Protein AF-0000000076126159 (afdb_homodimer)

Secondary structure (DSSP, 8-state):
--EEEEEEESHHHHHHHHHHHHTGGGTTGGGG--TTTEEEEEEE-TT-BSSSSTTBTTSHHHHHHHHHH--SEEEEE--GGG--STT--HHHHHHHHHHHHHHHHHHHT-SEEEEEPPPP---TTS-TTHHHHHHHHHHHHHHHHTT-TTEEEE--TTSSTTGGGGB-TTSSSB-HHHHHHHHHHHHHHHHHHHHTT--/--EEEEEEESHHHHHHHHHHHHTGGGTTGGGG--TTTEEEEEEE-TT-BSSSSTTBTTSHHHHHHHHHH--SEEEEE--GGG--STT--HHHHHHHHHHHHHHHHHHHT-SEEEEEPPPP---TTS-TTHHHHHHHHHHHHHHHHTT-TTEEEE--TTSSTT-GGGB-TTSSSB-HHHHHHHHHHHHHHHHHHHHTT--

pLDDT: mean 94.3, std 5.05, range [53.0, 98.75]

Sequence (398 aa):
MDKRAVVFGHSFIRRLNDFVLCNKHNGWSNLSLYERDILVNLFGFGGGTVRQGPKCMFQPCLLKVIADDKPDVVFLQVGGNDIKHDSVDPKLLARDITSFAEFIIDGYDVKHIIVGQLFHRFNANRPYNYNEIVNEVNTHVKLIIKNIDKLSFWHHRGMWSDSESLIANDGVHLNEKGTLKFANSIRSALGICMRRGLFMDKRAVVFGHSFIRRLNDFVLCNKHNGWSNLSLYERDILVNLFGFGGGTVRQGPKCMFQPCLLKVIADDKPDVVFLQVGGNDIKHDSVDPKLLARDITSFAEFIIDGYDVKHIIVGQLFHRFNANRPYNYNEIVNEVNTHVKLIIKNIDKLSFWHHRGMWSDSESLIANDGVHLNEKGTLKFANSIRSALGICMRRGLF

InterPro domains:
  IPR013830 SGNH hydrolase-type esterase domain [PF13472] (34-178)
  IPR036514 SGNH hydrolase superfamily [G3DSA:3.40.50.1110] (1-190)

Organism: Mytilus edulis (NCBI:txid6550)

Foldseek 3Di:
DFAEEEAEEAVQLVVLVVVLVVCVVVCCPQLNDDRSHYRYHTDYHYLEALDDDPRHCPDPVNLVVCQVRLHQEYEYEHQLSVQAEDPDDLLVSLVSQVVVVVCSCVVRVHLAYEYEQHAFFDAPNGYPCSVVSSVSNLVNNQVVCVPPLRYHYFYLPPCHPPVQVQADPNRHYGDPVVSVSVSVRVVVVVVVCSVVVSD/DFAEEEAEEAVQLVVLVVVLVVCVVVCCPQLNDDRSHYRYHTDYHYLEALDDDPRHCPDPVNLVVCQVRLHQEYEYEHQLSVQAEDPDDLLVSLVSQVVVVVCSCVPRVHLAYEYEQHAFFDAPNGYPCSVVSSVSNLVNNQVVCVPPLRYHYFYLPPCHPPVQVQADPNRHYGDPVVSVSVSVRVVVVVVVCSVVVSD

Solvent-accessible surface area (backbone atoms only — not comparable to full-atom values): 21034 Å² total; per-residue (Å²): 130,71,41,30,33,33,40,39,27,14,45,69,33,35,52,45,43,54,50,30,48,72,26,36,91,75,58,27,40,53,63,59,43,57,57,80,66,34,40,57,44,69,43,39,37,76,69,24,16,64,55,90,61,99,43,29,53,77,38,65,58,59,46,41,59,52,58,74,63,56,25,36,32,35,40,37,46,65,45,66,63,59,59,74,45,70,80,62,55,31,62,59,51,18,49,47,50,52,48,52,54,50,48,47,33,72,72,48,69,32,50,26,38,37,38,41,56,65,73,70,65,69,35,88,84,54,32,89,51,45,52,60,42,43,53,46,19,45,51,40,34,46,60,59,33,72,79,35,90,51,41,44,69,41,76,58,78,88,54,65,90,57,36,71,81,23,37,27,93,72,16,63,48,61,27,72,70,29,44,52,52,49,51,51,43,53,38,48,52,54,50,50,38,55,74,69,57,57,96,131,70,42,31,34,34,38,39,28,14,45,70,33,35,53,45,43,52,50,29,48,70,27,36,91,74,56,26,41,53,63,58,44,56,59,79,65,34,39,59,44,70,43,39,38,75,68,24,16,66,54,92,63,99,43,30,55,75,37,64,57,61,45,42,57,52,58,74,63,56,26,34,32,35,40,36,45,64,45,64,63,58,59,73,44,72,80,61,54,30,62,60,51,18,48,47,49,52,48,51,53,49,49,47,32,72,73,47,69,31,51,25,38,38,40,42,57,64,72,69,63,70,34,88,86,53,32,90,50,43,52,60,40,41,53,45,19,44,52,40,35,47,59,60,34,72,78,35,90,50,40,43,70,40,76,58,78,86,53,64,88,58,36,70,82,24,36,29,92,72,17,63,49,59,26,71,71,29,44,52,52,48,51,52,44,52,37,49,53,56,52,49,40,55,74,69,56,58,94

Nearest PDB structures (foldseek):
  4k7j-assembly1_A  TM=6.810E-01  e=1.007E-06  Neisseria meningitidis 4119
  7bxd-assembly1_A  TM=6.464E-01  e=1.298E-06  Collinsella aerofaciens ATCC 25986
  2wao-assembly1_A  TM=6.660E-01  e=2.112E-05  Acetivibrio thermocellus
  1zmb-assembly2_C  TM=6.510E-01  e=4.718E-04  Clostridium acetobutylicum ATCC 824
  8gld-assembly2_B  TM=6.460E-01  e=1.301E-03  Campylobacter jejuni subsp. jejuni 81-176

Structure (mmCIF, N/CA/C/O backbone):
data_AF-0000000076126159-model_v1
#
loop_
_entity.id
_entity.type
_entity.pdbx_description
1 polymer 'SGNH hydrolase-type esterase domain-containing protein'
#
loop_
_atom_site.group_PDB
_atom_site.id
_atom_site.type_symbol
_atom_site.label_atom_id
_atom_site.label_alt_id
_atom_site.label_comp_id
_atom_site.label_asym_id
_atom_site.label_entity_id
_atom_site.label_seq_id
_atom_site.pdbx_PDB_ins_code
_atom_site.Cartn_x
_atom_site.Cartn_y
_atom_site.Cartn_z
_atom_site.occupancy
_atom_site.B_iso_or_equiv
_atom_site.auth_seq_id
_atom_site.auth_comp_id
_atom_site.auth_asym_id
_atom_site.auth_atom_id
_atom_site.pdbx_PDB_model_num
ATOM 1 N N . MET A 1 1 ? 27.531 -15.164 -3.979 1 53 1 MET A N 1
ATOM 2 C CA . MET A 1 1 ? 26.75 -14.016 -4.441 1 53 1 MET A CA 1
ATOM 3 C C . MET A 1 1 ? 25.344 -14.047 -3.861 1 53 1 MET A C 1
ATOM 5 O O . MET A 1 1 ? 24.75 -15.117 -3.711 1 53 1 MET A O 1
ATOM 9 N N . ASP A 1 2 ? 24.844 -13 -3.096 1 78.38 2 ASP A N 1
ATOM 10 C CA . ASP A 1 2 ? 23.641 -13.148 -2.271 1 78.38 2 ASP A CA 1
ATOM 11 C C . ASP A 1 2 ? 22.375 -13.156 -3.129 1 78.38 2 ASP A C 1
ATOM 13 O O . ASP A 1 2 ? 22.219 -12.312 -4.012 1 78.38 2 ASP A O 1
ATOM 17 N N . LYS A 1 3 ? 21.672 -14.422 -3.291 1 93.69 3 LYS A N 1
ATOM 18 C CA . LYS A 1 3 ? 20.422 -14.617 -4.023 1 93.69 3 LYS A CA 1
ATOM 19 C C . LYS A 1 3 ? 19.375 -13.594 -3.605 1 93.69 3 LYS A C 1
ATOM 21 O O . LYS A 1 3 ? 19.375 -13.133 -2.461 1 93.69 3 LYS A O 1
ATOM 26 N N . ARG A 1 4 ? 18.609 -13.125 -4.629 1 96.88 4 ARG A N 1
ATOM 27 C CA . ARG A 1 4 ? 17.562 -12.133 -4.367 1 96.88 4 ARG A CA 1
ATOM 28 C C . ARG A 1 4 ? 16.219 -12.617 -4.879 1 96.88 4 ARG A C 1
ATOM 30 O O . ARG A 1 4 ? 16.125 -13.258 -5.93 1 96.88 4 ARG A O 1
ATOM 37 N N . ALA A 1 5 ? 15.242 -12.391 -4.125 1 97.88 5 ALA A N 1
ATOM 38 C CA . ALA A 1 5 ? 13.859 -12.688 -4.504 1 97.88 5 ALA A CA 1
ATOM 39 C C . ALA A 1 5 ? 12.984 -11.438 -4.406 1 97.88 5 ALA A C 1
ATOM 41 O O . ALA A 1 5 ? 13.156 -10.625 -3.494 1 97.88 5 ALA A O 1
ATOM 42 N N . VAL A 1 6 ? 12.078 -11.25 -5.34 1 98.19 6 VAL A N 1
ATOM 43 C CA . VAL A 1 6 ? 11.039 -10.234 -5.254 1 98.19 6 VAL A CA 1
ATOM 44 C C . VAL A 1 6 ? 9.664 -10.906 -5.191 1 98.19 6 VAL A C 1
ATOM 46 O O . VAL A 1 6 ? 9.352 -11.766 -6.016 1 98.19 6 VAL A O 1
ATOM 49 N N . VAL A 1 7 ? 8.953 -10.633 -4.141 1 98.69 7 VAL A N 1
ATOM 50 C CA . VAL A 1 7 ? 7.543 -11.008 -4.07 1 98.69 7 VAL A CA 1
ATOM 51 C C . VAL A 1 7 ? 6.68 -9.867 -4.617 1 98.69 7 VAL A C 1
ATOM 53 O O . VAL A 1 7 ? 6.562 -8.812 -3.994 1 98.69 7 VAL A O 1
ATOM 56 N N . PHE A 1 8 ? 6.129 -10.094 -5.805 1 98.38 8 PHE A N 1
ATOM 57 C CA . PHE A 1 8 ? 5.512 -9.062 -6.629 1 98.38 8 PHE A CA 1
ATOM 58 C C . PHE A 1 8 ? 4.031 -9.359 -6.84 1 98.38 8 PHE A C 1
ATOM 60 O O . PHE A 1 8 ? 3.66 -10.469 -7.223 1 98.38 8 PHE A O 1
ATOM 67 N N . GLY A 1 9 ? 3.225 -8.406 -6.562 1 98 9 GLY A N 1
ATOM 68 C CA . GLY A 1 9 ? 1.81 -8.656 -6.781 1 98 9 GLY A CA 1
ATOM 69 C C . GLY A 1 9 ? 0.927 -7.48 -6.414 1 98 9 GLY A C 1
ATOM 70 O O . GLY A 1 9 ? 1.364 -6.328 -6.477 1 98 9 GLY A O 1
ATOM 71 N N . HIS A 1 10 ? -0.345 -7.758 -6.25 1 96.56 10 HIS A N 1
ATOM 72 C CA . HIS A 1 10 ? -1.325 -6.703 -6.004 1 96.56 10 HIS A CA 1
ATOM 73 C C . HIS A 1 10 ? -1.498 -6.449 -4.512 1 96.56 10 HIS A C 1
ATOM 75 O O . HIS A 1 10 ? -0.514 -6.371 -3.771 1 96.56 10 HIS A O 1
ATOM 81 N N . SER A 1 11 ? -2.674 -6.254 -3.98 1 95.81 11 SER A N 1
ATOM 82 C CA . SER A 1 11 ? -2.939 -5.797 -2.621 1 95.81 11 SER A CA 1
ATOM 83 C C . SER A 1 11 ? -2.539 -6.848 -1.593 1 95.81 11 SER A C 1
ATOM 85 O O . SER A 1 11 ? -2.15 -6.516 -0.472 1 95.81 11 SER A O 1
ATOM 87 N N . PHE A 1 12 ? -2.607 -8.109 -1.947 1 97.19 12 PHE A N 1
ATOM 88 C CA . PHE A 1 12 ? -2.199 -9.156 -1.021 1 97.19 12 PHE A CA 1
ATOM 89 C C . PHE A 1 12 ? -0.741 -8.984 -0.612 1 97.19 12 PHE A C 1
ATOM 91 O O . PHE A 1 12 ? -0.403 -9.102 0.568 1 97.19 12 PHE A O 1
ATOM 98 N N . ILE A 1 13 ? 0.089 -8.633 -1.606 1 98 13 ILE A N 1
ATOM 99 C CA . ILE A 1 13 ? 1.512 -8.469 -1.33 1 98 13 ILE A CA 1
ATOM 100 C C . ILE A 1 13 ? 1.745 -7.16 -0.582 1 98 13 ILE A C 1
ATOM 102 O O . ILE A 1 13 ? 2.615 -7.082 0.289 1 98 13 ILE A O 1
ATOM 106 N N . ARG A 1 14 ? 0.917 -6.176 -0.974 1 94.56 14 ARG A N 1
ATOM 107 C CA . ARG A 1 14 ? 1 -4.902 -0.265 1 94.56 14 ARG A CA 1
ATOM 108 C C . ARG A 1 14 ? 0.736 -5.086 1.226 1 94.56 14 ARG A C 1
ATOM 110 O O . ARG A 1 14 ? 1.478 -4.566 2.061 1 94.56 14 ARG A O 1
ATOM 117 N N . ARG A 1 15 ? -0.274 -5.836 1.579 1 94.69 15 ARG A N 1
ATOM 118 C CA . ARG A 1 15 ? -0.623 -6.082 2.975 1 94.69 15 ARG A CA 1
ATOM 119 C C . ARG A 1 15 ? 0.39 -7.008 3.637 1 94.69 15 ARG A C 1
ATOM 121 O O . ARG A 1 15 ? 0.672 -6.879 4.832 1 94.69 15 ARG A O 1
ATOM 128 N N . LEU A 1 16 ? 0.925 -7.906 2.879 1 97.12 16 LEU A N 1
ATOM 129 C CA . LEU A 1 16 ? 1.994 -8.75 3.402 1 97.12 16 LEU A CA 1
ATOM 130 C C . LEU A 1 16 ? 3.209 -7.91 3.785 1 97.12 16 LEU A C 1
ATOM 132 O O . LEU A 1 16 ? 3.852 -8.172 4.805 1 97.12 16 LEU A O 1
ATOM 136 N N . ASN A 1 17 ? 3.527 -6.957 2.934 1 94.56 17 ASN A N 1
ATOM 137 C CA . ASN A 1 17 ? 4.637 -6.062 3.242 1 94.56 17 ASN A CA 1
ATOM 138 C C . ASN A 1 17 ? 4.41 -5.32 4.555 1 94.56 17 ASN A C 1
ATOM 140 O O . ASN A 1 17 ? 5.328 -5.191 5.367 1 94.56 17 ASN A O 1
ATOM 144 N N . ASP A 1 18 ? 3.166 -4.855 4.766 1 92.69 18 ASP A N 1
ATOM 145 C CA . ASP A 1 18 ? 2.824 -4.215 6.031 1 92.69 18 ASP A CA 1
ATOM 146 C C . ASP A 1 18 ? 3.021 -5.176 7.203 1 92.69 18 ASP A C 1
ATOM 148 O O . ASP A 1 18 ? 3.555 -4.789 8.25 1 92.69 18 ASP A O 1
ATOM 152 N N . PHE A 1 19 ? 2.6 -6.406 7.02 1 94 19 PHE A N 1
ATOM 153 C CA . PHE A 1 19 ? 2.732 -7.434 8.047 1 94 19 PHE A CA 1
ATOM 154 C C . PHE A 1 19 ? 4.199 -7.664 8.391 1 94 19 PHE A C 1
ATOM 156 O O . PHE A 1 19 ? 4.566 -7.688 9.57 1 94 19 PHE A O 1
ATOM 163 N N . VAL A 1 20 ? 5.039 -7.785 7.395 1 94.25 20 VAL A N 1
ATOM 164 C CA . VAL A 1 20 ? 6.457 -8.062 7.598 1 94.25 20 VAL A CA 1
ATOM 165 C C . VAL A 1 20 ? 7.117 -6.883 8.305 1 94.25 20 VAL A C 1
ATOM 167 O O . VAL A 1 20 ? 7.883 -7.07 9.25 1 94.25 20 VAL A O 1
ATOM 170 N N . LEU A 1 21 ? 6.762 -5.695 7.863 1 89.44 21 LEU A N 1
ATOM 171 C CA . LEU A 1 21 ? 7.328 -4.496 8.469 1 89.44 21 LEU A CA 1
ATOM 172 C C . LEU A 1 21 ? 6.961 -4.406 9.945 1 89.44 21 LEU A C 1
ATOM 174 O O . LEU A 1 21 ? 7.809 -4.094 10.781 1 89.44 21 LEU A O 1
ATOM 178 N N . CYS A 1 22 ? 5.734 -4.734 10.273 1 89.38 22 CYS A N 1
ATOM 179 C CA . CYS A 1 22 ? 5.238 -4.57 11.633 1 89.38 22 CYS A CA 1
ATOM 180 C C . CYS A 1 22 ? 5.699 -5.719 12.523 1 89.38 22 CYS A C 1
ATOM 182 O O . CYS A 1 22 ? 5.641 -5.621 13.75 1 89.38 22 CYS A O 1
ATOM 184 N N . ASN A 1 23 ? 6.199 -6.828 11.906 1 90.75 23 ASN A N 1
ATOM 185 C CA . ASN A 1 23 ? 6.602 -7.996 12.68 1 90.75 23 ASN A CA 1
ATOM 186 C C . ASN A 1 23 ? 8.078 -8.312 12.492 1 90.75 23 ASN A C 1
ATOM 188 O O . ASN A 1 23 ? 8.508 -9.453 12.68 1 90.75 23 ASN A O 1
ATOM 192 N N . LYS A 1 24 ? 8.852 -7.32 12.031 1 86.94 24 LYS A N 1
ATOM 193 C CA . LYS A 1 24 ? 10.281 -7.504 11.82 1 86.94 24 LYS A CA 1
ATOM 194 C C . LYS A 1 24 ? 10.961 -8.016 13.086 1 86.94 24 LYS A C 1
ATOM 196 O O . LYS A 1 24 ? 11.828 -8.891 13.023 1 86.94 24 LYS A O 1
ATOM 201 N N . HIS A 1 25 ? 10.555 -7.52 14.242 1 84.75 25 HIS A N 1
ATOM 202 C CA . HIS A 1 25 ? 11.172 -7.879 15.516 1 84.75 25 HIS A CA 1
ATOM 203 C C . HIS A 1 25 ? 10.625 -9.203 16.047 1 84.75 25 HIS A C 1
ATOM 205 O O . HIS A 1 25 ? 11.164 -9.766 17 1 84.75 25 HIS A O 1
ATOM 211 N N . ASN A 1 26 ? 9.531 -9.609 15.438 1 88.81 26 ASN A N 1
ATOM 212 C CA . ASN A 1 26 ? 8.945 -10.898 15.805 1 88.81 26 ASN A CA 1
ATOM 213 C C . ASN A 1 26 ? 9.367 -12 14.844 1 88.81 26 ASN A C 1
ATOM 215 O O . ASN A 1 26 ? 8.586 -12.914 14.562 1 88.81 26 ASN A O 1
ATOM 219 N N . GLY A 1 27 ? 10.523 -11.859 14.102 1 91.31 27 GLY A N 1
ATOM 220 C CA . GLY A 1 27 ? 11.109 -12.922 13.305 1 91.31 27 GLY A CA 1
ATOM 221 C C . GLY A 1 27 ? 10.664 -12.898 11.852 1 91.31 27 GLY A C 1
ATOM 222 O O . GLY A 1 27 ? 10.961 -13.82 11.094 1 91.31 27 GLY A O 1
ATOM 223 N N . TRP A 1 28 ? 9.953 -11.82 11.477 1 94.44 28 TRP A N 1
ATOM 224 C CA . TRP A 1 28 ? 9.398 -11.867 10.125 1 94.44 28 TRP A CA 1
ATOM 225 C C . TRP A 1 28 ? 10.203 -10.984 9.18 1 94.44 28 TRP A C 1
ATOM 227 O O . TRP A 1 28 ? 9.812 -10.781 8.023 1 94.44 28 TRP A O 1
ATOM 237 N N . SER A 1 29 ? 11.344 -10.484 9.734 1 92.25 29 SER A N 1
ATOM 238 C CA . SER A 1 29 ? 12.25 -9.812 8.812 1 92.25 29 SER A CA 1
ATOM 239 C C . SER A 1 29 ? 12.672 -10.734 7.672 1 92.25 29 SER A C 1
ATOM 241 O O . SER A 1 29 ? 12.945 -11.914 7.895 1 92.25 29 SER A O 1
ATOM 243 N N . ASN A 1 30 ? 12.695 -10.18 6.418 1 95.94 30 ASN A N 1
ATOM 244 C CA . ASN A 1 30 ? 13.125 -10.953 5.262 1 95.94 30 ASN A CA 1
ATOM 245 C C . ASN A 1 30 ? 12.344 -12.258 5.145 1 95.94 30 ASN A C 1
ATOM 247 O O . ASN A 1 30 ? 12.906 -13.289 4.77 1 95.94 30 ASN A O 1
ATOM 251 N N . LEU A 1 31 ? 11.055 -12.32 5.59 1 97.19 31 LEU A N 1
ATOM 252 C CA . LEU A 1 31 ? 10.156 -13.461 5.609 1 97.19 31 LEU A CA 1
ATOM 253 C C . LEU A 1 31 ? 10.758 -14.617 6.402 1 97.19 31 LEU A C 1
ATOM 255 O O . LEU A 1 31 ? 10.57 -15.781 6.047 1 97.19 31 LEU A O 1
ATOM 259 N N . SER A 1 32 ? 11.523 -14.336 7.363 1 96.38 32 SER A N 1
ATOM 260 C CA . SER A 1 32 ? 12.148 -15.281 8.281 1 96.38 32 SER A CA 1
ATOM 261 C C . SER A 1 32 ? 13.156 -16.172 7.562 1 96.38 32 SER A C 1
ATOM 263 O O . SER A 1 32 ? 13.43 -17.281 8 1 96.38 32 SER A O 1
ATOM 265 N N . LEU A 1 33 ? 13.641 -15.727 6.383 1 95.81 33 LEU A N 1
ATOM 266 C CA . LEU A 1 33 ? 14.727 -16.406 5.676 1 95.81 33 LEU A CA 1
ATOM 267 C C . LEU A 1 33 ? 16.062 -15.742 5.977 1 95.81 33 LEU A C 1
ATOM 269 O O . LEU A 1 33 ? 16.125 -14.547 6.27 1 95.81 33 LEU A O 1
ATOM 273 N N . TYR A 1 34 ? 17.125 -16.469 5.934 1 92.5 34 TYR A N 1
ATOM 274 C CA . TYR A 1 34 ? 18.453 -15.922 6.203 1 92.5 34 TYR A CA 1
ATOM 275 C C . TYR A 1 34 ? 18.922 -15.055 5.043 1 92.5 34 TYR A C 1
ATOM 277 O O . TYR A 1 34 ? 19 -15.516 3.9 1 92.5 34 TYR A O 1
ATOM 285 N N . GLU A 1 35 ? 19.234 -13.789 5.406 1 91.88 35 GLU A N 1
ATOM 286 C CA . GLU A 1 35 ? 19.641 -12.82 4.387 1 91.88 35 GLU A CA 1
ATOM 287 C C . GLU A 1 35 ? 20.891 -13.289 3.643 1 91.88 35 GLU A C 1
ATOM 289 O O . GLU A 1 35 ? 21.078 -12.961 2.471 1 91.88 35 GLU A O 1
ATOM 294 N N . ARG A 1 36 ? 21.766 -14.109 4.305 1 92.56 36 ARG A N 1
ATOM 295 C CA . ARG A 1 36 ? 22.969 -14.641 3.662 1 92.56 36 ARG A CA 1
ATOM 296 C C . ARG A 1 36 ? 22.609 -15.617 2.547 1 92.56 36 ARG A C 1
ATOM 298 O O . ARG A 1 36 ? 23.359 -15.766 1.578 1 92.56 36 ARG A O 1
ATOM 305 N N . ASP A 1 37 ? 21.422 -16.266 2.736 1 93.31 37 ASP A N 1
ATOM 306 C CA . ASP A 1 37 ? 20.984 -17.234 1.738 1 93.31 37 ASP A CA 1
ATOM 307 C C . ASP A 1 37 ? 20.203 -16.547 0.617 1 93.31 37 ASP A C 1
ATOM 309 O O . ASP A 1 37 ? 20.391 -16.875 -0.56 1 93.31 37 ASP A O 1
ATOM 313 N N . ILE A 1 38 ? 19.312 -15.625 0.977 1 96.12 38 ILE A N 1
ATOM 314 C CA . ILE A 1 38 ? 18.469 -14.961 0 1 96.12 38 ILE A CA 1
ATOM 315 C C . ILE A 1 38 ? 17.922 -13.656 0.591 1 96.12 38 ILE A C 1
ATOM 317 O O . ILE A 1 38 ? 17.453 -13.633 1.732 1 96.12 38 ILE A O 1
ATOM 321 N N . LEU A 1 39 ? 18.016 -12.547 -0.1 1 96.62 39 LEU A N 1
ATOM 322 C CA . LEU A 1 39 ? 17.391 -11.281 0.26 1 96.62 39 LEU A CA 1
ATOM 323 C C . LEU A 1 39 ? 16.031 -11.133 -0.417 1 96.62 39 LEU A C 1
ATOM 325 O O . LEU A 1 39 ? 15.922 -11.242 -1.642 1 96.62 39 LEU A O 1
ATOM 329 N N . VAL A 1 40 ? 14.984 -10.914 0.375 1 97.5 40 VAL A N 1
ATOM 330 C CA . VAL A 1 40 ? 13.625 -10.898 -0.147 1 97.5 40 VAL A CA 1
ATOM 331 C C . VAL A 1 40 ? 13.07 -9.477 -0.089 1 97.5 40 VAL A C 1
ATOM 333 O O . VAL A 1 40 ? 13.086 -8.836 0.967 1 97.5 40 VAL A O 1
ATOM 336 N N . ASN A 1 41 ? 12.602 -8.93 -1.196 1 96.94 41 ASN A N 1
ATOM 337 C CA . ASN A 1 41 ? 11.898 -7.656 -1.278 1 96.94 41 ASN A CA 1
ATOM 338 C C . ASN A 1 41 ? 10.445 -7.848 -1.714 1 96.94 41 ASN A C 1
ATOM 340 O O . ASN A 1 41 ? 10.164 -8.641 -2.609 1 96.94 41 ASN A O 1
ATOM 344 N N . LEU A 1 42 ? 9.586 -7.199 -0.974 1 97.5 42 LEU A N 1
ATOM 345 C CA . LEU A 1 42 ? 8.164 -7.281 -1.289 1 97.5 42 LEU A CA 1
ATOM 346 C C . LEU A 1 42 ? 7.691 -6.008 -1.981 1 97.5 42 LEU A C 1
ATOM 348 O O . LEU A 1 42 ? 8.07 -4.902 -1.591 1 97.5 42 LEU A O 1
ATOM 352 N N . PHE A 1 43 ? 6.875 -6.172 -3.029 1 96.12 43 PHE A N 1
ATOM 353 C CA . PHE A 1 43 ? 6.258 -5.039 -3.707 1 96.12 43 PHE A CA 1
ATOM 354 C C . PHE A 1 43 ? 4.82 -5.359 -4.094 1 96.12 43 PHE A C 1
ATOM 356 O O . PHE A 1 43 ? 4.566 -6.301 -4.844 1 96.12 43 PHE A O 1
ATOM 363 N N . GLY A 1 44 ? 3.932 -4.609 -3.543 1 96.38 44 GLY A N 1
ATOM 364 C CA . GLY A 1 44 ? 2.516 -4.746 -3.844 1 96.38 44 GLY A CA 1
ATOM 365 C C . GLY A 1 44 ? 1.905 -3.482 -4.418 1 96.38 44 GLY A C 1
ATOM 366 O O . GLY A 1 44 ? 2.16 -2.383 -3.924 1 96.38 44 GLY A O 1
ATOM 367 N N . PHE A 1 45 ? 1.137 -3.678 -5.461 1 94.44 45 PHE A N 1
ATOM 368 C CA . PHE A 1 45 ? 0.433 -2.58 -6.109 1 94.44 45 PHE A CA 1
ATOM 369 C C . PHE A 1 45 ? -1.071 -2.701 -5.902 1 94.44 45 PHE A C 1
ATOM 371 O O . PHE A 1 45 ? -1.696 -3.646 -6.387 1 94.44 45 PHE A O 1
ATOM 378 N N . GLY A 1 46 ? -1.642 -1.783 -5.176 1 91.81 46 GLY A N 1
ATOM 379 C CA . GLY A 1 46 ? -3.053 -1.853 -4.828 1 91.81 46 GLY A CA 1
ATOM 380 C C . GLY A 1 46 ? -3.963 -1.907 -6.039 1 91.81 46 GLY A C 1
ATOM 381 O O . GLY A 1 46 ? -3.936 -1.01 -6.883 1 91.81 46 GLY A O 1
ATOM 382 N N . GLY A 1 47 ? -4.766 -2.941 -6.148 1 92.81 47 GLY A N 1
ATOM 383 C CA . GLY A 1 47 ? -5.727 -3.08 -7.227 1 92.81 47 GLY A CA 1
ATOM 384 C C . GLY A 1 47 ? -5.098 -3.525 -8.531 1 92.81 47 GLY A C 1
ATOM 385 O O . GLY A 1 47 ? -5.754 -3.516 -9.578 1 92.81 47 GLY A O 1
ATOM 386 N N . GLY A 1 48 ? -3.863 -3.928 -8.492 1 95.25 48 GLY A N 1
ATOM 387 C CA . GLY A 1 48 ? -3.119 -4.281 -9.688 1 95.25 48 GLY A CA 1
ATOM 388 C C . GLY A 1 48 ? -3.783 -5.379 -10.5 1 95.25 48 GLY A C 1
ATOM 389 O O . GLY A 1 48 ? -4.336 -6.328 -9.938 1 95.25 48 GLY A O 1
ATOM 390 N N . THR A 1 49 ? -3.783 -5.234 -11.883 1 96.75 49 THR A N 1
ATOM 391 C CA . THR A 1 49 ? -4.309 -6.207 -12.828 1 96.75 49 THR A CA 1
ATOM 392 C C . THR A 1 49 ? -3.236 -6.613 -13.836 1 96.75 49 THR A C 1
ATOM 394 O O . THR A 1 49 ? -2.244 -5.902 -14.016 1 96.75 49 THR A O 1
ATOM 397 N N . VAL A 1 50 ? -3.342 -7.801 -14.383 1 97.12 50 VAL A N 1
ATOM 398 C CA . VAL A 1 50 ? -2.434 -8.195 -15.453 1 97.12 50 VAL A CA 1
ATOM 399 C C . VAL A 1 50 ? -2.971 -7.711 -16.797 1 97.12 50 VAL A C 1
ATOM 401 O O . VAL A 1 50 ? -2.201 -7.461 -17.734 1 97.12 50 VAL A O 1
ATOM 404 N N . ARG A 1 51 ? -4.309 -7.613 -16.922 1 94 51 ARG A N 1
ATOM 405 C CA . ARG A 1 51 ? -4.91 -7.129 -18.156 1 94 51 ARG A CA 1
ATOM 406 C C . ARG A 1 51 ? -4.859 -5.605 -18.219 1 94 51 ARG A C 1
ATOM 408 O O . ARG A 1 51 ? -4.707 -4.938 -17.203 1 94 51 ARG A O 1
ATOM 415 N N . GLN A 1 52 ? -5.016 -5.125 -19.438 1 89.31 52 GLN A N 1
ATOM 416 C CA . GLN A 1 52 ? -4.883 -3.695 -19.703 1 89.31 52 GLN A CA 1
ATOM 417 C C . GLN A 1 52 ? -5.941 -2.898 -18.938 1 89.31 52 GLN A C 1
ATOM 419 O O . GLN A 1 52 ? -7.086 -3.336 -18.812 1 89.31 52 GLN A O 1
ATOM 424 N N . GLY A 1 53 ? -5.512 -1.704 -18.406 1 86.69 53 GLY A N 1
ATOM 425 C CA . GLY A 1 53 ? -6.344 -0.797 -17.625 1 86.69 53 GLY A CA 1
ATOM 426 C C . GLY A 1 53 ? -5.543 0.165 -16.766 1 86.69 53 GLY A C 1
ATOM 427 O O . GLY A 1 53 ? -4.312 0.211 -16.859 1 86.69 53 GLY A O 1
ATOM 428 N N . PRO A 1 54 ? -6.199 0.966 -15.961 1 79.69 54 PRO A N 1
ATOM 429 C CA . PRO A 1 54 ? -5.531 2.006 -15.172 1 79.69 54 PRO A CA 1
ATOM 430 C C . PRO A 1 54 ? -4.57 1.437 -14.133 1 79.69 54 PRO A C 1
ATOM 432 O O . PRO A 1 54 ? -3.609 2.105 -13.742 1 79.69 54 PRO A O 1
ATOM 435 N N . LYS A 1 55 ? -4.773 0.151 -13.734 1 89.88 55 LYS A N 1
ATOM 436 C CA . LYS A 1 55 ? -3.947 -0.451 -12.695 1 89.88 55 LYS A CA 1
ATOM 437 C C . LYS A 1 55 ? -3.18 -1.657 -13.227 1 89.88 55 LYS A C 1
ATOM 439 O O . LYS A 1 55 ? -2.895 -2.598 -12.484 1 89.88 55 LYS A O 1
ATOM 444 N N . CYS A 1 56 ? -2.906 -1.607 -14.578 1 93.81 56 CYS A N 1
ATOM 445 C CA . CYS A 1 56 ? -2.191 -2.703 -15.219 1 93.81 56 CYS A CA 1
ATOM 446 C C . CYS A 1 56 ? -0.761 -2.799 -14.703 1 93.81 56 CYS A C 1
ATOM 448 O O . CYS A 1 56 ? -0.041 -1.8 -14.664 1 93.81 56 CYS A O 1
ATOM 450 N N . MET A 1 57 ? -0.303 -4.02 -14.398 1 94.25 57 MET A N 1
ATOM 451 C CA . MET A 1 57 ? 0.998 -4.219 -13.766 1 94.25 57 MET A CA 1
ATOM 452 C C . MET A 1 57 ? 2.088 -4.414 -14.812 1 94.25 57 MET A C 1
ATOM 454 O O . MET A 1 57 ? 3.273 -4.48 -14.477 1 94.25 57 MET A O 1
ATOM 458 N N . PHE A 1 58 ? 1.719 -4.418 -16.094 1 90.56 58 PHE A N 1
ATOM 459 C CA . PHE A 1 58 ? 2.666 -4.434 -17.203 1 90.56 58 PHE A CA 1
ATOM 460 C C . PHE A 1 58 ? 3.34 -3.076 -17.359 1 90.56 58 PHE A C 1
ATOM 462 O O . PHE A 1 58 ? 4.352 -2.957 -18.047 1 90.56 58 PHE A O 1
ATOM 469 N N . GLN A 1 59 ? 2.982 -2.23 -16.672 1 88.62 59 GLN A N 1
ATOM 470 C CA . GLN A 1 59 ? 3.506 -0.881 -16.859 1 88.62 59 GLN A CA 1
ATOM 471 C C . GLN A 1 59 ? 4.969 -0.794 -16.438 1 88.62 59 GLN A C 1
ATOM 473 O O . GLN A 1 59 ? 5.363 -1.36 -15.414 1 88.62 59 GLN A O 1
ATOM 478 N N . PRO A 1 60 ? 5.801 -0.076 -17.219 1 86.38 60 PRO A N 1
ATOM 479 C CA . PRO A 1 60 ? 7.246 -0.014 -17 1 86.38 60 PRO A CA 1
ATOM 480 C C . PRO A 1 60 ? 7.605 0.494 -15.602 1 86.38 60 PRO A C 1
ATOM 482 O O . PRO A 1 60 ? 8.594 0.042 -15.016 1 86.38 60 PRO A O 1
ATOM 485 N N . CYS A 1 61 ? 6.805 1.378 -15.094 1 85.44 61 CYS A N 1
ATOM 486 C CA . CYS A 1 61 ? 7.109 1.963 -13.797 1 85.44 61 CYS A CA 1
ATOM 487 C C . CYS A 1 61 ? 7.059 0.908 -12.695 1 85.44 61 CYS A C 1
ATOM 489 O O . CYS A 1 61 ? 7.84 0.958 -11.742 1 85.44 61 CYS A O 1
ATOM 491 N N . LEU A 1 62 ? 6.168 -0.018 -12.82 1 89.69 62 LEU A N 1
ATOM 492 C CA . LEU A 1 62 ? 6.062 -1.085 -11.828 1 89.69 62 LEU A CA 1
ATOM 493 C C . LEU A 1 62 ? 7.121 -2.156 -12.07 1 89.69 62 LEU A C 1
ATOM 495 O O . LEU A 1 62 ? 7.734 -2.65 -11.125 1 89.69 62 LEU A O 1
ATOM 499 N N . LEU A 1 63 ? 7.402 -2.406 -13.328 1 92.81 63 LEU A N 1
ATOM 500 C CA . LEU A 1 63 ? 8.375 -3.436 -13.68 1 92.81 63 LEU A CA 1
ATOM 501 C C . LEU A 1 63 ? 9.797 -2.961 -13.383 1 92.81 63 LEU A C 1
ATOM 503 O O . LEU A 1 63 ? 10.719 -3.773 -13.289 1 92.81 63 LEU A O 1
ATOM 507 N N . LYS A 1 64 ? 10 -1.7 -13.234 1 91.19 64 LYS A N 1
ATOM 508 C CA . LYS A 1 64 ? 11.297 -1.149 -12.859 1 91.19 64 LYS A CA 1
ATOM 509 C C . LYS A 1 64 ? 11.742 -1.672 -11.492 1 91.19 64 LYS A C 1
ATOM 511 O O . LYS A 1 64 ? 12.938 -1.832 -11.242 1 91.19 64 LYS A O 1
ATOM 516 N N . VAL A 1 65 ? 10.688 -1.961 -10.617 1 90.31 65 VAL A N 1
ATOM 517 C CA . VAL A 1 65 ? 10.992 -2.541 -9.32 1 90.31 65 VAL A CA 1
ATOM 518 C C . VAL A 1 65 ? 11.789 -3.832 -9.5 1 90.31 65 VAL A C 1
ATOM 520 O O . VAL A 1 65 ? 12.758 -4.078 -8.781 1 90.31 65 VAL A O 1
ATOM 523 N N . ILE A 1 66 ? 11.391 -4.621 -10.469 1 95 66 ILE A N 1
ATOM 524 C CA . ILE A 1 66 ? 12.07 -5.883 -10.766 1 95 66 ILE A CA 1
ATOM 525 C C . ILE A 1 66 ? 13.414 -5.605 -11.43 1 95 66 ILE A C 1
ATOM 527 O O . ILE A 1 66 ? 14.43 -6.199 -11.062 1 95 66 ILE A O 1
ATOM 531 N N . ALA A 1 67 ? 13.453 -4.676 -12.336 1 94.31 67 ALA A N 1
ATOM 532 C CA . ALA A 1 67 ? 14.672 -4.328 -13.062 1 94.31 67 ALA A CA 1
ATOM 533 C C . ALA A 1 67 ? 15.766 -3.844 -12.109 1 94.31 67 ALA A C 1
ATOM 535 O O . ALA A 1 67 ? 16.938 -4.195 -12.266 1 94.31 67 ALA A O 1
ATOM 536 N N . ASP A 1 68 ? 15.375 -3.051 -11.125 1 92.75 68 ASP A N 1
ATOM 537 C CA . ASP A 1 68 ? 16.328 -2.465 -10.188 1 92.75 68 ASP A CA 1
ATOM 538 C C . ASP A 1 68 ? 16.844 -3.508 -9.195 1 92.75 68 ASP A C 1
ATOM 540 O O . ASP A 1 68 ? 18 -3.461 -8.781 1 92.75 68 ASP A O 1
ATOM 544 N N . ASP A 1 69 ? 16 -4.422 -8.828 1 94.88 69 ASP A N 1
ATOM 545 C CA . ASP A 1 69 ? 16.359 -5.41 -7.816 1 94.88 69 ASP A CA 1
ATOM 546 C C . ASP A 1 69 ? 17.188 -6.543 -8.414 1 94.88 69 ASP A C 1
ATOM 548 O O . ASP A 1 69 ? 18 -7.16 -7.723 1 94.88 69 ASP A O 1
ATOM 552 N N . LYS A 1 70 ? 17.016 -6.812 -9.695 1 95.12 70 LYS A N 1
ATOM 553 C CA . LYS A 1 70 ? 17.688 -7.883 -10.422 1 95.12 70 LYS A CA 1
ATOM 554 C C . LYS A 1 70 ? 17.578 -9.211 -9.68 1 95.12 70 LYS A C 1
ATOM 556 O O . LYS A 1 70 ? 18.578 -9.875 -9.414 1 95.12 70 LYS A O 1
ATOM 561 N N . PRO A 1 71 ? 16.312 -9.641 -9.398 1 97.25 71 PRO A N 1
ATOM 562 C CA . PRO A 1 71 ? 16.125 -10.859 -8.609 1 97.25 71 PRO A CA 1
ATOM 563 C C . PRO A 1 71 ? 16.438 -12.125 -9.398 1 97.25 71 PRO A C 1
ATOM 565 O O . PRO A 1 71 ? 16.281 -12.156 -10.617 1 97.25 71 PRO A O 1
ATOM 568 N N . ASP A 1 72 ? 16.891 -13.141 -8.641 1 96.75 72 ASP A N 1
ATOM 569 C CA . ASP A 1 72 ? 17.016 -14.477 -9.211 1 96.75 72 ASP A CA 1
ATOM 570 C C . ASP A 1 72 ? 15.656 -15.148 -9.367 1 96.75 72 ASP A C 1
ATOM 572 O O . ASP A 1 72 ? 15.422 -15.867 -10.336 1 96.75 72 ASP A O 1
ATOM 576 N N . VAL A 1 73 ? 14.789 -14.938 -8.398 1 97.56 73 VAL A N 1
ATOM 577 C CA . VAL A 1 73 ? 13.469 -15.562 -8.391 1 97.56 73 VAL A CA 1
ATOM 578 C C . VAL A 1 73 ? 12.406 -14.516 -8.07 1 97.56 73 VAL A C 1
ATOM 580 O O . VAL A 1 73 ? 12.664 -13.562 -7.324 1 97.56 73 VAL A O 1
ATOM 583 N N . VAL A 1 74 ? 11.227 -14.617 -8.695 1 9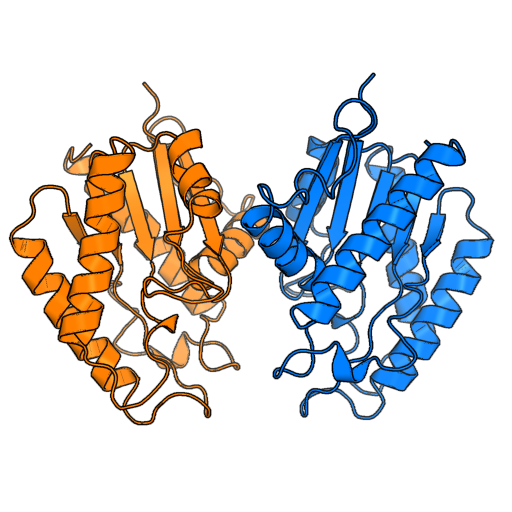8.38 74 VAL A N 1
ATOM 584 C CA . VAL A 1 74 ? 10.078 -13.758 -8.43 1 98.38 74 VAL A CA 1
ATOM 585 C C . VAL A 1 74 ? 8.875 -14.617 -8.039 1 98.38 74 VAL A C 1
ATOM 587 O O . VAL A 1 74 ? 8.586 -15.625 -8.695 1 98.38 74 VAL A O 1
ATOM 590 N N . PHE A 1 75 ? 8.32 -14.383 -6.918 1 98.69 75 PHE A N 1
ATOM 591 C CA . PHE A 1 75 ? 7.004 -14.906 -6.586 1 98.69 75 PHE A CA 1
ATOM 592 C C . PHE A 1 75 ? 5.91 -13.945 -7.031 1 98.69 75 PHE A C 1
ATOM 594 O O . PHE A 1 75 ? 5.902 -12.781 -6.629 1 98.69 75 PHE A O 1
ATOM 601 N N . LEU A 1 76 ? 4.961 -14.414 -7.867 1 98.62 76 LEU A N 1
ATOM 602 C CA . LEU A 1 76 ? 3.93 -13.578 -8.461 1 98.62 76 LEU A CA 1
ATOM 603 C C . LEU A 1 76 ? 2.562 -13.891 -7.859 1 98.62 76 LEU A C 1
A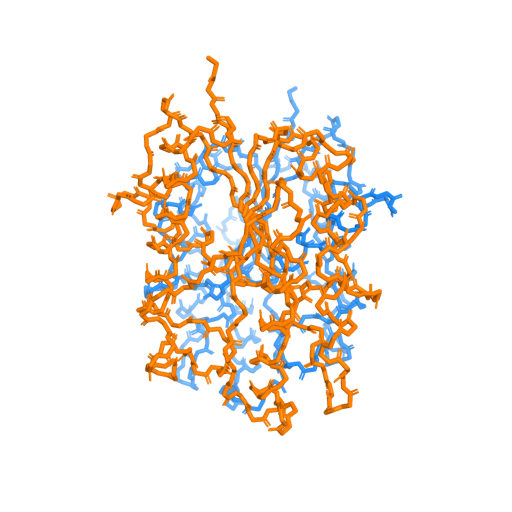TOM 605 O O . LEU A 1 76 ? 2.107 -15.031 -7.906 1 98.62 76 LEU A O 1
ATOM 609 N N . GLN A 1 77 ? 1.996 -12.961 -7.215 1 98.56 77 GLN A N 1
ATOM 610 C CA . GLN A 1 77 ? 0.604 -13.023 -6.785 1 98.56 77 GLN A CA 1
ATOM 611 C C . GLN A 1 77 ? -0.252 -12.008 -7.531 1 98.56 77 GLN A C 1
ATOM 613 O O . GLN A 1 77 ? -0.403 -10.867 -7.078 1 98.56 77 GLN A O 1
ATOM 618 N N . VAL A 1 78 ? -0.876 -12.398 -8.703 1 98.38 78 VAL A N 1
ATOM 619 C CA . VAL A 1 78 ? -1.572 -11.484 -9.602 1 98.38 78 VAL A CA 1
ATOM 620 C C . VAL A 1 78 ? -2.795 -12.18 -10.195 1 98.38 78 VAL A C 1
ATOM 622 O O . VAL A 1 78 ? -2.91 -13.406 -10.141 1 98.38 78 VAL A O 1
ATOM 625 N N . GLY A 1 79 ? -3.727 -11.406 -10.703 1 98.25 79 GLY A N 1
ATOM 626 C CA . GLY A 1 79 ? -4.809 -11.961 -11.508 1 98.25 79 GLY A CA 1
ATOM 627 C C . GLY A 1 79 ? -6.164 -11.852 -10.828 1 98.25 79 GLY A C 1
ATOM 628 O O . GLY A 1 79 ? -7.191 -11.773 -11.508 1 98.25 79 GLY A O 1
ATOM 629 N N . GLY A 1 80 ? -6.188 -11.906 -9.492 1 97.38 80 GLY A N 1
ATOM 630 C CA . GLY A 1 80 ? -7.465 -11.875 -8.797 1 97.38 80 GLY A CA 1
ATOM 631 C C . GLY A 1 80 ? -8.297 -10.648 -9.125 1 97.38 80 GLY A C 1
ATOM 632 O O . GLY A 1 80 ? -9.523 -10.734 -9.227 1 97.38 80 GLY A O 1
ATOM 633 N N . ASN A 1 81 ? -7.707 -9.492 -9.305 1 96.31 81 ASN A N 1
ATOM 634 C CA . ASN A 1 81 ? -8.398 -8.227 -9.547 1 96.31 81 ASN A CA 1
ATOM 635 C C . ASN A 1 81 ? -8.883 -8.117 -10.992 1 96.31 81 ASN A C 1
ATOM 637 O O . ASN A 1 81 ? -9.594 -7.176 -11.344 1 96.31 81 ASN A O 1
ATOM 641 N N . ASP A 1 82 ? -8.562 -9.078 -11.852 1 98 82 ASP A N 1
ATOM 642 C CA . ASP A 1 82 ? -8.969 -9.07 -13.25 1 98 82 ASP A CA 1
ATOM 643 C C . ASP A 1 82 ? -10.367 -9.664 -13.414 1 98 82 ASP A C 1
ATOM 645 O O . ASP A 1 82 ? -10.984 -9.531 -14.477 1 98 82 ASP A O 1
ATOM 649 N N . ILE A 1 83 ? -10.828 -10.336 -12.352 1 97.75 83 ILE A N 1
ATOM 650 C CA . ILE A 1 83 ? -12.156 -10.938 -12.391 1 97.75 83 ILE A CA 1
ATOM 651 C C . ILE A 1 83 ? -13.195 -9.914 -11.938 1 97.75 83 ILE A C 1
ATOM 653 O O . ILE A 1 83 ? -13.617 -9.93 -10.773 1 97.75 83 ILE A O 1
ATOM 657 N N . LYS A 1 84 ? -13.68 -9.078 -12.867 1 93.81 84 LYS A N 1
ATOM 658 C CA . LYS A 1 84 ? -14.5 -7.922 -12.523 1 93.81 84 LYS A CA 1
ATOM 659 C C . LYS A 1 84 ? -15.969 -8.172 -12.867 1 93.81 84 LYS A C 1
ATOM 661 O O . LYS A 1 84 ? -16.844 -7.418 -12.445 1 93.81 84 LYS A O 1
ATOM 666 N N . HIS A 1 85 ? -16.188 -9.156 -13.656 1 94.38 85 HIS A N 1
ATOM 667 C CA . HIS A 1 85 ? -17.562 -9.5 -14.039 1 94.38 85 HIS A CA 1
ATOM 668 C C . HIS A 1 85 ? -17.703 -11 -14.297 1 94.38 85 HIS A C 1
ATOM 670 O O . HIS A 1 85 ? -16.703 -11.711 -14.406 1 94.38 85 HIS A O 1
ATOM 676 N N . ASP A 1 86 ? -18.875 -11.461 -14.469 1 93.75 86 ASP A N 1
ATOM 677 C CA . ASP A 1 86 ? -19.188 -12.883 -14.516 1 93.75 86 ASP A CA 1
ATOM 678 C C . ASP A 1 86 ? -18.75 -13.5 -15.836 1 93.75 86 ASP A C 1
ATOM 680 O O . ASP A 1 86 ? -18.609 -14.719 -15.945 1 93.75 86 ASP A O 1
ATOM 684 N N . SER A 1 87 ? -18.5 -12.688 -16.797 1 94.62 87 SER A N 1
ATOM 685 C CA . SER A 1 87 ? -18.25 -13.234 -18.125 1 94.62 87 SER A CA 1
ATOM 686 C C . SER A 1 87 ? -16.75 -13.32 -18.406 1 94.62 87 SER A C 1
ATOM 688 O O . SER A 1 87 ? -16.328 -13.57 -19.531 1 94.62 87 SER A O 1
ATOM 690 N N . VAL A 1 88 ? -15.961 -13.109 -17.406 1 96.31 88 VAL A N 1
ATOM 691 C CA . VAL A 1 88 ? -14.523 -13.25 -17.578 1 96.31 88 VAL A CA 1
ATOM 692 C C . VAL A 1 88 ? -14.195 -14.672 -18.016 1 96.31 88 VAL A C 1
ATOM 694 O O . VAL A 1 88 ? -14.703 -15.641 -17.453 1 96.31 88 VAL A O 1
ATOM 697 N N . ASP A 1 89 ? -13.422 -14.82 -19.047 1 98.25 89 ASP A N 1
ATOM 698 C CA . ASP A 1 89 ? -12.953 -16.125 -19.516 1 98.25 89 ASP A CA 1
ATOM 699 C C . ASP A 1 89 ? -11.75 -16.594 -18.703 1 98.25 89 ASP A C 1
ATOM 701 O O . ASP A 1 89 ? -10.656 -16.047 -18.844 1 98.25 89 ASP A O 1
ATOM 705 N N . PRO A 1 90 ? -11.938 -17.625 -17.906 1 98.5 90 PRO A N 1
ATOM 706 C CA . PRO A 1 90 ? -10.852 -18.062 -17.031 1 98.5 90 PRO A CA 1
ATOM 707 C C . PRO A 1 90 ? -9.625 -18.531 -17.797 1 98.5 90 PRO A C 1
ATOM 709 O O . PRO A 1 90 ? -8.492 -18.359 -17.328 1 98.5 90 PRO A O 1
ATOM 712 N N . LYS A 1 91 ? -9.773 -19.172 -18.953 1 98.44 91 LYS A N 1
ATOM 713 C CA . LYS A 1 91 ? -8.641 -19.625 -19.766 1 98.44 91 LYS A CA 1
ATOM 714 C C . LYS A 1 91 ? -7.816 -18.453 -20.281 1 98.44 91 LYS A C 1
ATOM 716 O O . LYS A 1 91 ? -6.582 -18.5 -20.266 1 98.44 91 LYS A O 1
ATOM 721 N N . LEU A 1 92 ? -8.523 -17.438 -20.734 1 98.25 92 LEU A N 1
ATOM 722 C CA . LEU A 1 92 ? -7.832 -16.25 -21.219 1 98.25 92 LEU A CA 1
ATOM 723 C C . LEU A 1 92 ? -7.062 -15.57 -20.094 1 98.25 92 LEU A C 1
ATOM 725 O O . LEU A 1 92 ? -5.926 -15.133 -20.297 1 98.25 92 LEU A O 1
ATOM 729 N N . LEU A 1 93 ? -7.707 -15.445 -18.953 1 98.56 93 LEU A N 1
ATOM 730 C CA . LEU A 1 93 ? -7.027 -14.82 -17.828 1 98.56 93 LEU A CA 1
ATOM 731 C C . LEU A 1 93 ? -5.809 -15.641 -17.406 1 98.56 93 LEU A C 1
ATOM 733 O O . LEU A 1 93 ? -4.758 -15.078 -17.078 1 98.56 93 LEU A O 1
ATOM 737 N N . ALA A 1 94 ? -5.934 -16.969 -17.406 1 98.69 94 ALA A N 1
ATOM 738 C CA . ALA A 1 94 ? -4.797 -17.828 -17.109 1 98.69 94 ALA A CA 1
ATOM 739 C C . ALA A 1 94 ? -3.645 -17.578 -18.078 1 98.69 94 ALA A C 1
ATOM 741 O O . ALA A 1 94 ? -2.484 -17.5 -17.656 1 98.69 94 ALA A O 1
ATOM 742 N N . ARG A 1 95 ? -3.951 -17.438 -19.328 1 98.19 95 ARG A N 1
ATOM 743 C CA . ARG A 1 95 ? -2.936 -17.141 -20.328 1 98.19 95 ARG A CA 1
ATOM 744 C C . ARG A 1 95 ? -2.301 -15.773 -20.094 1 98.19 95 ARG A C 1
ATOM 746 O O . ARG A 1 95 ? -1.091 -15.609 -20.25 1 98.19 95 ARG A O 1
ATOM 753 N N . ASP A 1 96 ? -3.146 -14.797 -19.703 1 98.19 96 ASP A N 1
ATOM 754 C CA . ASP A 1 96 ? -2.623 -13.461 -19.406 1 98.19 96 ASP A CA 1
ATOM 755 C C . ASP A 1 96 ? -1.64 -13.508 -18.234 1 98.19 96 ASP A C 1
ATOM 757 O O . ASP A 1 96 ? -0.585 -12.867 -18.281 1 98.19 96 ASP A O 1
ATOM 761 N N . ILE A 1 97 ? -1.983 -14.25 -17.219 1 98.5 97 ILE A N 1
ATOM 762 C CA . ILE A 1 97 ? -1.129 -14.375 -16.047 1 98.5 97 ILE A CA 1
ATOM 763 C C . ILE A 1 97 ? 0.194 -15.031 -16.438 1 98.5 97 ILE A C 1
ATOM 765 O O . ILE A 1 97 ? 1.267 -14.547 -16.078 1 98.5 97 ILE A O 1
ATOM 769 N N . THR A 1 98 ? 0.12 -16.125 -17.203 1 98.06 98 THR A N 1
ATOM 770 C CA . THR A 1 98 ? 1.322 -16.844 -17.609 1 98.06 98 THR A CA 1
ATOM 771 C C . THR A 1 98 ? 2.168 -16.016 -18.562 1 98.06 98 THR A C 1
ATOM 773 O O . THR A 1 98 ? 3.398 -16.031 -18.484 1 98.06 98 THR A O 1
ATOM 776 N N . SER A 1 99 ? 1.532 -15.242 -19.406 1 96.94 99 SER A N 1
ATOM 777 C CA . SER A 1 99 ? 2.248 -14.344 -20.312 1 96.94 99 SER A CA 1
ATOM 778 C C . SER A 1 99 ? 2.984 -13.258 -19.547 1 96.94 99 SER A C 1
ATOM 780 O O . SER A 1 99 ? 4.082 -12.852 -19.938 1 96.94 99 SER A O 1
ATOM 782 N N . PHE A 1 100 ? 2.309 -12.766 -18.531 1 97.5 100 PHE A N 1
ATOM 783 C CA . PHE A 1 100 ? 2.951 -11.773 -17.688 1 97.5 100 PHE A CA 1
ATOM 784 C C . PHE A 1 100 ? 4.211 -12.344 -17.047 1 97.5 100 PHE A C 1
ATOM 786 O O . PHE A 1 100 ? 5.262 -11.695 -17.047 1 97.5 100 PHE A O 1
ATOM 793 N N . ALA A 1 101 ? 4.133 -13.57 -16.516 1 97.75 101 ALA A N 1
ATOM 794 C CA . ALA A 1 101 ? 5.281 -14.242 -15.914 1 97.75 101 ALA A CA 1
ATOM 795 C C . ALA A 1 101 ? 6.402 -14.422 -16.938 1 97.75 101 ALA A C 1
ATOM 797 O O . ALA A 1 101 ? 7.566 -14.125 -16.656 1 97.75 101 ALA A O 1
ATOM 798 N N . GLU A 1 102 ? 6.051 -14.844 -18.125 1 96.56 102 GLU A N 1
ATOM 799 C CA . GLU A 1 102 ? 7.035 -15.062 -19.172 1 96.56 102 GLU A CA 1
ATOM 800 C C . GLU A 1 102 ? 7.695 -13.75 -19.594 1 96.56 102 GLU A C 1
ATOM 802 O O . GLU A 1 102 ? 8.898 -13.703 -19.844 1 96.56 102 GLU A O 1
ATOM 807 N N . PHE A 1 103 ? 6.875 -12.742 -19.656 1 95.88 103 PHE A N 1
ATOM 808 C CA . PHE A 1 103 ? 7.398 -11.422 -20 1 95.88 103 PHE A CA 1
ATOM 809 C C . PHE A 1 103 ? 8.477 -11 -19 1 95.88 103 PHE A C 1
ATOM 811 O O . PHE A 1 103 ? 9.516 -10.461 -19.391 1 95.88 103 PHE A O 1
ATOM 818 N N . ILE A 1 104 ? 8.227 -11.219 -17.75 1 96.31 104 ILE A N 1
ATOM 819 C CA . ILE A 1 104 ? 9.172 -10.852 -16.703 1 96.31 104 ILE A CA 1
ATOM 820 C C . ILE A 1 104 ? 10.445 -11.68 -16.828 1 96.31 104 ILE A C 1
ATOM 822 O O . ILE A 1 104 ? 11.555 -11.148 -16.719 1 96.31 104 ILE A O 1
ATOM 826 N N . ILE A 1 105 ? 10.336 -12.977 -17.078 1 95.38 105 ILE A N 1
ATOM 827 C CA . ILE A 1 105 ? 11.492 -13.852 -17.234 1 95.38 105 ILE A CA 1
ATOM 828 C C . ILE A 1 105 ? 12.367 -13.352 -18.391 1 95.38 105 ILE A C 1
ATOM 830 O O . ILE A 1 105 ? 13.578 -13.18 -18.219 1 95.38 105 ILE A O 1
ATOM 834 N N . ASP A 1 106 ? 11.773 -13.039 -19.453 1 92.62 106 ASP A N 1
ATOM 835 C CA . ASP A 1 106 ? 12.5 -12.688 -20.672 1 92.62 106 ASP A CA 1
ATOM 836 C C . ASP A 1 106 ? 13.055 -11.266 -20.578 1 92.62 106 ASP A C 1
ATOM 838 O O . ASP A 1 106 ? 14.156 -11 -21.062 1 92.62 106 ASP A O 1
ATOM 842 N N . GLY A 1 107 ? 12.344 -10.43 -19.969 1 93.5 107 GLY A N 1
ATOM 843 C CA . GLY A 1 107 ? 12.688 -9.016 -20 1 93.5 107 GLY A CA 1
ATOM 844 C C . GLY A 1 107 ? 13.688 -8.625 -18.922 1 93.5 107 GLY A C 1
ATOM 845 O O . GLY A 1 107 ? 14.391 -7.625 -19.062 1 93.5 107 GLY A O 1
ATOM 846 N N . TYR A 1 108 ? 13.734 -9.398 -17.828 1 94.25 108 TYR A N 1
ATOM 847 C CA . TYR A 1 108 ? 14.523 -8.93 -16.688 1 94.25 108 TYR A CA 1
ATOM 848 C C . TYR A 1 108 ? 15.484 -10.008 -16.203 1 94.25 108 TYR A C 1
ATOM 850 O O . TYR A 1 108 ? 15.984 -9.953 -15.086 1 94.25 108 TYR A O 1
ATOM 858 N N . ASP A 1 109 ? 15.766 -11.031 -16.953 1 91.44 109 ASP A N 1
ATOM 859 C CA . ASP A 1 109 ? 16.734 -12.094 -16.703 1 91.44 109 ASP A CA 1
ATOM 860 C C . ASP A 1 109 ? 16.453 -12.789 -15.367 1 91.44 109 ASP A C 1
ATOM 862 O O . ASP A 1 109 ? 17.359 -13.039 -14.586 1 91.44 109 ASP A O 1
ATOM 866 N N . VAL A 1 110 ? 15.18 -12.93 -15.008 1 96.38 110 VAL A N 1
ATOM 867 C CA . VAL A 1 110 ? 14.758 -13.711 -13.852 1 96.38 110 VAL A CA 1
ATOM 868 C C . VAL A 1 110 ? 14.906 -15.203 -14.156 1 96.38 110 VAL A C 1
ATOM 870 O O . VAL A 1 110 ? 14.531 -15.664 -15.242 1 96.38 110 VAL A O 1
ATOM 873 N N . LYS A 1 111 ? 15.5 -15.938 -13.211 1 96.12 111 LYS A N 1
ATOM 874 C CA . LYS A 1 111 ? 15.812 -17.344 -13.453 1 96.12 111 LYS A CA 1
ATOM 875 C C . LYS A 1 111 ? 14.57 -18.219 -13.273 1 96.12 111 LYS A C 1
ATOM 877 O O . LYS A 1 111 ? 14.445 -19.266 -13.93 1 96.12 111 LYS A O 1
ATOM 882 N N . HIS A 1 112 ? 13.758 -17.828 -12.336 1 97.38 112 HIS A N 1
ATOM 883 C CA . HIS A 1 112 ? 12.57 -18.641 -12.062 1 97.38 112 HIS A CA 1
ATOM 884 C C . HIS A 1 112 ? 11.445 -17.766 -11.5 1 97.38 112 HIS A C 1
ATOM 886 O O . HIS A 1 112 ? 11.688 -16.859 -10.711 1 97.38 112 HIS A O 1
ATOM 892 N N . ILE A 1 113 ? 10.195 -18.031 -11.914 1 98.25 113 ILE A N 1
ATOM 893 C CA . ILE A 1 113 ? 9.031 -17.344 -11.359 1 98.25 113 ILE A CA 1
ATOM 894 C C . ILE A 1 113 ? 8.055 -18.359 -10.773 1 98.25 113 ILE A C 1
ATOM 896 O O . ILE A 1 113 ? 7.77 -19.391 -11.391 1 98.25 113 ILE A O 1
ATOM 900 N N . ILE A 1 114 ? 7.688 -18.156 -9.562 1 98.5 114 ILE A N 1
ATOM 901 C CA . ILE A 1 114 ? 6.645 -18.922 -8.891 1 98.5 114 ILE A CA 1
ATOM 902 C C . ILE A 1 114 ? 5.32 -18.172 -8.977 1 98.5 114 ILE A C 1
ATOM 904 O O . ILE A 1 114 ? 5.219 -17.031 -8.5 1 98.5 114 ILE A O 1
ATOM 908 N N . VAL A 1 115 ? 4.312 -18.766 -9.617 1 98.69 115 VAL A N 1
ATOM 909 C CA . VAL A 1 115 ? 2.994 -18.156 -9.703 1 98.69 115 VAL A CA 1
ATOM 910 C C . VAL A 1 115 ? 2.102 -18.672 -8.586 1 98.69 115 VAL A C 1
ATOM 912 O O . VAL A 1 115 ? 1.839 -19.875 -8.508 1 98.69 115 VAL A O 1
ATOM 915 N N . GLY A 1 116 ? 1.657 -17.781 -7.762 1 98.44 116 GLY A N 1
ATOM 916 C CA . GLY A 1 116 ? 0.829 -18.172 -6.629 1 98.44 116 GLY A CA 1
ATOM 917 C C . GLY A 1 116 ? -0.627 -18.375 -7 1 98.44 116 GLY A C 1
ATOM 918 O O . GLY A 1 116 ? -1.175 -17.656 -7.828 1 98.44 116 GLY A O 1
ATOM 919 N N . GLN A 1 117 ? -1.198 -19.281 -6.336 1 97.94 117 GLN A N 1
ATOM 920 C CA . GLN A 1 117 ? -2.617 -19.594 -6.465 1 97.94 117 GLN A CA 1
ATOM 921 C C . GLN A 1 117 ? -3.482 -18.406 -6.066 1 97.94 117 GLN A C 1
ATOM 923 O O . GLN A 1 117 ? -3.205 -17.734 -5.07 1 97.94 117 GLN A O 1
ATOM 928 N N . LEU A 1 118 ? -4.57 -18.125 -6.887 1 97.69 118 LEU A N 1
ATOM 929 C CA . LEU A 1 118 ? -5.516 -17.062 -6.559 1 97.69 118 LEU A CA 1
ATOM 930 C C . LEU A 1 118 ? -6.402 -17.469 -5.383 1 97.69 118 LEU A C 1
ATOM 932 O O . LEU A 1 118 ? -6.664 -18.656 -5.176 1 97.69 118 LEU A O 1
ATOM 936 N N . PHE A 1 119 ? -6.832 -16.438 -4.66 1 96.94 119 PHE A N 1
ATOM 937 C CA . PHE A 1 119 ? -7.664 -16.656 -3.486 1 96.94 119 PHE A CA 1
ATOM 938 C C . PHE A 1 119 ? -9.133 -16.391 -3.803 1 96.94 119 PHE A C 1
ATOM 940 O O . PHE A 1 119 ? -9.445 -15.57 -4.668 1 96.94 119 PHE A O 1
ATOM 947 N N . HIS A 1 120 ? -9.992 -17.094 -3.043 1 96.44 120 HIS A N 1
ATOM 948 C CA . HIS A 1 120 ? -11.422 -16.812 -3.086 1 96.44 120 HIS A CA 1
ATOM 949 C C . HIS A 1 120 ? -11.742 -15.469 -2.428 1 96.44 120 HIS A C 1
ATOM 951 O O . HIS A 1 120 ? -10.953 -14.969 -1.619 1 96.44 120 HIS A O 1
ATOM 957 N N . ARG A 1 121 ? -12.789 -14.859 -2.844 1 96.12 121 ARG A N 1
ATOM 958 C CA . ARG A 1 121 ? -13.352 -13.664 -2.219 1 96.12 121 ARG A CA 1
ATOM 959 C C . ARG A 1 121 ? -14.766 -13.93 -1.707 1 96.12 121 ARG A C 1
ATOM 961 O O . ARG A 1 121 ? -15.422 -14.875 -2.145 1 96.12 121 ARG A O 1
ATOM 968 N N . PHE A 1 122 ? -15.234 -13.078 -0.739 1 94.75 122 PHE A N 1
ATOM 969 C CA . PHE A 1 122 ? -16.531 -13.281 -0.123 1 94.75 122 PHE A CA 1
ATOM 970 C C . PHE A 1 122 ? -17.266 -11.961 0.053 1 94.75 122 PHE A C 1
ATOM 972 O O . PHE A 1 122 ? -18.203 -11.859 0.849 1 94.75 122 PHE A O 1
ATOM 979 N N . ASN A 1 123 ? -16.75 -10.898 -0.614 1 91.31 123 ASN A N 1
ATOM 980 C CA . ASN A 1 123 ? -17.406 -9.594 -0.548 1 91.31 123 ASN A CA 1
ATOM 981 C C . ASN A 1 123 ? -18.703 -9.57 -1.353 1 91.31 123 ASN A C 1
ATOM 983 O O . ASN A 1 123 ? -18.828 -10.305 -2.336 1 91.31 123 ASN A O 1
ATOM 987 N N . ALA A 1 124 ? -19.625 -8.727 -0.981 1 86.88 124 ALA A N 1
ATOM 988 C CA . ALA A 1 124 ? -20.969 -8.68 -1.563 1 86.88 124 ALA A CA 1
ATOM 989 C C . ALA A 1 124 ? -20.922 -8.18 -3.004 1 86.88 124 ALA A C 1
ATOM 991 O O . ALA A 1 124 ? -21.766 -8.547 -3.822 1 86.88 124 ALA A O 1
ATOM 992 N N . ASN A 1 125 ? -19.938 -7.418 -3.354 1 87.31 125 ASN A N 1
ATOM 993 C CA . ASN A 1 125 ? -19.938 -6.754 -4.652 1 87.31 125 ASN A CA 1
ATOM 994 C C . ASN A 1 125 ? -19.172 -7.578 -5.695 1 87.31 125 ASN A C 1
ATOM 996 O O . ASN A 1 125 ? -19.078 -7.176 -6.859 1 87.31 125 ASN A O 1
ATOM 1000 N N . ARG A 1 126 ? -18.688 -8.766 -5.316 1 89.88 126 ARG A N 1
ATOM 1001 C CA . ARG A 1 126 ? -17.953 -9.578 -6.289 1 89.88 126 ARG A CA 1
ATOM 1002 C C . ARG A 1 126 ? -18.906 -10.195 -7.309 1 89.88 126 ARG A C 1
ATOM 1004 O O . ARG A 1 126 ? -20.094 -10.375 -7.027 1 89.88 126 ARG A O 1
ATOM 1011 N N . PRO A 1 127 ? -18.391 -10.547 -8.562 1 94.5 127 PRO A N 1
ATOM 1012 C CA . PRO A 1 127 ? -19.234 -11.336 -9.477 1 94.5 127 PRO A CA 1
ATOM 1013 C C . PRO A 1 127 ? -19.766 -12.609 -8.828 1 94.5 127 PRO A C 1
ATOM 1015 O O . PRO A 1 127 ? -19.078 -13.219 -8 1 94.5 127 PRO A O 1
ATOM 1018 N N . TYR A 1 128 ? -20.953 -12.992 -9.18 1 95 128 TYR A N 1
ATOM 1019 C CA . TYR A 1 128 ? -21.609 -14.148 -8.594 1 95 128 TYR A CA 1
ATOM 1020 C C . TYR A 1 128 ? -20.766 -15.406 -8.758 1 95 128 TYR A C 1
ATOM 1022 O O . TYR A 1 128 ? -20.688 -16.234 -7.848 1 95 128 TYR A O 1
ATOM 1030 N N . ASN A 1 129 ? -20.125 -15.57 -9.875 1 96.81 129 ASN A N 1
ATOM 1031 C CA . ASN A 1 129 ? -19.344 -16.766 -10.156 1 96.81 129 ASN A CA 1
ATOM 1032 C C . ASN A 1 129 ? -17.844 -16.516 -9.914 1 96.81 129 ASN A C 1
ATOM 1034 O O . ASN A 1 129 ? -17 -17.219 -10.484 1 96.81 129 ASN A O 1
ATOM 1038 N N . TYR A 1 130 ? -17.484 -15.516 -9.125 1 97.5 130 TYR A N 1
ATOM 1039 C CA . TYR A 1 130 ? -16.094 -15.133 -8.906 1 97.5 130 TYR A CA 1
ATOM 1040 C C . TYR A 1 130 ? -15.25 -16.328 -8.508 1 97.5 130 TYR A C 1
ATOM 1042 O O . TYR A 1 130 ? -14.211 -16.609 -9.125 1 97.5 130 TYR A O 1
ATOM 1050 N N . ASN A 1 131 ? -15.68 -17.078 -7.461 1 96.69 131 ASN A N 1
ATOM 1051 C CA . ASN A 1 131 ? -14.867 -18.156 -6.906 1 96.69 131 ASN A CA 1
ATOM 1052 C C . ASN A 1 131 ? -14.789 -19.344 -7.855 1 96.69 131 ASN A C 1
ATOM 1054 O O . ASN A 1 131 ? -13.781 -20.047 -7.895 1 96.69 131 ASN A O 1
ATOM 1058 N N . GLU A 1 132 ? -15.805 -19.547 -8.641 1 97.5 132 GLU A N 1
ATOM 1059 C CA . GLU A 1 132 ? -15.734 -20.562 -9.688 1 97.5 132 GLU A CA 1
ATOM 1060 C C . GLU A 1 132 ? -14.703 -20.188 -10.75 1 97.5 132 GLU A C 1
ATOM 1062 O O . GLU A 1 132 ? -13.938 -21.031 -11.203 1 97.5 132 GLU A O 1
ATOM 1067 N N . ILE A 1 133 ? -14.719 -18.906 -11.141 1 98.44 133 ILE A N 1
ATOM 1068 C CA . ILE A 1 133 ? -13.75 -18.406 -12.109 1 98.44 133 ILE A CA 1
ATOM 1069 C C . ILE A 1 133 ? -12.336 -18.547 -11.539 1 98.44 133 ILE A C 1
ATOM 1071 O O . ILE A 1 133 ? -11.422 -18.984 -12.234 1 98.44 133 ILE A O 1
ATOM 1075 N N . VAL A 1 134 ? -12.172 -18.234 -10.25 1 97.94 134 VAL A N 1
ATOM 1076 C CA . VAL A 1 134 ? -10.883 -18.359 -9.57 1 97.94 134 VAL A CA 1
ATOM 1077 C C . VAL A 1 134 ? -10.391 -19.797 -9.688 1 97.94 134 VAL A C 1
ATOM 1079 O O . VAL A 1 134 ? -9.234 -20.047 -10.039 1 97.94 134 VAL A O 1
ATOM 1082 N N . ASN A 1 135 ? -11.273 -20.766 -9.367 1 97.5 135 ASN A N 1
ATOM 1083 C CA . ASN A 1 135 ? -10.906 -22.172 -9.453 1 97.5 135 ASN A CA 1
ATOM 1084 C C . ASN A 1 135 ? -10.453 -22.562 -10.859 1 97.5 135 ASN A C 1
ATOM 1086 O O . ASN A 1 135 ? -9.453 -23.25 -11.023 1 97.5 135 ASN A O 1
ATOM 1090 N N . GLU A 1 136 ? -11.188 -22.094 -11.789 1 98.69 136 GLU A N 1
ATOM 1091 C CA . GLU A 1 136 ? -10.867 -22.406 -13.18 1 98.69 136 GLU A CA 1
ATOM 1092 C C . GLU A 1 136 ? -9.555 -21.766 -13.609 1 98.69 136 GLU A C 1
ATOM 1094 O O . GLU A 1 136 ? -8.734 -22.391 -14.281 1 98.69 136 GLU A O 1
ATOM 1099 N N . VAL A 1 137 ? -9.344 -20.484 -13.281 1 98.75 137 VAL A N 1
ATOM 1100 C CA . VAL A 1 137 ? -8.102 -19.797 -13.602 1 98.75 137 VAL A CA 1
ATOM 1101 C C . VAL A 1 137 ? -6.918 -20.562 -13.008 1 98.75 137 VAL A C 1
ATOM 1103 O O . VAL A 1 137 ? -5.934 -20.828 -13.703 1 98.75 137 VAL A O 1
ATOM 1106 N N . ASN A 1 138 ? -7.051 -20.953 -11.711 1 98.31 138 ASN A N 1
ATOM 1107 C CA . ASN A 1 138 ? -5.984 -21.703 -11.055 1 98.31 138 ASN A CA 1
ATOM 1108 C C . ASN A 1 138 ? -5.684 -23 -11.789 1 98.31 138 ASN A C 1
ATOM 1110 O O . ASN A 1 138 ? -4.52 -23.359 -11.984 1 98.31 138 ASN A O 1
ATOM 1114 N N . THR A 1 139 ? -6.719 -23.688 -12.188 1 98.44 139 THR A N 1
ATOM 1115 C CA . THR A 1 139 ? -6.559 -24.938 -12.906 1 98.44 139 THR A CA 1
ATOM 1116 C C . THR A 1 139 ? -5.828 -24.719 -14.227 1 98.44 139 THR A C 1
ATOM 1118 O O . THR A 1 139 ? -4.883 -25.438 -14.547 1 98.44 139 THR A O 1
ATOM 1121 N N . HIS A 1 140 ? -6.25 -23.719 -14.969 1 98.69 140 HIS A N 1
ATOM 1122 C CA . HIS A 1 140 ? -5.668 -23.453 -16.281 1 98.69 140 HIS A CA 1
ATOM 1123 C C . HIS A 1 140 ? -4.234 -22.953 -16.156 1 98.69 140 HIS A C 1
ATOM 1125 O O . HIS A 1 140 ? -3.375 -23.312 -16.969 1 98.69 140 HIS A O 1
ATOM 1131 N N . VAL A 1 141 ? -3.934 -22.062 -15.164 1 98.62 141 VAL A N 1
ATOM 1132 C CA . VAL A 1 141 ? -2.564 -21.609 -14.953 1 98.62 141 VAL A CA 1
ATOM 1133 C C . VAL A 1 141 ? -1.65 -22.797 -14.695 1 98.62 141 VAL A C 1
ATOM 1135 O O . VAL A 1 141 ? -0.575 -22.906 -15.297 1 98.62 141 VAL A O 1
ATOM 1138 N N . LYS A 1 142 ? -2.098 -23.734 -13.789 1 97.69 142 LYS A N 1
ATOM 1139 C CA . LYS A 1 142 ? -1.324 -24.922 -13.469 1 97.69 142 LYS A CA 1
ATOM 1140 C C . LYS A 1 142 ? -1.033 -25.75 -14.719 1 97.69 142 LYS A C 1
ATOM 1142 O O . LYS A 1 142 ? 0.084 -26.234 -14.906 1 97.69 142 LYS A O 1
ATOM 1147 N N . LEU A 1 143 ? -1.988 -25.875 -15.555 1 97.69 143 LEU A N 1
ATOM 1148 C CA . LEU A 1 143 ? -1.849 -26.672 -16.766 1 97.69 143 LEU A CA 1
ATOM 1149 C C . LEU A 1 143 ? -0.861 -26.016 -17.734 1 97.69 143 LEU A C 1
ATOM 1151 O O . LEU A 1 143 ? -0.019 -26.703 -18.328 1 97.69 143 LEU A O 1
ATOM 1155 N N . ILE A 1 144 ? -0.978 -24.734 -17.906 1 97.69 144 ILE A N 1
ATOM 1156 C CA . ILE A 1 144 ? -0.136 -24.016 -18.859 1 97.69 144 ILE A CA 1
ATOM 1157 C C . ILE A 1 144 ? 1.315 -24.047 -18.375 1 97.69 144 ILE A C 1
ATOM 1159 O O . ILE A 1 144 ? 2.23 -24.266 -19.172 1 97.69 144 ILE A O 1
ATOM 1163 N N . ILE A 1 145 ? 1.498 -23.844 -17.094 1 96.31 145 ILE A N 1
ATOM 1164 C CA . ILE A 1 145 ? 2.828 -23.656 -16.516 1 96.31 145 ILE A CA 1
ATOM 1165 C C . ILE A 1 145 ? 3.588 -24.969 -16.531 1 96.31 145 ILE A C 1
ATOM 1167 O O . ILE A 1 145 ? 4.82 -24.984 -16.547 1 96.31 145 ILE A O 1
ATOM 1171 N N . LYS A 1 146 ? 2.855 -26.094 -16.547 1 93.19 146 LYS A N 1
ATOM 1172 C CA . LYS A 1 146 ? 3.469 -27.422 -16.516 1 93.19 146 LYS A CA 1
ATOM 1173 C C . LYS A 1 146 ? 4.449 -27.594 -17.672 1 93.19 146 LYS A C 1
ATOM 1175 O O . LYS A 1 146 ? 5.426 -28.328 -17.562 1 93.19 146 LYS A O 1
ATOM 1180 N N . ASN A 1 147 ? 4.332 -26.844 -18.703 1 89.88 147 ASN A N 1
ATOM 1181 C CA . ASN A 1 147 ? 5.133 -27.031 -19.906 1 89.88 147 ASN A CA 1
ATOM 1182 C C . ASN A 1 147 ? 6.191 -25.938 -20.047 1 89.88 147 ASN A C 1
ATOM 1184 O O . ASN A 1 147 ? 6.797 -25.781 -21.109 1 89.88 147 ASN A O 1
ATOM 1188 N N . ILE A 1 148 ? 6.355 -25.172 -18.984 1 93.31 148 ILE A N 1
ATOM 1189 C CA . ILE A 1 148 ? 7.324 -24.078 -19.031 1 93.31 148 ILE A CA 1
ATOM 1190 C C . ILE A 1 148 ? 8.352 -24.25 -17.906 1 93.31 148 ILE A C 1
ATOM 1192 O O . ILE A 1 148 ? 8.023 -24.109 -16.734 1 93.31 148 ILE A O 1
ATOM 1196 N N . ASP A 1 149 ? 9.594 -24.531 -18.203 1 91.56 149 ASP A N 1
ATOM 1197 C CA . ASP A 1 149 ? 10.633 -24.922 -17.25 1 91.56 149 ASP A CA 1
ATOM 1198 C C . ASP A 1 149 ? 10.891 -23.828 -16.234 1 91.56 149 ASP A C 1
ATOM 1200 O O . ASP A 1 149 ? 11.141 -24.109 -15.055 1 91.56 149 ASP A O 1
ATOM 1204 N N . LYS A 1 150 ? 10.82 -22.562 -16.531 1 95.44 150 LYS A N 1
ATOM 1205 C CA . LYS A 1 150 ? 11.211 -21.469 -15.648 1 95.44 150 LYS A CA 1
ATOM 1206 C C . LYS A 1 150 ? 10.031 -20.984 -14.812 1 95.44 150 LYS A C 1
ATOM 1208 O O . LYS A 1 150 ? 10.141 -20 -14.078 1 95.44 150 LYS A O 1
ATOM 1213 N N . LEU A 1 151 ? 8.883 -21.688 -14.93 1 97.25 151 LEU A N 1
ATOM 1214 C CA . LEU A 1 151 ? 7.699 -21.312 -14.172 1 97.25 151 LEU A CA 1
ATOM 1215 C C . LEU A 1 151 ? 7.234 -22.469 -13.289 1 97.25 151 LEU A C 1
ATOM 1217 O O . LEU A 1 151 ? 7.332 -23.641 -13.672 1 97.25 151 LEU A O 1
ATOM 1221 N N . SER A 1 152 ? 6.812 -22.188 -12.094 1 97.12 152 SER A N 1
ATOM 1222 C CA . SER A 1 152 ? 6.121 -23.141 -11.234 1 97.12 152 SER A CA 1
ATOM 1223 C C . SER A 1 152 ? 4.855 -22.531 -10.641 1 97.12 152 SER A C 1
ATOM 1225 O O . SER A 1 152 ? 4.75 -21.312 -10.508 1 97.12 152 SER A O 1
ATOM 1227 N N . PHE A 1 153 ? 3.91 -23.391 -10.398 1 97.88 153 PHE A N 1
ATOM 1228 C CA . PHE A 1 153 ? 2.678 -23 -9.719 1 97.88 153 PHE A CA 1
ATOM 1229 C C . PHE A 1 153 ? 2.746 -23.359 -8.242 1 97.88 153 PHE A C 1
ATOM 1231 O O . PHE A 1 153 ? 3.189 -24.438 -7.875 1 97.88 153 PHE A O 1
ATOM 1238 N N . TRP A 1 154 ? 2.357 -22.438 -7.383 1 97.75 154 TRP A N 1
ATOM 1239 C CA . TRP A 1 154 ? 2.408 -22.688 -5.945 1 97.75 154 TRP A CA 1
ATOM 1240 C C . TRP A 1 154 ? 1.004 -22.75 -5.352 1 97.75 154 TRP A C 1
ATOM 1242 O O . TRP A 1 154 ? 0.256 -21.766 -5.41 1 97.75 154 TRP A O 1
ATOM 1252 N N . HIS A 1 155 ? 0.725 -23.859 -4.781 1 96 155 HIS A N 1
ATOM 1253 C CA . HIS A 1 155 ? -0.52 -24.047 -4.043 1 96 155 HIS A CA 1
ATOM 1254 C C . HIS A 1 155 ? -0.369 -23.594 -2.594 1 96 155 HIS A C 1
ATOM 1256 O O . HIS A 1 155 ? 0.485 -24.094 -1.864 1 96 155 HIS A O 1
ATOM 1262 N N . HIS A 1 156 ? -1.196 -22.578 -2.266 1 96.94 156 HIS A N 1
ATOM 1263 C CA . HIS A 1 156 ? -1.207 -22.188 -0.861 1 96.94 156 HIS A CA 1
ATOM 1264 C C . HIS A 1 156 ? -1.935 -23.219 -0.003 1 96.94 156 HIS A C 1
ATOM 1266 O O . HIS A 1 156 ? -3.053 -22.969 0.453 1 96.94 156 HIS A O 1
ATOM 1272 N N . ARG A 1 157 ? -1.161 -24.188 0.295 1 91.06 157 ARG A N 1
ATOM 1273 C CA . ARG A 1 157 ? -1.761 -25.312 1.016 1 91.06 157 ARG A CA 1
ATOM 1274 C C . ARG A 1 157 ? -2.305 -24.859 2.369 1 91.06 157 ARG A C 1
ATOM 1276 O O . ARG A 1 157 ? -1.673 -24.062 3.062 1 91.06 157 ARG A O 1
ATOM 1283 N N . GLY A 1 158 ? -3.479 -25.281 2.811 1 86.69 158 GLY A N 1
ATOM 1284 C CA . GLY A 1 158 ? -4.078 -24.953 4.098 1 86.69 158 GLY A CA 1
ATOM 1285 C C . GLY A 1 158 ? -4.941 -23.719 4.062 1 86.69 158 GLY A C 1
ATOM 1286 O O . GLY A 1 158 ? -5.555 -23.344 5.066 1 86.69 158 GLY A O 1
ATOM 1287 N N . MET A 1 159 ? -4.918 -23.016 2.904 1 90.31 159 MET A N 1
ATOM 1288 C CA . MET A 1 159 ? -5.688 -21.781 2.848 1 90.31 159 MET A CA 1
ATOM 1289 C C . MET A 1 159 ? -6.957 -21.969 2.025 1 90.31 159 MET A C 1
ATOM 1291 O O . MET A 1 159 ? -7.684 -21 1.77 1 90.31 159 MET A O 1
ATOM 1295 N N . TRP A 1 160 ? -7.34 -23.188 1.67 1 86.12 160 TRP A N 1
ATOM 1296 C CA . TRP A 1 160 ? -8.453 -23.406 0.751 1 86.12 160 TRP A CA 1
ATOM 1297 C C . TRP A 1 160 ? -9.641 -24.031 1.476 1 86.12 160 TRP A C 1
ATOM 1299 O O . TRP A 1 160 ? -10.797 -23.703 1.188 1 86.12 160 TRP A O 1
ATOM 1309 N N . SER A 1 161 ? -9.391 -25 2.357 1 79.44 161 SER A N 1
ATOM 1310 C CA . SER A 1 161 ? -10.484 -25.703 3.021 1 79.44 161 SER A CA 1
ATOM 1311 C C . SER A 1 161 ? -11.312 -24.75 3.881 1 79.44 161 SER A C 1
ATOM 1313 O O . SER A 1 161 ? -12.539 -24.828 3.904 1 79.44 161 SER A O 1
ATOM 1315 N N . ASP A 1 162 ? -10.797 -23.812 4.586 1 83.88 162 ASP A N 1
ATOM 1316 C CA . ASP A 1 162 ? -11.484 -22.828 5.414 1 83.88 162 ASP A CA 1
ATOM 1317 C C . ASP A 1 162 ? -11.109 -21.406 5.004 1 83.88 162 ASP A C 1
ATOM 1319 O O . ASP A 1 162 ? -10.727 -20.594 5.848 1 83.88 162 ASP A O 1
ATOM 1323 N N . SER A 1 163 ? -11.359 -21.203 3.68 1 86.75 163 SER A N 1
ATOM 1324 C CA . SER A 1 163 ? -10.828 -19.969 3.121 1 86.75 163 SER A CA 1
ATOM 1325 C C . SER A 1 163 ? -11.562 -18.75 3.678 1 86.75 163 SER A C 1
ATOM 1327 O O . SER A 1 163 ? -10.945 -17.719 3.939 1 86.75 163 SER A O 1
ATOM 1329 N N . GLU A 1 164 ? -12.852 -18.922 3.957 1 90.5 164 GLU A N 1
ATOM 1330 C CA . GLU A 1 164 ? -13.633 -17.766 4.406 1 90.5 164 GLU A CA 1
ATOM 1331 C C . GLU A 1 164 ? -13.148 -17.266 5.766 1 90.5 164 GLU A C 1
ATOM 1333 O O . GLU A 1 164 ? -13.148 -16.062 6.023 1 90.5 164 GLU A O 1
ATOM 1338 N N . SER A 1 165 ? -12.695 -18.203 6.625 1 94.12 165 SER A N 1
ATOM 1339 C CA . SER A 1 165 ? -12.242 -17.844 7.965 1 94.12 165 SER A CA 1
ATOM 1340 C C . SER A 1 165 ? -10.938 -17.047 7.918 1 94.12 165 SER A C 1
ATOM 1342 O O . SER A 1 165 ? -10.539 -16.438 8.906 1 94.12 165 SER A O 1
ATOM 1344 N N . LEU A 1 166 ? -10.266 -17.047 6.758 1 96.44 166 LEU A N 1
ATOM 1345 C CA . LEU A 1 166 ? -8.977 -16.375 6.602 1 96.44 166 LEU A CA 1
ATOM 1346 C C . LEU A 1 166 ? -9.141 -15.008 5.969 1 96.44 166 LEU A C 1
ATOM 1348 O O . LEU A 1 166 ? -8.164 -14.273 5.805 1 96.44 166 LEU A O 1
ATOM 1352 N N . ILE A 1 167 ? -10.383 -14.648 5.621 1 95.62 167 ILE A N 1
ATOM 1353 C CA . ILE A 1 167 ? -10.656 -13.422 4.883 1 95.62 167 ILE A CA 1
ATOM 1354 C C . ILE A 1 167 ? -11.148 -12.336 5.848 1 95.62 167 ILE A C 1
ATOM 1356 O O . ILE A 1 167 ? -11.93 -12.617 6.758 1 95.62 167 ILE A O 1
ATOM 1360 N N . ALA A 1 168 ? -10.695 -11.133 5.68 1 93.31 168 ALA A N 1
ATOM 1361 C CA . ALA A 1 168 ? -11.07 -9.984 6.504 1 93.31 168 ALA A CA 1
ATOM 1362 C C . ALA A 1 168 ? -12.523 -9.578 6.238 1 93.31 168 ALA A C 1
ATOM 1364 O O . ALA A 1 168 ? -13.195 -10.164 5.387 1 93.31 168 ALA A O 1
ATOM 1365 N N . ASN A 1 169 ? -13 -8.602 6.953 1 87.75 169 ASN A N 1
ATOM 1366 C CA . ASN A 1 169 ? -14.398 -8.18 6.914 1 87.75 169 ASN A CA 1
ATOM 1367 C C . ASN A 1 169 ? -14.773 -7.625 5.547 1 87.75 169 ASN A C 1
ATOM 1369 O O . ASN A 1 169 ? -15.945 -7.656 5.16 1 87.75 169 ASN A O 1
ATOM 1373 N N . ASP A 1 170 ? -13.789 -7.164 4.836 1 86.62 170 ASP A N 1
ATOM 1374 C CA . ASP A 1 170 ? -14.109 -6.582 3.535 1 86.62 170 ASP A CA 1
ATOM 1375 C C . ASP A 1 170 ? -14.422 -7.664 2.51 1 86.62 170 ASP A C 1
ATOM 1377 O O . ASP A 1 170 ? -14.867 -7.367 1.398 1 86.62 170 ASP A O 1
ATOM 1381 N N . GLY A 1 171 ? -14.141 -8.977 2.828 1 93.88 171 GLY A N 1
ATOM 1382 C CA . GLY A 1 171 ? -14.461 -10.102 1.97 1 93.88 171 GLY A CA 1
ATOM 1383 C C . GLY A 1 171 ? -13.461 -10.305 0.847 1 93.88 171 GLY A C 1
ATOM 1384 O O . GLY A 1 171 ? -13.664 -11.148 -0.028 1 93.88 171 GLY A O 1
ATOM 1385 N N . VAL A 1 172 ? -12.406 -9.516 0.775 1 94.19 172 VAL A N 1
ATOM 1386 C CA . VAL A 1 172 ? -11.445 -9.555 -0.323 1 94.19 172 VAL A CA 1
ATOM 1387 C C . VAL A 1 172 ? -10.062 -9.93 0.211 1 94.19 172 VAL A C 1
ATOM 1389 O O . VAL A 1 172 ? -9.469 -10.922 -0.22 1 94.19 172 VAL A O 1
ATOM 1392 N N . HIS A 1 173 ? -9.648 -9.234 1.255 1 94.56 173 HIS A N 1
ATOM 1393 C CA . HIS A 1 173 ? -8.281 -9.391 1.737 1 94.56 173 HIS A CA 1
ATOM 1394 C C . HIS A 1 173 ? -8.203 -10.406 2.873 1 94.56 173 HIS A C 1
ATOM 1396 O O . HIS A 1 173 ? -9.227 -10.766 3.459 1 94.56 173 HIS A O 1
ATOM 1402 N N . LEU A 1 174 ? -7.023 -10.828 3.18 1 96 174 LEU A N 1
ATOM 1403 C CA . LEU A 1 174 ? -6.789 -11.75 4.281 1 96 174 LEU A CA 1
ATOM 1404 C C . LEU A 1 174 ? -6.84 -11.031 5.621 1 96 174 LEU A C 1
ATOM 1406 O O . LEU A 1 174 ? -6.43 -9.867 5.723 1 96 174 LEU A O 1
ATOM 1410 N N . ASN A 1 175 ? -7.387 -11.695 6.617 1 94 175 ASN A N 1
ATOM 1411 C CA . ASN A 1 175 ? -7.238 -11.195 7.98 1 94 175 ASN A CA 1
ATOM 1412 C C . ASN A 1 175 ? -5.867 -11.539 8.555 1 94 175 ASN A C 1
ATOM 1414 O O . ASN A 1 175 ? -4.984 -12.008 7.836 1 94 175 ASN A O 1
ATOM 1418 N N . GLU A 1 176 ? -5.656 -11.289 9.828 1 92.75 176 GLU A N 1
ATOM 1419 C CA . GLU A 1 176 ? -4.348 -11.5 10.453 1 92.75 176 GLU A CA 1
ATOM 1420 C C . GLU A 1 176 ? -3.916 -12.961 10.344 1 92.75 176 GLU A C 1
ATOM 1422 O O . GLU A 1 176 ? -2.773 -13.25 9.977 1 92.75 176 GLU A O 1
ATOM 1427 N N . LYS A 1 177 ? -4.859 -13.859 10.688 1 94.94 177 LYS A N 1
ATOM 1428 C CA . LYS A 1 177 ? -4.574 -15.289 10.586 1 94.94 177 LYS A CA 1
ATOM 1429 C C . LYS A 1 177 ? -4.227 -15.688 9.156 1 94.94 177 LYS A C 1
ATOM 1431 O O . LYS A 1 177 ? -3.271 -16.422 8.922 1 94.94 177 LYS A O 1
ATOM 1436 N N . GLY A 1 178 ? -5.027 -15.195 8.227 1 96.88 178 GLY A N 1
ATOM 1437 C CA . GLY A 1 178 ? -4.773 -15.477 6.824 1 96.88 178 GLY A CA 1
ATOM 1438 C C . GLY A 1 178 ? -3.449 -14.914 6.336 1 96.88 178 GLY A C 1
ATOM 1439 O O . GLY A 1 178 ? -2.73 -15.57 5.578 1 96.88 178 GLY A O 1
ATOM 1440 N N . THR A 1 179 ? -3.098 -13.711 6.766 1 96.44 179 THR A N 1
ATOM 1441 C CA . THR A 1 179 ? -1.848 -13.078 6.363 1 96.44 179 THR A CA 1
ATOM 1442 C C . THR A 1 179 ? -0.65 -13.859 6.887 1 96.44 179 THR A C 1
ATOM 1444 O O . THR A 1 179 ? 0.346 -14.031 6.18 1 96.44 179 THR A O 1
ATOM 1447 N N . LEU A 1 180 ? -0.779 -14.336 8.102 1 95.88 180 LEU A N 1
ATOM 1448 C CA . LEU A 1 180 ? 0.286 -15.148 8.68 1 95.88 180 LEU A CA 1
ATOM 1449 C C . LEU A 1 180 ? 0.479 -16.438 7.871 1 95.88 180 LEU A C 1
ATOM 1451 O O . LEU A 1 180 ? 1.61 -16.812 7.562 1 95.88 180 LEU A O 1
ATOM 1455 N N . LYS A 1 181 ? -0.585 -17.094 7.555 1 96.81 181 LYS A N 1
ATOM 1456 C CA . LYS A 1 181 ? -0.511 -18.297 6.746 1 96.81 181 LYS A CA 1
ATOM 1457 C C . LYS A 1 181 ? 0.073 -18.016 5.367 1 96.81 181 LYS A C 1
ATOM 1459 O O . LYS A 1 181 ? 0.863 -18.797 4.84 1 96.81 181 LYS A O 1
ATOM 1464 N N . PHE A 1 182 ? -0.346 -16.922 4.797 1 97.81 182 PHE A N 1
ATOM 1465 C CA . PHE A 1 182 ? 0.141 -16.5 3.49 1 97.81 182 PHE A CA 1
ATOM 1466 C C . PHE A 1 182 ? 1.644 -16.25 3.529 1 97.81 182 PHE A C 1
ATOM 1468 O O . PHE A 1 182 ? 2.377 -16.688 2.645 1 97.81 182 PHE A O 1
ATOM 1475 N N . ALA A 1 183 ? 2.092 -15.539 4.586 1 97.88 183 ALA A N 1
ATOM 1476 C CA . ALA A 1 183 ? 3.52 -15.297 4.781 1 97.88 183 ALA A CA 1
ATOM 1477 C C . ALA A 1 183 ? 4.293 -16.609 4.855 1 97.88 183 ALA A C 1
ATOM 1479 O O . ALA A 1 183 ? 5.316 -16.766 4.191 1 97.88 183 ALA A O 1
ATOM 1480 N N . ASN A 1 184 ? 3.783 -17.547 5.625 1 97.62 184 ASN A N 1
ATOM 1481 C CA . ASN A 1 184 ? 4.406 -18.859 5.742 1 97.62 184 ASN A CA 1
ATOM 1482 C C . ASN A 1 184 ? 4.438 -19.594 4.402 1 97.62 184 ASN A C 1
ATOM 1484 O O . ASN A 1 184 ? 5.422 -20.266 4.082 1 97.62 184 ASN A O 1
ATOM 1488 N N . SER A 1 185 ? 3.391 -19.484 3.74 1 97.69 185 SER A N 1
ATOM 1489 C CA . SER A 1 185 ? 3.293 -20.156 2.447 1 97.69 185 SER A CA 1
ATOM 1490 C C . SER A 1 185 ? 4.344 -19.641 1.474 1 97.69 185 SER A C 1
ATOM 1492 O O . SER A 1 185 ? 5.035 -20.422 0.819 1 97.69 185 SER A O 1
ATOM 1494 N N . ILE A 1 186 ? 4.461 -18.312 1.349 1 98.38 186 ILE A N 1
ATOM 1495 C CA . ILE A 1 186 ? 5.422 -17.719 0.426 1 98.38 186 ILE A CA 1
ATOM 1496 C C . ILE A 1 186 ? 6.844 -18.047 0.878 1 98.38 186 ILE A C 1
ATOM 1498 O O . ILE A 1 186 ? 7.707 -18.359 0.053 1 98.38 186 ILE A O 1
ATOM 1502 N N . ARG A 1 187 ? 7.043 -18 2.199 1 97.88 187 ARG A N 1
ATOM 1503 C CA . ARG A 1 187 ? 8.328 -18.422 2.736 1 97.88 187 ARG A CA 1
ATOM 1504 C C . ARG A 1 187 ? 8.68 -19.828 2.273 1 97.88 187 ARG A C 1
ATOM 1506 O O . ARG A 1 187 ? 9.805 -20.094 1.832 1 97.88 187 ARG A O 1
ATOM 1513 N N . SER A 1 188 ? 7.742 -20.734 2.396 1 97.69 188 SER A N 1
ATOM 1514 C CA . SER A 1 188 ? 7.945 -22.125 1.993 1 97.69 188 SER A CA 1
ATOM 1515 C C . SER A 1 188 ? 8.219 -22.234 0.497 1 97.69 188 SER A C 1
ATOM 1517 O O . SER A 1 188 ? 9.078 -23.016 0.071 1 97.69 188 SER A O 1
ATOM 1519 N N . ALA A 1 189 ? 7.508 -21.484 -0.289 1 97.94 189 ALA A N 1
ATOM 1520 C CA . ALA A 1 189 ? 7.707 -21.5 -1.735 1 97.94 189 ALA A CA 1
ATOM 1521 C C . ALA A 1 189 ? 9.133 -21.109 -2.096 1 97.94 189 ALA A C 1
ATOM 1523 O O . ALA A 1 189 ? 9.797 -21.812 -2.877 1 97.94 189 ALA A O 1
ATOM 1524 N N . LEU A 1 190 ? 9.625 -20.031 -1.521 1 97.75 190 LEU A N 1
ATOM 1525 C CA . LEU A 1 190 ? 10.977 -19.547 -1.792 1 97.75 190 LEU A CA 1
ATOM 1526 C C . LEU A 1 190 ? 12.016 -20.531 -1.259 1 97.75 190 LEU A C 1
ATOM 1528 O O . LEU A 1 190 ? 13.016 -20.797 -1.921 1 97.75 190 LEU A O 1
ATOM 1532 N N . GLY A 1 191 ? 11.711 -21.078 -0.055 1 95.25 191 GLY A N 1
ATOM 1533 C CA . GLY A 1 191 ? 12.602 -22.062 0.529 1 95.25 191 GLY A CA 1
ATOM 1534 C C . GLY A 1 191 ? 12.773 -23.297 -0.33 1 95.25 191 GLY A C 1
ATOM 1535 O O . GLY A 1 191 ? 13.891 -23.781 -0.524 1 95.25 191 GLY A O 1
ATOM 1536 N N . ILE A 1 192 ? 11.695 -23.781 -0.836 1 93.19 192 ILE A N 1
ATOM 1537 C CA . ILE A 1 192 ? 11.711 -25 -1.656 1 93.19 192 ILE A CA 1
ATOM 1538 C C . ILE A 1 192 ? 12.469 -24.719 -2.957 1 93.19 192 ILE A C 1
ATOM 1540 O O . ILE A 1 192 ? 13.258 -25.562 -3.406 1 93.19 192 ILE A O 1
ATOM 1544 N N . CYS A 1 193 ? 12.234 -23.547 -3.535 1 91.06 193 CYS A N 1
ATOM 1545 C CA . CYS A 1 193 ? 12.93 -23.188 -4.77 1 91.06 193 CYS A CA 1
ATOM 1546 C C . CYS A 1 193 ? 14.438 -23.141 -4.555 1 91.06 193 CYS A C 1
ATOM 1548 O O . CYS A 1 193 ? 15.211 -23.578 -5.41 1 91.06 193 CYS A O 1
ATOM 1550 N N . MET A 1 194 ? 14.812 -22.641 -3.477 1 90.94 194 MET A N 1
ATOM 1551 C CA . MET A 1 194 ? 16.234 -22.562 -3.143 1 90.94 194 MET A CA 1
ATOM 1552 C C . MET A 1 194 ? 16.828 -23.969 -2.979 1 90.94 194 MET A C 1
ATOM 1554 O O . MET A 1 194 ? 17.891 -24.266 -3.512 1 90.94 194 MET A O 1
ATOM 1558 N N . ARG A 1 195 ? 16.125 -24.828 -2.303 1 90.31 195 ARG A N 1
ATOM 1559 C CA . ARG A 1 195 ? 16.594 -26.172 -2.029 1 90.31 195 ARG A CA 1
ATOM 1560 C C . ARG A 1 195 ? 16.688 -27 -3.312 1 90.31 195 ARG A C 1
ATOM 1562 O O . ARG A 1 195 ? 17.578 -27.844 -3.445 1 90.31 195 ARG A O 1
ATOM 1569 N N . ARG A 1 196 ? 15.836 -26.719 -4.227 1 91.19 196 ARG A N 1
ATOM 1570 C CA . ARG A 1 196 ? 15.805 -27.453 -5.48 1 91.19 196 ARG A CA 1
ATOM 1571 C C . ARG A 1 196 ? 16.812 -26.891 -6.48 1 91.19 196 ARG A C 1
ATOM 1573 O O . ARG A 1 196 ? 17 -27.453 -7.559 1 91.19 196 ARG A O 1
ATOM 1580 N N . GLY A 1 197 ? 17.422 -25.75 -6.137 1 88.81 197 GLY A N 1
ATOM 1581 C CA . GLY A 1 197 ? 18.438 -25.156 -7 1 88.81 197 GLY A CA 1
ATOM 1582 C C . GLY A 1 197 ? 17.859 -24.578 -8.273 1 88.81 197 GLY A C 1
ATOM 1583 O O . GLY A 1 197 ? 18.469 -24.672 -9.344 1 88.81 197 GLY A O 1
ATOM 1584 N N . LEU A 1 198 ? 16.688 -24.062 -8.148 1 85.88 198 LEU A N 1
ATOM 1585 C CA . LEU A 1 198 ? 16.016 -23.547 -9.328 1 85.88 198 LEU A CA 1
ATOM 1586 C C . LEU A 1 198 ? 16.594 -22.188 -9.734 1 85.88 198 LEU A C 1
ATOM 1588 O O . LEU A 1 198 ? 16.25 -21.656 -10.797 1 85.88 198 LEU A O 1
ATOM 1592 N N . PHE A 1 199 ? 17.391 -21.656 -8.945 1 80.12 199 PHE A N 1
ATOM 1593 C CA . PHE A 1 199 ? 18.094 -20.406 -9.234 1 80.12 199 PHE A CA 1
ATOM 1594 C C . PHE A 1 199 ? 19.375 -20.312 -8.406 1 80.12 199 PHE A C 1
ATOM 1596 O O . PHE A 1 199 ? 19.547 -21.047 -7.43 1 80.12 199 PHE A O 1
ATOM 1603 N N . MET B 1 1 ? 24.125 20.312 0.934 1 53.28 1 MET B N 1
ATOM 1604 C CA . MET B 1 1 ? 23.672 19.031 1.46 1 53.28 1 MET B CA 1
ATOM 1605 C C . MET B 1 1 ? 22.219 18.75 1.055 1 53.28 1 MET B C 1
ATOM 1607 O O . MET B 1 1 ? 21.406 19.672 0.981 1 53.28 1 MET B O 1
ATOM 1611 N N . ASP B 1 2 ? 21.859 17.625 0.34 1 78.38 2 ASP B N 1
ATOM 1612 C CA . ASP B 1 2 ? 20.562 17.5 -0.32 1 78.38 2 ASP B CA 1
ATOM 1613 C C . ASP B 1 2 ? 19.438 17.25 0.695 1 78.38 2 ASP B C 1
ATOM 1615 O O . ASP B 1 2 ? 19.578 16.391 1.571 1 78.38 2 ASP B O 1
ATOM 1619 N N . LYS B 1 3 ? 18.516 18.344 0.961 1 93.81 3 LYS B N 1
ATOM 1620 C CA . LYS B 1 3 ? 17.359 18.266 1.851 1 93.81 3 LYS B CA 1
ATOM 1621 C C . LYS B 1 3 ? 16.5 17.047 1.55 1 93.81 3 LYS B C 1
ATOM 1623 O O . LYS B 1 3 ? 16.469 16.562 0.411 1 93.81 3 LYS B O 1
ATOM 1628 N N . ARG B 1 4 ? 15.977 16.453 2.646 1 96.88 4 ARG B N 1
ATOM 1629 C CA . ARG B 1 4 ? 15.141 15.266 2.496 1 96.88 4 ARG B CA 1
ATOM 1630 C C . ARG B 1 4 ? 13.781 15.469 3.168 1 96.88 4 ARG B C 1
ATOM 1632 O O . ARG B 1 4 ? 13.703 16.078 4.234 1 96.88 4 ARG B O 1
ATOM 1639 N N . ALA B 1 5 ? 12.805 15.031 2.535 1 97.94 5 ALA B N 1
ATOM 1640 C CA . ALA B 1 5 ? 11.445 15.039 3.078 1 97.94 5 ALA B CA 1
ATOM 1641 C C . ALA B 1 5 ? 10.836 13.641 3.064 1 97.94 5 ALA B C 1
ATOM 1643 O O . ALA B 1 5 ? 11.062 12.867 2.131 1 97.94 5 ALA B O 1
ATOM 1644 N N . VAL B 1 6 ? 10.102 13.281 4.094 1 98.19 6 VAL B N 1
ATOM 1645 C CA . VAL B 1 6 ? 9.281 12.078 4.117 1 98.19 6 VAL B CA 1
ATOM 1646 C C . VAL B 1 6 ? 7.809 12.453 4.223 1 98.19 6 VAL B C 1
ATOM 1648 O O . VAL B 1 6 ? 7.426 13.242 5.09 1 98.19 6 VAL B O 1
ATOM 1651 N N . VAL B 1 7 ? 7.047 12.031 3.258 1 98.69 7 VAL B N 1
ATOM 1652 C CA . VAL B 1 7 ? 5.594 12.109 3.354 1 98.69 7 VAL B CA 1
ATOM 1653 C C . VAL B 1 7 ? 5.047 10.828 3.984 1 98.69 7 VAL B C 1
ATOM 1655 O O . VAL B 1 7 ? 5.07 9.766 3.363 1 98.69 7 VAL B O 1
ATOM 1658 N N . PHE B 1 8 ? 4.605 10.953 5.23 1 98.38 8 PHE B N 1
ATOM 1659 C CA . PHE B 1 8 ? 4.305 9.828 6.109 1 98.38 8 PHE B CA 1
ATOM 1660 C C . PHE B 1 8 ? 2.83 9.82 6.492 1 98.38 8 PHE B C 1
ATOM 1662 O O . PHE B 1 8 ? 2.293 10.844 6.934 1 98.38 8 PHE B O 1
ATOM 1669 N N . GLY B 1 9 ? 2.209 8.719 6.297 1 98.06 9 GLY B N 1
ATOM 1670 C CA . GLY B 1 9 ? 0.806 8.695 6.68 1 98.06 9 GLY B CA 1
ATOM 1671 C C . GLY B 1 9 ? 0.136 7.363 6.398 1 98.06 9 GLY B C 1
ATOM 1672 O O . GLY B 1 9 ? 0.798 6.324 6.379 1 98.06 9 GLY B O 1
ATOM 1673 N N . HIS B 1 10 ? -1.176 7.391 6.391 1 96.62 10 HIS B N 1
ATOM 1674 C CA . HIS B 1 10 ? -1.948 6.16 6.25 1 96.62 10 HIS B CA 1
ATOM 1675 C C . HIS B 1 10 ? -2.234 5.855 4.781 1 96.62 10 HIS B C 1
ATOM 1677 O O . HIS B 1 10 ? -1.345 5.969 3.936 1 96.62 10 HIS B O 1
ATOM 1683 N N . SER B 1 11 ? -3.396 5.418 4.387 1 95.81 11 SER B N 1
ATOM 1684 C CA . SER B 1 11 ? -3.715 4.895 3.062 1 95.81 11 SER B CA 1
ATOM 1685 C C . SER B 1 11 ? -3.656 5.992 2.006 1 95.81 11 SER B C 1
ATOM 1687 O O . SER B 1 11 ? -3.344 5.727 0.843 1 95.81 11 SER B O 1
ATOM 1689 N N . PHE B 1 12 ? -3.934 7.215 2.377 1 97.19 12 PHE B N 1
ATOM 1690 C CA . PHE B 1 12 ? -3.857 8.312 1.42 1 97.19 12 PHE B CA 1
ATOM 1691 C C . PHE B 1 12 ? -2.449 8.43 0.846 1 97.19 12 PHE B C 1
ATOM 1693 O O . PHE B 1 12 ? -2.279 8.602 -0.363 1 97.19 12 PHE B O 1
ATOM 1700 N N . ILE B 1 13 ? -1.462 8.266 1.735 1 98 13 ILE B N 1
ATOM 1701 C CA . ILE B 1 13 ? -0.077 8.391 1.297 1 98 13 ILE B CA 1
ATOM 1702 C C . ILE B 1 13 ? 0.331 7.145 0.513 1 98 13 ILE B C 1
ATOM 1704 O O . ILE B 1 13 ? 1.094 7.234 -0.452 1 98 13 ILE B O 1
ATOM 1708 N N . ARG B 1 14 ? -0.229 6.016 0.982 1 94.62 14 ARG B N 1
ATOM 1709 C CA . ARG B 1 14 ? 0.029 4.777 0.254 1 94.62 14 ARG B CA 1
ATOM 1710 C C . ARG B 1 14 ? -0.435 4.887 -1.194 1 94.62 14 ARG B C 1
ATOM 1712 O O . ARG B 1 14 ? 0.295 4.516 -2.115 1 94.62 14 ARG B O 1
ATOM 1719 N N . ARG B 1 15 ? -1.618 5.41 -1.417 1 94.56 15 ARG B N 1
ATOM 1720 C CA . ARG B 1 15 ? -2.166 5.562 -2.762 1 94.56 15 ARG B CA 1
ATOM 1721 C C . ARG B 1 15 ? -1.442 6.668 -3.523 1 94.56 15 ARG B C 1
ATOM 1723 O O . ARG B 1 15 ? -1.277 6.586 -4.742 1 94.56 15 ARG B O 1
ATOM 1730 N N . LEU B 1 16 ? -1.017 7.664 -2.828 1 97.12 16 LEU B N 1
ATOM 1731 C CA . LEU B 1 16 ? -0.208 8.695 -3.461 1 97.12 16 LEU B CA 1
ATOM 1732 C C . LEU B 1 16 ? 1.1 8.117 -3.99 1 97.12 16 LEU B C 1
ATOM 1734 O O . LEU B 1 16 ? 1.556 8.492 -5.074 1 97.12 16 LEU B O 1
ATOM 1738 N N . ASN B 1 17 ? 1.71 7.258 -3.191 1 94.62 17 ASN B N 1
ATOM 1739 C CA . ASN B 1 17 ? 2.934 6.602 -3.639 1 94.62 17 ASN B CA 1
ATOM 1740 C C . ASN B 1 17 ? 2.711 5.812 -4.926 1 94.62 17 ASN B C 1
ATOM 1742 O O . ASN B 1 17 ? 3.533 5.867 -5.84 1 94.62 17 ASN B O 1
ATOM 1746 N N . ASP B 1 18 ? 1.573 5.113 -4.996 1 92.62 18 ASP B N 1
ATOM 1747 C CA . ASP B 1 18 ? 1.225 4.402 -6.219 1 92.62 18 ASP B CA 1
ATOM 1748 C C . ASP B 1 18 ? 1.084 5.363 -7.395 1 92.62 18 ASP B C 1
ATOM 1750 O O . ASP B 1 18 ? 1.56 5.082 -8.5 1 92.62 18 ASP B O 1
ATOM 1754 N N . PHE B 1 19 ? 0.444 6.48 -7.145 1 93.94 19 PHE B N 1
ATOM 1755 C CA . PHE B 1 19 ? 0.245 7.5 -8.172 1 93.94 19 PHE B CA 1
ATOM 1756 C C . PHE B 1 19 ? 1.583 8.016 -8.688 1 93.94 19 PHE B C 1
ATOM 1758 O O . PHE B 1 19 ? 1.798 8.102 -9.898 1 93.94 19 PHE B O 1
ATOM 1765 N N . VAL B 1 20 ? 2.484 8.328 -7.793 1 94.31 20 VAL B N 1
ATOM 1766 C CA . VAL B 1 20 ? 3.783 8.883 -8.156 1 94.31 20 VAL B CA 1
ATOM 1767 C C . VAL B 1 20 ? 4.582 7.848 -8.953 1 94.31 20 VAL B C 1
ATOM 1769 O O . VAL B 1 20 ? 5.172 8.172 -9.984 1 94.31 20 VAL B O 1
ATOM 1772 N N . LEU B 1 21 ? 4.535 6.621 -8.484 1 89.44 21 LEU B N 1
ATOM 1773 C CA . LEU B 1 21 ? 5.254 5.551 -9.164 1 89.44 21 LEU B CA 1
ATOM 1774 C C . LEU B 1 21 ? 4.746 5.367 -10.586 1 89.44 21 LEU B C 1
ATOM 1776 O O . LEU B 1 21 ? 5.535 5.215 -11.523 1 89.44 21 LEU B O 1
ATOM 1780 N N . CYS B 1 22 ? 3.453 5.434 -10.758 1 89.38 22 CYS B N 1
ATOM 1781 C CA . CYS B 1 22 ? 2.846 5.16 -12.055 1 89.38 22 CYS B CA 1
ATOM 1782 C C . CYS B 1 22 ? 2.959 6.367 -12.984 1 89.38 22 CYS B C 1
ATOM 1784 O O . CYS B 1 22 ? 2.777 6.246 -14.195 1 89.38 22 CYS B O 1
ATOM 1786 N N . ASN B 1 23 ? 3.297 7.562 -12.414 1 90.75 23 ASN B N 1
ATOM 1787 C CA . ASN B 1 23 ? 3.359 8.781 -13.219 1 90.75 23 ASN B CA 1
ATOM 1788 C C . ASN B 1 23 ? 4.758 9.391 -13.203 1 90.75 23 ASN B C 1
ATOM 1790 O O . ASN B 1 23 ? 4.918 10.586 -13.438 1 90.75 23 ASN B O 1
ATOM 1794 N N . LYS B 1 24 ? 5.754 8.578 -12.844 1 87.06 24 LYS B N 1
ATOM 1795 C CA . LYS B 1 24 ? 7.137 9.047 -12.805 1 87.06 24 LYS B CA 1
ATOM 1796 C C . LYS B 1 24 ? 7.539 9.672 -14.141 1 87.06 24 LYS B C 1
ATOM 1798 O O . LYS B 1 24 ? 8.211 10.703 -14.164 1 87.06 24 LYS B O 1
ATOM 1803 N N . HIS B 1 25 ? 7.113 9.094 -15.242 1 84.88 25 HIS B N 1
ATOM 1804 C CA . HIS B 1 25 ? 7.492 9.555 -16.578 1 84.88 25 HIS B CA 1
ATOM 1805 C C . HIS B 1 25 ? 6.629 10.734 -17.016 1 84.88 25 HIS B C 1
ATOM 1807 O O . HIS B 1 25 ? 6.926 11.375 -18.016 1 84.88 25 HIS B O 1
ATOM 1813 N N . ASN B 1 26 ? 5.559 10.914 -16.281 1 88.88 26 ASN B N 1
ATOM 1814 C CA . ASN B 1 26 ? 4.691 12.055 -16.562 1 88.88 26 ASN B CA 1
ATOM 1815 C C . ASN B 1 26 ? 4.992 13.234 -15.641 1 88.88 26 ASN B C 1
ATOM 1817 O O . ASN B 1 26 ? 4.086 13.977 -15.258 1 88.88 26 ASN B O 1
ATOM 1821 N N . GLY B 1 27 ? 6.227 13.32 -15.047 1 91.38 27 GLY B N 1
ATOM 1822 C CA . GLY B 1 27 ? 6.684 14.492 -14.312 1 91.38 27 GLY B CA 1
ATOM 1823 C C . GLY B 1 27 ? 6.422 14.391 -12.82 1 91.38 27 GLY B C 1
ATOM 1824 O O . GLY B 1 27 ? 6.617 15.367 -12.086 1 91.38 27 GLY B O 1
ATOM 1825 N N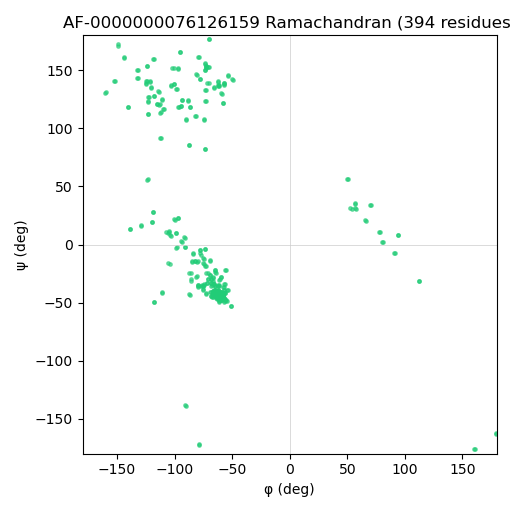 . TRP B 1 28 ? 5.98 13.203 -12.359 1 94.5 28 TRP B N 1
ATOM 1826 C CA . TRP B 1 28 ? 5.59 13.156 -10.953 1 94.5 28 TRP B CA 1
ATOM 1827 C C . TRP B 1 28 ? 6.66 12.477 -10.117 1 94.5 28 TRP B C 1
ATOM 1829 O O . TRP B 1 28 ? 6.457 12.227 -8.922 1 94.5 28 TRP B O 1
ATOM 1839 N N . SER B 1 29 ? 7.797 12.203 -10.805 1 92.31 29 SER B N 1
ATOM 1840 C CA . SER B 1 29 ? 8.922 11.734 -10 1 92.31 29 SER B CA 1
ATOM 1841 C C . SER B 1 29 ? 9.281 12.742 -8.906 1 92.31 29 SER B C 1
ATOM 1843 O O . SER B 1 29 ? 9.289 13.953 -9.156 1 92.31 29 SER B O 1
ATOM 1845 N N . ASN B 1 30 ? 9.57 12.219 -7.68 1 96 30 ASN B N 1
ATOM 1846 C CA . ASN B 1 30 ? 9.953 13.086 -6.57 1 96 30 ASN B CA 1
ATOM 1847 C C . ASN B 1 30 ? 8.945 14.211 -6.355 1 96 30 ASN B C 1
ATOM 1849 O O . ASN B 1 30 ? 9.328 15.336 -6.039 1 96 30 ASN B O 1
ATOM 1853 N N . LEU B 1 31 ? 7.633 14 -6.637 1 97.19 31 LEU B N 1
ATOM 1854 C CA . LEU B 1 31 ? 6.516 14.938 -6.543 1 97.19 31 LEU B CA 1
ATOM 1855 C C . LEU B 1 31 ? 6.777 16.188 -7.391 1 97.19 31 LEU B C 1
ATOM 1857 O O . LEU B 1 31 ? 6.398 17.297 -7.004 1 97.19 31 LEU B O 1
ATOM 1861 N N . SER B 1 32 ? 7.469 16.047 -8.438 1 96.44 32 SER B N 1
ATOM 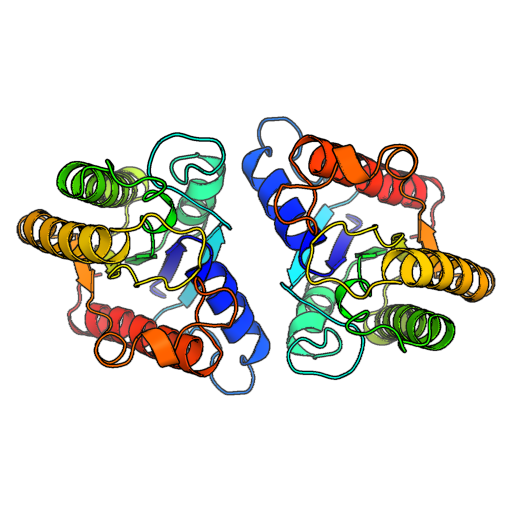1862 C CA . SER B 1 32 ? 7.785 17.078 -9.422 1 96.44 32 SER B CA 1
ATOM 1863 C C . SER B 1 32 ? 8.664 18.172 -8.812 1 96.44 32 SER B C 1
ATOM 1865 O O . SER B 1 32 ? 8.648 19.312 -9.273 1 96.44 32 SER B O 1
ATOM 1867 N N . LEU B 1 33 ? 9.359 17.844 -7.695 1 95.88 33 LEU B N 1
ATOM 1868 C CA . LEU B 1 33 ? 10.359 18.75 -7.113 1 95.88 33 LEU B CA 1
ATOM 1869 C C . LEU B 1 33 ? 11.758 18.359 -7.57 1 95.88 33 LEU B C 1
ATOM 1871 O O . LEU B 1 33 ? 12.023 17.188 -7.875 1 95.88 33 LEU B O 1
ATOM 1875 N N . TYR B 1 34 ? 12.648 19.297 -7.633 1 92.62 34 TYR B N 1
ATOM 1876 C CA . TYR B 1 34 ? 14.023 19.016 -8.055 1 92.62 34 TYR B CA 1
ATOM 1877 C C . TYR B 1 34 ? 14.789 18.281 -6.973 1 92.62 34 TYR B C 1
ATOM 1879 O O . TYR B 1 34 ? 14.891 18.75 -5.84 1 92.62 34 TYR B O 1
ATOM 1887 N N . GLU B 1 35 ? 15.312 17.094 -7.395 1 91.94 35 GLU B N 1
ATOM 1888 C CA . GLU B 1 35 ? 16.016 16.25 -6.441 1 91.94 35 GLU B CA 1
ATOM 1889 C C . GLU B 1 35 ? 17.219 16.969 -5.836 1 91.94 35 GLU B C 1
ATOM 1891 O O . GLU B 1 35 ? 17.609 16.688 -4.699 1 91.94 35 GLU B O 1
ATOM 1896 N N . ARG B 1 36 ? 17.828 17.938 -6.574 1 92.81 36 ARG B N 1
ATOM 1897 C CA . ARG B 1 36 ? 18.953 18.703 -6.062 1 92.81 36 ARG B CA 1
ATOM 1898 C C . ARG B 1 36 ? 18.531 19.594 -4.902 1 92.81 36 ARG B C 1
ATOM 1900 O O . ARG B 1 36 ? 19.344 19.922 -4.027 1 92.81 36 ARG B O 1
ATOM 1907 N N . ASP B 1 37 ? 17.234 19.984 -4.945 1 93.31 37 ASP B N 1
ATOM 1908 C CA . ASP B 1 37 ? 16.734 20.859 -3.895 1 93.31 37 ASP B CA 1
ATOM 1909 C C . ASP B 1 37 ? 16.234 20.047 -2.699 1 93.31 37 ASP B C 1
ATOM 1911 O O . ASP B 1 37 ? 16.484 20.406 -1.548 1 93.31 37 ASP B O 1
ATOM 1915 N N . ILE B 1 38 ? 15.516 18.969 -2.965 1 96.19 38 ILE B N 1
ATOM 1916 C CA . ILE B 1 38 ? 14.93 18.141 -1.906 1 96.19 38 ILE B CA 1
ATOM 1917 C C . ILE B 1 38 ? 14.602 16.75 -2.447 1 96.19 38 ILE B C 1
ATOM 1919 O O . ILE B 1 38 ? 14.023 16.625 -3.527 1 96.19 38 ILE B O 1
ATOM 1923 N N . LEU B 1 39 ? 14.992 15.695 -1.783 1 96.62 39 LEU B N 1
ATOM 1924 C CA . LEU B 1 39 ? 14.602 14.32 -2.082 1 96.62 39 LEU B CA 1
ATOM 1925 C C . LEU B 1 39 ? 13.383 13.914 -1.255 1 96.62 39 LEU B C 1
ATOM 1927 O O . LEU B 1 39 ? 13.406 14.008 -0.026 1 96.62 39 LEU B O 1
ATOM 1931 N N . VAL B 1 40 ? 12.328 13.477 -1.926 1 97.5 40 VAL B N 1
ATOM 1932 C CA . VAL B 1 40 ? 11.07 13.188 -1.25 1 97.5 40 VAL B CA 1
ATOM 1933 C C . VAL B 1 40 ? 10.812 11.68 -1.259 1 97.5 40 VAL B C 1
ATOM 1935 O O . VAL B 1 40 ? 10.82 11.047 -2.318 1 97.5 40 VAL B O 1
ATOM 1938 N N . ASN B 1 41 ? 10.609 11.07 -0.114 1 97 41 ASN B N 1
ATOM 1939 C CA . ASN B 1 41 ? 10.195 9.688 0.037 1 97 41 ASN B CA 1
ATOM 1940 C C . ASN B 1 41 ? 8.789 9.578 0.634 1 97 41 ASN B C 1
ATOM 1942 O O . ASN B 1 41 ? 8.453 10.312 1.565 1 97 41 ASN B O 1
ATOM 1946 N N . LEU B 1 42 ? 8 8.773 -0.009 1 97.56 42 LEU B N 1
ATOM 1947 C CA . LEU B 1 42 ? 6.641 8.57 0.466 1 97.56 42 LEU B CA 1
ATOM 1948 C C . LEU B 1 42 ? 6.512 7.234 1.193 1 97.56 42 LEU B C 1
ATOM 1950 O O . LEU B 1 42 ? 7.062 6.223 0.749 1 97.56 42 LEU B O 1
ATOM 1954 N N . PHE B 1 43 ? 5.812 7.242 2.324 1 96.25 43 PHE B N 1
ATOM 1955 C CA . PHE B 1 43 ? 5.52 6.012 3.051 1 96.25 43 PHE B CA 1
ATOM 1956 C C . PHE B 1 43 ? 4.098 6.043 3.607 1 96.25 43 PHE B C 1
ATOM 1958 O O . PHE B 1 43 ? 3.754 6.922 4.398 1 96.25 43 PHE B O 1
ATOM 1965 N N . GLY B 1 44 ? 3.318 5.125 3.164 1 96.44 44 GLY B N 1
ATOM 1966 C CA . GLY B 1 44 ? 1.949 4.977 3.631 1 96.44 44 GLY B CA 1
ATOM 1967 C C . GLY B 1 44 ? 1.677 3.619 4.258 1 96.44 44 GLY B C 1
ATOM 1968 O O . GLY B 1 44 ? 2.098 2.59 3.727 1 96.44 44 GLY B O 1
ATOM 1969 N N . PHE B 1 45 ? 1.004 3.674 5.375 1 94.56 45 PHE B N 1
ATOM 1970 C CA . PHE B 1 45 ? 0.619 2.463 6.09 1 94.56 45 PHE B CA 1
ATOM 1971 C C . PHE B 1 45 ? -0.894 2.273 6.059 1 94.56 45 PHE B C 1
ATOM 1973 O O . PHE B 1 45 ? -1.637 3.076 6.625 1 94.56 45 PHE B O 1
ATOM 1980 N N . GLY B 1 46 ? -1.346 1.244 5.383 1 91.81 46 GLY B N 1
ATOM 1981 C CA . GLY B 1 46 ? -2.771 1.023 5.199 1 91.81 46 GLY B CA 1
ATOM 1982 C C . GLY B 1 46 ? -3.529 0.903 6.508 1 91.81 46 GLY B C 1
ATOM 1983 O O . GLY B 1 46 ? -3.221 0.04 7.332 1 91.81 46 GLY B O 1
ATOM 1984 N N . GLY B 1 47 ? -4.508 1.755 6.727 1 92.81 47 GLY B N 1
ATOM 1985 C CA . GLY B 1 47 ? -5.348 1.707 7.914 1 92.81 47 GLY B CA 1
ATOM 1986 C C . GLY B 1 47 ? -4.676 2.291 9.141 1 92.81 47 GLY B C 1
ATOM 1987 O O . GLY B 1 47 ? -5.191 2.168 10.258 1 92.81 47 GLY B O 1
ATOM 1988 N N . GLY B 1 48 ? -3.564 2.932 8.953 1 95.31 48 GLY B N 1
ATOM 1989 C CA . GLY B 1 48 ? -2.771 3.445 10.055 1 95.31 48 GLY B CA 1
ATOM 1990 C C . GLY B 1 48 ? -3.545 4.395 10.953 1 95.31 48 GLY B C 1
ATOM 1991 O O . GLY B 1 48 ? -4.34 5.203 10.469 1 95.31 48 GLY B O 1
ATOM 1992 N N . THR B 1 49 ? -3.348 4.27 12.32 1 96.81 49 THR B N 1
ATOM 1993 C CA . THR B 1 49 ? -3.943 5.125 13.344 1 96.81 49 THR B CA 1
ATOM 1994 C C . THR B 1 49 ? -2.863 5.75 14.219 1 96.81 49 THR B C 1
ATOM 1996 O O . THR B 1 49 ? -1.734 5.262 14.273 1 96.81 49 THR B O 1
ATOM 1999 N N . VAL B 1 50 ? -3.154 6.898 14.797 1 97.19 50 VAL B N 1
ATOM 2000 C CA . VAL B 1 50 ? -2.227 7.48 15.758 1 97.19 50 VAL B CA 1
ATOM 2001 C C . VAL B 1 50 ? -2.492 6.906 17.141 1 97.19 50 VAL B C 1
ATOM 2003 O O . VAL B 1 50 ? -1.581 6.816 17.969 1 97.19 50 VAL B O 1
ATOM 2006 N N . ARG B 1 51 ? -3.76 6.559 17.422 1 94.06 51 ARG B N 1
ATOM 2007 C CA . ARG B 1 51 ? -4.102 5.973 18.719 1 94.06 51 ARG B CA 1
ATOM 2008 C C . ARG B 1 51 ? -3.738 4.492 18.766 1 94.06 51 ARG B C 1
ATOM 2010 O O . ARG B 1 51 ? -3.578 3.855 17.719 1 94.06 51 ARG B O 1
ATOM 2017 N N . GLN B 1 52 ? -3.645 4.008 19.969 1 89.44 52 GLN B N 1
ATOM 2018 C CA . GLN B 1 52 ? -3.199 2.639 20.203 1 89.44 52 GLN B CA 1
ATOM 2019 C C . GLN B 1 52 ? -4.156 1.635 19.562 1 89.44 52 GLN B C 1
ATOM 2021 O O . GLN B 1 52 ? -5.371 1.832 19.578 1 89.44 52 GLN B O 1
ATOM 2026 N N . GLY B 1 53 ? -3.561 0.544 18.953 1 86.88 53 GLY B N 1
ATOM 2027 C CA . GLY B 1 53 ? -4.277 -0.521 18.266 1 86.88 53 GLY B CA 1
ATOM 2028 C C . GLY B 1 53 ? -3.402 -1.312 17.312 1 86.88 53 GLY B C 1
ATOM 2029 O O . GLY B 1 53 ? -2.189 -1.1 17.266 1 86.88 53 GLY B O 1
ATOM 2030 N N . PRO B 1 54 ? -3.975 -2.238 16.578 1 79.75 54 PRO B N 1
ATOM 2031 C CA . PRO B 1 54 ? -3.211 -3.133 15.711 1 79.75 54 PRO B CA 1
ATOM 2032 C C . PRO B 1 54 ? -2.51 -2.393 14.57 1 79.75 54 PRO B C 1
ATOM 2034 O O . PRO B 1 54 ? -1.486 -2.859 14.062 1 79.75 54 PRO B O 1
ATOM 2037 N N . LYS B 1 55 ? -3.02 -1.181 14.219 1 90.12 55 LYS B N 1
ATOM 2038 C CA . LYS B 1 55 ? -2.457 -0.436 13.094 1 90.12 55 LYS B CA 1
ATOM 2039 C C . LYS B 1 55 ? -1.894 0.906 13.555 1 90.12 55 LYS B C 1
ATOM 2041 O O . LYS B 1 55 ? -1.892 1.876 12.789 1 90.12 55 LYS B O 1
ATOM 2046 N N . CYS B 1 56 ? -1.46 0.935 14.859 1 93.94 56 CYS B N 1
ATOM 2047 C CA . CYS B 1 56 ? -0.911 2.16 15.43 1 93.94 56 CYS B CA 1
ATOM 2048 C C . CYS B 1 56 ? 0.401 2.537 14.75 1 93.94 56 CYS B C 1
ATOM 2050 O O . CYS B 1 56 ? 1.299 1.703 14.617 1 93.94 56 CYS B O 1
ATOM 2052 N N . MET B 1 57 ? 0.57 3.812 14.406 1 94.31 57 MET B N 1
ATOM 2053 C CA . MET B 1 57 ? 1.723 4.266 13.625 1 94.31 57 MET B CA 1
ATOM 2054 C C . MET B 1 57 ? 2.861 4.691 14.547 1 94.31 57 MET B C 1
ATOM 2056 O O . MET B 1 57 ? 3.963 4.992 14.078 1 94.31 57 MET B O 1
ATOM 2060 N N . PHE B 1 58 ? 2.643 4.637 15.867 1 90.62 58 PHE B N 1
ATOM 2061 C CA . PHE B 1 58 ? 3.684 4.855 16.859 1 90.62 58 PHE B CA 1
ATOM 2062 C C . PHE B 1 58 ? 4.629 3.664 16.922 1 90.62 58 PHE B C 1
ATOM 2064 O O . PHE B 1 58 ? 5.719 3.76 17.5 1 90.62 58 PHE B O 1
ATOM 2071 N N . GLN B 1 59 ? 4.383 2.754 16.266 1 88.69 59 GLN B N 1
ATOM 2072 C CA . GLN B 1 59 ? 5.188 1.541 16.391 1 88.69 59 GLN B CA 1
ATOM 2073 C C . GLN B 1 59 ? 6.578 1.742 15.797 1 88.69 59 GLN B C 1
ATOM 2075 O O . GLN B 1 59 ? 6.73 2.363 14.742 1 88.69 59 GLN B O 1
ATOM 2080 N N . PRO B 1 60 ? 7.621 1.215 16.484 1 86.56 60 PRO B N 1
ATOM 2081 C CA . PRO B 1 60 ? 9.016 1.438 16.094 1 86.56 60 PRO B CA 1
ATOM 2082 C C . PRO B 1 60 ? 9.305 1 14.656 1 86.56 60 PRO B C 1
ATOM 2084 O O . PRO B 1 60 ? 10.102 1.636 13.961 1 86.56 60 PRO B O 1
ATOM 2087 N N . CYS B 1 61 ? 8.641 -0.03 14.227 1 85.5 61 CYS B N 1
ATOM 2088 C CA . CYS B 1 61 ? 8.906 -0.555 12.891 1 85.5 61 CYS B CA 1
ATOM 2089 C C . CYS B 1 61 ? 8.523 0.457 11.82 1 85.5 61 CYS B C 1
ATOM 2091 O O . CYS B 1 61 ? 9.188 0.557 10.789 1 85.5 61 CYS B O 1
ATOM 2093 N N . LEU B 1 62 ? 7.488 1.185 12.055 1 89.94 62 LEU B N 1
ATOM 2094 C CA . LEU B 1 62 ? 7.059 2.199 11.102 1 89.94 62 LEU B CA 1
ATOM 2095 C C . LEU B 1 62 ? 7.902 3.463 11.234 1 89.94 62 LEU B C 1
ATOM 2097 O O . LEU B 1 62 ? 8.297 4.062 10.227 1 89.94 62 LEU B O 1
ATOM 2101 N N . LEU B 1 63 ? 8.266 3.781 12.453 1 92.94 63 LEU B N 1
ATOM 2102 C CA . LEU B 1 63 ? 9.055 4.984 12.703 1 92.94 63 LEU B CA 1
ATOM 2103 C C . LEU B 1 63 ? 10.492 4.805 12.242 1 92.94 63 LEU B C 1
ATOM 2105 O O . LEU B 1 63 ? 11.211 5.785 12.047 1 92.94 63 LEU B O 1
ATOM 2109 N N . LYS B 1 64 ? 10.93 3.609 12.062 1 91.12 64 LYS B N 1
ATOM 2110 C CA . LYS B 1 64 ? 12.258 3.326 11.523 1 91.12 64 LYS B CA 1
ATOM 2111 C C . LYS B 1 64 ? 12.422 3.906 10.117 1 91.12 64 LYS B C 1
ATOM 2113 O O . LYS B 1 64 ? 13.516 4.301 9.727 1 91.12 64 LYS B O 1
ATOM 2118 N N . VAL B 1 65 ? 11.227 3.967 9.391 1 90.38 65 VAL B N 1
ATOM 2119 C CA . VAL B 1 65 ? 11.25 4.578 8.07 1 90.38 65 VAL B CA 1
ATOM 2120 C C . VAL B 1 65 ? 11.789 6.008 8.172 1 90.38 65 VAL B C 1
ATOM 2122 O O . VAL B 1 65 ? 12.594 6.434 7.344 1 90.38 65 VAL B O 1
ATOM 2125 N N . ILE B 1 66 ? 11.359 6.723 9.188 1 95.06 66 ILE B N 1
ATOM 2126 C CA . ILE B 1 66 ? 11.797 8.094 9.414 1 95.06 66 ILE B CA 1
ATOM 2127 C C . ILE B 1 66 ? 13.242 8.102 9.914 1 95.06 66 ILE B C 1
ATOM 2129 O O . ILE B 1 66 ? 14.062 8.883 9.43 1 95.06 66 ILE B O 1
ATOM 2133 N N . ALA B 1 67 ? 13.57 7.211 10.797 1 94.38 67 ALA B N 1
ATOM 2134 C CA . ALA B 1 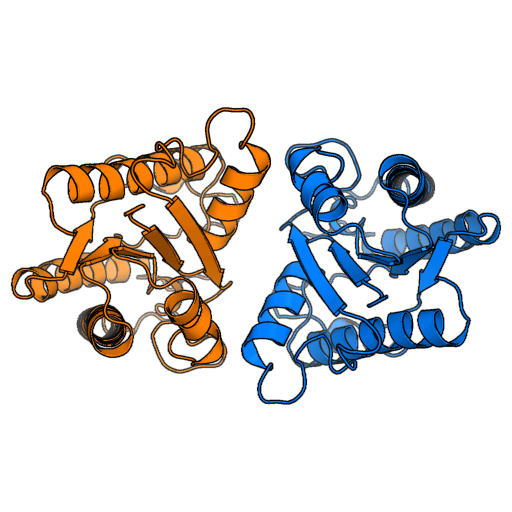67 ? 14.914 7.129 11.375 1 94.38 67 ALA B CA 1
ATOM 2135 C C . ALA B 1 67 ? 15.953 6.859 10.289 1 94.38 67 ALA B C 1
ATOM 2137 O O . ALA B 1 67 ? 17.047 7.441 10.312 1 94.38 67 ALA B O 1
ATOM 2138 N N . ASP B 1 68 ? 15.617 5.992 9.352 1 92.88 68 ASP B N 1
ATOM 2139 C CA . ASP B 1 68 ? 16.547 5.594 8.305 1 92.88 68 ASP B CA 1
ATOM 2140 C C . ASP B 1 68 ? 16.719 6.707 7.27 1 92.88 68 ASP B C 1
ATOM 2142 O O . ASP B 1 68 ? 17.812 6.883 6.715 1 92.88 68 ASP B O 1
ATOM 2146 N N . ASP B 1 69 ? 15.695 7.43 7.012 1 94.94 69 ASP B N 1
ATOM 2147 C CA . ASP B 1 69 ? 15.719 8.453 5.973 1 94.94 69 ASP B CA 1
ATOM 2148 C C . ASP B 1 69 ? 16.375 9.742 6.484 1 94.94 69 ASP B C 1
ATOM 2150 O O . ASP B 1 69 ? 16.938 10.5 5.703 1 94.94 69 ASP B O 1
ATOM 2154 N N . LYS B 1 70 ? 16.297 9.977 7.777 1 95.25 70 LYS B N 1
ATOM 2155 C CA . LYS B 1 70 ? 16.828 11.172 8.43 1 95.25 70 LYS B CA 1
ATOM 2156 C C . LYS B 1 70 ? 16.359 12.445 7.723 1 95.25 70 LYS B C 1
ATOM 2158 O O . LYS B 1 70 ? 17.172 13.289 7.352 1 95.25 70 LYS B O 1
ATOM 2163 N N . PRO B 1 71 ? 15.023 12.602 7.613 1 97.25 71 PRO B N 1
ATOM 2164 C CA . PRO B 1 71 ? 14.492 13.75 6.867 1 97.25 71 PRO B CA 1
ATOM 2165 C C . PRO B 1 71 ? 14.641 15.062 7.629 1 97.25 71 PRO B C 1
ATOM 2167 O O . PRO B 1 71 ? 14.633 15.07 8.859 1 97.25 71 PRO B O 1
ATOM 2170 N N . ASP B 1 72 ? 14.773 16.141 6.836 1 96.81 72 ASP B N 1
ATOM 2171 C CA . ASP B 1 72 ? 14.695 17.484 7.406 1 96.81 72 ASP B CA 1
ATOM 2172 C C . ASP B 1 72 ? 13.25 17.859 7.727 1 96.81 72 ASP B C 1
ATOM 2174 O O . ASP B 1 72 ? 12.992 18.531 8.727 1 96.81 72 ASP B O 1
ATOM 2178 N N . VAL B 1 73 ? 12.352 17.484 6.867 1 97.62 73 VAL B N 1
ATOM 2179 C CA . VAL B 1 73 ? 10.938 17.828 7.016 1 97.62 73 VAL B CA 1
ATOM 2180 C C . VAL B 1 73 ? 10.078 16.578 6.809 1 97.62 73 VAL B C 1
ATOM 2182 O O . VAL B 1 73 ? 10.43 15.695 6.027 1 97.62 73 VAL B O 1
ATOM 2185 N N . VAL B 1 74 ? 8.992 16.453 7.57 1 98.38 74 VAL B N 1
ATOM 2186 C CA . VAL B 1 74 ? 8.016 15.375 7.43 1 98.38 74 VAL B CA 1
ATOM 2187 C C . VAL B 1 74 ? 6.625 15.969 7.191 1 98.38 74 VAL B C 1
ATOM 2189 O O . VAL B 1 74 ? 6.219 16.906 7.879 1 98.38 74 VAL B O 1
ATOM 2192 N N . PHE B 1 75 ? 6 15.617 6.133 1 98.75 75 PHE B N 1
ATOM 2193 C CA . PHE B 1 75 ? 4.57 15.859 5.961 1 98.75 75 PHE B CA 1
ATOM 2194 C C . PHE B 1 75 ? 3.758 14.695 6.52 1 98.75 75 PHE B C 1
ATOM 2196 O O . PHE B 1 75 ? 3.938 13.547 6.109 1 98.75 75 PHE B O 1
ATOM 2203 N N . LEU B 1 76 ? 2.83 14.977 7.457 1 98.62 76 LEU B N 1
ATOM 2204 C CA . LEU B 1 76 ? 2.062 13.953 8.156 1 98.62 76 LEU B CA 1
ATOM 2205 C C . LEU B 1 76 ? 0.602 13.977 7.719 1 98.62 76 LEU B C 1
ATOM 2207 O O . LEU B 1 76 ? -0.065 15.008 7.828 1 98.62 76 LEU B O 1
ATOM 2211 N N . GLN B 1 77 ? 0.165 12.938 7.133 1 98.56 77 GLN B N 1
ATOM 2212 C CA . GLN B 1 77 ? -1.253 12.711 6.871 1 98.56 77 GLN B CA 1
ATOM 2213 C C . GLN B 1 77 ? -1.79 11.547 7.695 1 98.56 77 GLN B C 1
ATOM 2215 O O . GLN B 1 77 ? -1.759 10.398 7.25 1 98.56 77 GLN B O 1
ATOM 2220 N N . VAL B 1 78 ? -2.338 11.828 8.93 1 98.38 78 VAL B N 1
ATOM 2221 C CA . VAL B 1 78 ? -2.725 10.797 9.891 1 98.38 78 VAL B CA 1
ATOM 2222 C C . VAL B 1 78 ? -3.988 11.234 10.633 1 98.38 78 VAL B C 1
ATOM 2224 O O . VAL B 1 78 ? -4.363 12.414 10.586 1 98.38 78 VAL B O 1
ATOM 2227 N N . GLY B 1 79 ? -4.684 10.305 11.25 1 98.25 79 GLY B N 1
ATOM 2228 C CA . GLY B 1 79 ? -5.754 10.641 12.172 1 98.25 79 GLY B CA 1
ATOM 2229 C C . GLY B 1 79 ? -7.129 10.25 11.664 1 98.25 79 GLY B C 1
ATOM 2230 O O . GLY B 1 79 ? -8.039 9.977 12.445 1 98.25 79 GLY B O 1
ATOM 2231 N N . GLY B 1 80 ? -7.32 10.273 10.328 1 97.38 80 GLY B N 1
ATOM 2232 C CA . GLY B 1 80 ? -8.641 9.984 9.789 1 97.38 80 GLY B CA 1
ATOM 2233 C C . GLY B 1 80 ? -9.156 8.617 10.195 1 97.38 80 GLY B C 1
ATOM 2234 O O . GLY B 1 80 ? -10.352 8.453 10.453 1 97.38 80 GLY B O 1
ATOM 2235 N N . ASN B 1 81 ? -8.328 7.613 10.289 1 96.31 81 ASN B N 1
ATOM 2236 C CA . ASN B 1 81 ? -8.719 6.238 10.594 1 96.31 81 ASN B CA 1
ATOM 2237 C C . ASN B 1 81 ? -9 6.051 12.078 1 96.31 81 ASN B C 1
ATOM 2239 O O . ASN B 1 81 ? -9.453 4.984 12.5 1 96.31 81 ASN B O 1
ATOM 2243 N N . ASP B 1 82 ? -8.781 7.062 12.914 1 98 82 ASP B N 1
ATOM 2244 C CA . ASP B 1 82 ? -9.023 6.988 14.352 1 98 82 ASP B CA 1
ATOM 2245 C C . ASP B 1 82 ? -10.477 7.289 14.68 1 98 82 ASP B C 1
ATOM 2247 O O . ASP B 1 82 ? -10.93 7.047 15.805 1 98 82 ASP B O 1
ATOM 2251 N N . ILE B 1 83 ? -11.188 7.855 13.695 1 97.75 83 ILE B N 1
ATOM 2252 C CA . ILE B 1 83 ? -12.594 8.172 13.898 1 97.75 83 ILE B CA 1
ATOM 2253 C C . ILE B 1 83 ? -13.453 6.957 13.547 1 97.75 83 ILE B C 1
ATOM 2255 O O . ILE B 1 83 ? -14 6.871 12.453 1 97.75 83 ILE B O 1
ATOM 2259 N N . LYS B 1 84 ? -13.633 6.039 14.523 1 93.62 84 LYS B N 1
ATOM 2260 C CA . LYS B 1 84 ? -14.234 4.738 14.258 1 93.62 84 LYS B CA 1
ATOM 2261 C C . LYS B 1 84 ? -15.68 4.688 14.766 1 93.62 84 LYS B C 1
ATOM 2263 O O . LYS B 1 84 ? -16.422 3.76 14.445 1 93.62 84 LYS B O 1
ATOM 2268 N N . HIS B 1 85 ? -15.984 5.617 15.594 1 94.12 85 HIS B N 1
ATOM 2269 C CA . HIS B 1 85 ? -17.344 5.676 16.125 1 94.12 85 HIS B CA 1
ATOM 2270 C C . HIS B 1 85 ? -17.75 7.113 16.422 1 94.12 85 HIS B C 1
ATOM 2272 O O . HIS B 1 85 ? -16.922 8.016 16.422 1 94.12 85 HIS B O 1
ATOM 2278 N N . ASP B 1 86 ? -18.984 7.32 16.75 1 93.38 86 ASP B N 1
ATOM 2279 C CA . ASP B 1 86 ? -19.578 8.648 16.859 1 93.38 86 ASP B CA 1
ATOM 2280 C C . ASP B 1 86 ? -19.125 9.359 18.125 1 93.38 86 ASP B C 1
ATOM 2282 O O . ASP B 1 86 ? -19.219 10.586 18.219 1 93.38 86 ASP B O 1
ATOM 2286 N N . SER B 1 87 ? -18.594 8.625 19.031 1 94.44 87 SER B N 1
ATOM 2287 C CA . SER B 1 87 ? -18.297 9.234 20.328 1 94.44 87 SER B CA 1
ATOM 2288 C C . SER B 1 87 ? -16.828 9.625 20.422 1 94.44 87 SER B C 1
ATOM 2290 O O . SER B 1 87 ? -16.344 9.961 21.5 1 94.44 87 SER B O 1
ATOM 2292 N N . VAL B 1 88 ? -16.141 9.562 19.344 1 96.19 88 VAL B N 1
ATOM 2293 C CA . VAL B 1 88 ? -14.75 10 19.344 1 96.19 88 VAL B CA 1
ATOM 2294 C C . VAL B 1 88 ? -14.664 11.461 19.766 1 96.19 88 VAL B C 1
ATOM 2296 O O . VAL B 1 88 ? -15.43 12.297 19.281 1 96.19 88 VAL B O 1
ATOM 2299 N N . ASP B 1 89 ? -13.836 11.781 20.688 1 98.19 89 ASP B N 1
ATOM 2300 C CA . ASP B 1 89 ? -13.594 13.156 21.109 1 98.19 89 ASP B CA 1
ATOM 2301 C C . ASP B 1 89 ? -12.609 13.859 20.188 1 98.19 89 ASP B C 1
ATOM 2303 O O . ASP B 1 89 ? -11.422 13.539 20.172 1 98.19 89 ASP B O 1
ATOM 2307 N N . PRO B 1 90 ? -13.094 14.812 19.422 1 98.5 90 PRO B N 1
ATOM 2308 C CA . PRO B 1 90 ? -12.227 15.453 18.422 1 98.5 90 PRO B CA 1
ATOM 2309 C C . PRO B 1 90 ? -11.031 16.172 19.062 1 98.5 90 PRO B C 1
ATOM 2311 O O . PRO B 1 90 ? -9.953 16.219 18.469 1 98.5 90 PRO B O 1
ATOM 2314 N N . LYS B 1 91 ? -11.18 16.781 20.234 1 98.44 91 LYS B N 1
ATOM 2315 C CA . LYS B 1 91 ? -10.078 17.469 20.906 1 98.44 91 LYS B CA 1
ATOM 2316 C C . LYS B 1 91 ? -8.984 16.484 21.312 1 98.44 91 LYS B C 1
ATOM 2318 O O . LYS B 1 91 ? -7.793 16.781 21.156 1 98.44 91 LYS B O 1
ATOM 2323 N N . LEU B 1 92 ? -9.414 15.352 21.828 1 98.25 92 LEU B N 1
ATOM 2324 C CA . LEU B 1 92 ? -8.438 14.336 22.234 1 98.25 92 LEU B CA 1
ATOM 2325 C C . LEU B 1 92 ? -7.68 13.812 21.016 1 98.25 92 LEU B C 1
ATOM 2327 O O . LEU B 1 92 ? -6.465 13.617 21.078 1 98.25 92 LEU B O 1
ATOM 2331 N N . LEU B 1 93 ? -8.422 13.547 19.953 1 98.56 93 LEU B N 1
ATOM 2332 C CA . LEU B 1 93 ? -7.762 13.062 18.75 1 98.56 93 LEU B CA 1
ATOM 2333 C C . LEU B 1 93 ? -6.793 14.102 18.203 1 98.56 93 LEU B C 1
ATOM 2335 O O . LEU B 1 93 ? -5.695 13.758 17.75 1 98.56 93 LEU B O 1
ATOM 2339 N N . ALA B 1 94 ? -7.184 15.375 18.234 1 98.69 94 ALA B N 1
ATOM 2340 C CA . ALA B 1 94 ? -6.285 16.453 17.812 1 98.69 94 ALA B CA 1
ATOM 2341 C C . ALA B 1 94 ? -5.004 16.438 18.641 1 98.69 94 ALA B C 1
ATOM 2343 O O . ALA B 1 94 ? -3.908 16.609 18.094 1 98.69 94 ALA B O 1
ATOM 2344 N N . ARG B 1 95 ? -5.129 16.266 19.922 1 98.19 95 ARG B N 1
ATOM 2345 C CA . ARG B 1 95 ? -3.967 16.188 20.797 1 98.19 95 ARG B CA 1
ATOM 2346 C C . ARG B 1 95 ? -3.102 14.984 20.453 1 98.19 95 ARG B C 1
ATOM 2348 O O . ARG B 1 95 ? -1.872 15.062 20.484 1 98.19 95 ARG B O 1
ATOM 2355 N N . ASP B 1 96 ? -3.77 13.836 20.156 1 98.19 96 ASP B N 1
ATOM 2356 C CA . ASP B 1 96 ? -3.025 12.641 19.781 1 98.19 96 ASP B CA 1
ATOM 2357 C C . ASP B 1 96 ? -2.211 12.867 18.516 1 98.19 96 ASP B C 1
ATOM 2359 O O . ASP B 1 96 ? -1.053 12.453 18.438 1 98.19 96 ASP B O 1
ATOM 2363 N N . ILE B 1 97 ? -2.812 13.516 17.562 1 98.5 97 ILE B N 1
ATOM 2364 C CA . ILE B 1 97 ? -2.145 13.797 16.297 1 98.5 97 ILE B CA 1
ATOM 2365 C C . ILE B 1 97 ? -0.944 14.711 16.531 1 98.5 97 ILE B C 1
ATOM 2367 O O . ILE B 1 97 ? 0.154 14.453 16.047 1 98.5 97 ILE B O 1
ATOM 2371 N N . THR B 1 98 ? -1.14 15.773 17.328 1 98.12 98 THR B N 1
ATOM 2372 C CA . THR B 1 98 ? -0.071 16.734 17.594 1 98.12 98 THR B CA 1
ATOM 2373 C C . THR B 1 98 ? 1.03 16.094 18.438 1 98.12 98 THR B C 1
ATOM 2375 O O . THR B 1 98 ? 2.215 16.359 18.219 1 98.12 98 THR B O 1
ATOM 2378 N N . SER B 1 99 ? 0.658 15.227 19.344 1 96.94 99 SER B N 1
ATOM 2379 C CA . SER B 1 99 ? 1.641 14.508 20.141 1 96.94 99 SER B CA 1
ATOM 2380 C C . SER B 1 99 ? 2.49 13.578 19.281 1 96.94 99 SER B C 1
ATOM 2382 O O . SER B 1 99 ? 3.686 13.414 19.531 1 96.94 99 SER B O 1
ATOM 2384 N N . PHE B 1 100 ? 1.817 12.961 18.344 1 97.5 100 PHE B N 1
ATOM 2385 C CA . PHE B 1 100 ? 2.545 12.109 17.406 1 97.5 100 PHE B CA 1
ATOM 2386 C C . PHE B 1 100 ? 3.582 12.914 16.641 1 97.5 100 PHE B C 1
ATOM 2388 O O . PHE B 1 100 ? 4.734 12.492 16.516 1 97.5 100 PHE B O 1
ATOM 2395 N N . ALA B 1 101 ? 3.199 14.094 16.141 1 97.75 101 ALA B N 1
ATOM 2396 C CA . ALA B 1 101 ? 4.113 14.977 15.422 1 97.75 101 ALA B CA 1
ATOM 2397 C C . ALA B 1 101 ? 5.285 15.391 16.312 1 97.75 101 ALA B C 1
ATOM 2399 O O . ALA B 1 101 ? 6.445 15.328 15.891 1 97.75 101 ALA B O 1
ATOM 2400 N N . GLU B 1 102 ? 4.992 15.734 17.531 1 96.62 102 GLU B N 1
ATOM 2401 C CA . GLU B 1 102 ? 6.027 16.156 18.469 1 96.62 102 GLU B CA 1
ATOM 2402 C C . GLU B 1 102 ? 6.984 15.008 18.781 1 96.62 102 GLU B C 1
ATOM 2404 O O . GLU B 1 102 ? 8.195 15.219 18.891 1 96.62 102 GLU B O 1
ATOM 2409 N N . PHE B 1 103 ? 6.395 13.859 18.938 1 95.94 103 PHE B N 1
ATOM 2410 C CA . PHE B 1 103 ? 7.211 12.68 19.203 1 95.94 103 PHE B CA 1
ATOM 2411 C C . PHE B 1 103 ? 8.227 12.469 18.078 1 95.94 103 PHE B C 1
ATOM 2413 O O . PHE B 1 103 ? 9.391 12.156 18.344 1 95.94 103 PHE B O 1
ATOM 2420 N N . ILE B 1 104 ? 7.801 12.625 16.875 1 96.31 104 ILE B N 1
ATOM 2421 C CA . ILE B 1 104 ? 8.664 12.438 15.711 1 96.31 104 ILE B CA 1
ATOM 2422 C C . ILE B 1 104 ? 9.758 13.508 15.703 1 96.31 104 ILE B C 1
ATOM 2424 O O . ILE B 1 104 ? 10.922 13.211 15.453 1 96.31 104 ILE B O 1
ATOM 2428 N N . ILE B 1 105 ? 9.414 14.758 15.984 1 95.44 105 ILE B N 1
ATOM 2429 C CA . ILE B 1 105 ? 10.383 15.844 16.016 1 95.44 105 ILE B CA 1
ATOM 2430 C C . ILE B 1 105 ? 11.469 15.547 17.047 1 95.44 105 ILE B C 1
ATOM 2432 O O . ILE B 1 105 ? 12.656 15.625 16.734 1 95.44 105 ILE B O 1
ATOM 2436 N N . ASP B 1 106 ? 11.078 15.148 18.172 1 92.69 106 ASP B N 1
ATOM 2437 C CA . ASP B 1 106 ? 11.992 14.961 19.297 1 92.69 106 ASP B CA 1
ATOM 2438 C C . ASP B 1 106 ? 12.805 13.68 19.125 1 92.69 106 ASP B C 1
ATOM 2440 O O . ASP B 1 106 ? 13.992 13.641 19.469 1 92.69 106 ASP B O 1
ATOM 2444 N N . GLY B 1 107 ? 12.227 12.719 18.578 1 93.56 107 GLY B N 1
ATOM 2445 C CA . GLY B 1 107 ? 12.852 11.406 18.547 1 93.56 107 GLY B CA 1
ATOM 2446 C C . GLY B 1 107 ? 13.773 11.203 17.359 1 93.56 107 GLY B C 1
ATOM 2447 O O . GLY B 1 107 ? 14.672 10.367 17.391 1 93.56 107 GLY B O 1
ATOM 2448 N N . TYR B 1 108 ? 13.531 11.961 16.281 1 94.31 108 TYR B N 1
ATOM 2449 C CA . TYR B 1 108 ? 14.258 11.633 15.055 1 94.31 108 TYR B CA 1
ATOM 2450 C C . TYR B 1 108 ? 14.922 12.875 14.469 1 94.31 108 TYR B C 1
ATOM 2452 O O . TYR B 1 108 ? 15.289 12.906 13.289 1 94.31 108 TYR B O 1
ATOM 2460 N N . ASP B 1 109 ? 15.07 13.938 15.188 1 91.62 109 ASP B N 1
ATOM 2461 C CA . ASP B 1 109 ? 15.766 15.172 14.828 1 91.62 109 ASP B CA 1
ATOM 2462 C C . ASP B 1 109 ? 15.188 15.773 13.555 1 91.62 109 ASP B C 1
ATOM 2464 O O . ASP B 1 109 ? 15.938 16.203 12.672 1 91.62 109 ASP B O 1
ATOM 2468 N N . VAL B 1 110 ? 13.898 15.656 13.352 1 96.44 110 VAL B N 1
ATOM 2469 C CA . VAL B 1 110 ? 13.188 16.328 12.266 1 96.44 110 VAL B CA 1
ATOM 2470 C C . VAL B 1 110 ? 13.07 17.828 12.57 1 96.44 110 VAL B C 1
ATOM 2472 O O . VAL B 1 110 ? 12.727 18.203 13.688 1 96.44 110 VAL B O 1
ATOM 2475 N N . LYS B 1 111 ? 13.383 18.641 11.57 1 96.19 111 LYS B N 1
ATOM 2476 C CA . LYS B 1 111 ? 13.43 20.094 11.797 1 96.19 111 LYS B CA 1
ATOM 2477 C C . LYS B 1 111 ? 12.031 20.703 11.773 1 96.19 111 LYS B C 1
ATOM 2479 O O . LYS B 1 111 ? 11.766 21.703 12.438 1 96.19 111 LYS B O 1
ATOM 2484 N N . HIS B 1 112 ? 11.203 20.141 10.938 1 97.38 112 HIS B N 1
ATOM 2485 C CA . HIS B 1 112 ? 9.859 20.688 10.805 1 97.38 112 HIS B CA 1
ATOM 2486 C C . HIS B 1 112 ? 8.875 19.609 10.367 1 97.38 112 HIS B C 1
ATOM 2488 O O . HIS B 1 112 ? 9.203 18.75 9.547 1 97.38 112 HIS B O 1
ATOM 2494 N N . ILE B 1 113 ? 7.648 19.625 10.922 1 98.25 113 ILE B N 1
ATOM 2495 C CA . ILE B 1 113 ? 6.594 18.703 10.5 1 98.25 113 ILE B CA 1
ATOM 2496 C C . ILE B 1 113 ? 5.375 19.5 10.039 1 98.25 113 ILE B C 1
ATOM 2498 O O . ILE B 1 113 ? 4.961 20.453 10.703 1 98.25 113 ILE B O 1
ATOM 2502 N N . ILE B 1 114 ? 4.914 19.219 8.883 1 98.5 114 ILE B N 1
ATOM 2503 C CA . ILE B 1 114 ? 3.666 19.75 8.344 1 98.5 114 ILE B CA 1
ATOM 2504 C C . ILE B 1 114 ? 2.541 18.734 8.562 1 98.5 114 ILE B C 1
ATOM 2506 O O . ILE B 1 114 ? 2.619 17.594 8.094 1 98.5 114 ILE B O 1
ATOM 2510 N N . VAL B 1 115 ? 1.523 19.141 9.328 1 98.69 115 VAL B N 1
ATOM 2511 C CA . VAL B 1 115 ? 0.377 18.266 9.562 1 98.69 115 VAL B CA 1
ATOM 2512 C C . VAL B 1 115 ? -0.73 18.578 8.562 1 98.69 115 VAL B C 1
ATOM 2514 O O . VAL B 1 115 ? -1.241 19.703 8.531 1 98.69 115 VAL B O 1
ATOM 2517 N N . GLY B 1 116 ? -1.079 17.609 7.789 1 98.44 116 GLY B N 1
ATOM 2518 C CA . GLY B 1 116 ? -2.092 17.797 6.766 1 98.44 116 GLY B CA 1
ATOM 2519 C C . GLY B 1 116 ? -3.508 17.719 7.301 1 98.44 116 GLY B C 1
ATOM 2520 O O . GLY B 1 116 ? -3.799 16.906 8.18 1 98.44 116 GLY B O 1
ATOM 2521 N N . GLN B 1 117 ? -4.328 18.484 6.719 1 97.94 117 GLN B N 1
ATOM 2522 C CA . GLN B 1 117 ? -5.754 18.516 7.016 1 97.94 117 GLN B CA 1
ATOM 2523 C C . GLN B 1 117 ? -6.402 17.156 6.707 1 97.94 117 GLN B C 1
ATOM 2525 O O . GLN B 1 117 ? -6.109 16.547 5.676 1 97.94 117 GLN B O 1
ATOM 2530 N N . LEU B 1 118 ? -7.312 16.672 7.637 1 97.69 118 LEU B N 1
ATOM 2531 C CA . LEU B 1 118 ? -8.055 15.438 7.41 1 97.69 118 LEU B CA 1
ATOM 2532 C C . LEU B 1 118 ? -9.133 15.641 6.355 1 97.69 118 LEU B C 1
ATOM 2534 O O . LEU B 1 118 ? -9.656 16.75 6.191 1 97.69 118 LEU B O 1
ATOM 2538 N N . PHE B 1 119 ? -9.445 14.523 5.68 1 96.88 119 PHE B N 1
ATOM 2539 C CA . PHE B 1 119 ? -10.438 14.562 4.613 1 96.88 119 PHE B CA 1
ATOM 2540 C C . PHE B 1 119 ? -11.773 14.008 5.094 1 96.88 119 PHE B C 1
ATOM 2542 O O . PHE B 1 119 ? -11.805 13.148 5.977 1 96.88 119 PHE B O 1
ATOM 2549 N N . HIS B 1 120 ? -12.828 14.523 4.445 1 96.38 120 HIS B N 1
ATOM 2550 C CA . HIS B 1 120 ? -14.156 13.953 4.648 1 96.38 120 HIS B CA 1
ATOM 2551 C C . HIS B 1 120 ? -14.266 12.57 4.012 1 96.38 120 HIS B C 1
ATOM 2553 O O . HIS B 1 120 ? -13.492 12.234 3.111 1 96.38 120 HIS B O 1
ATOM 2559 N N . ARG B 1 121 ? -15.125 11.766 4.543 1 96.06 121 ARG B N 1
ATOM 2560 C CA . ARG B 1 121 ? -15.5 10.477 3.969 1 96.06 121 ARG B CA 1
ATOM 2561 C C . ARG B 1 121 ? -16.984 10.438 3.625 1 96.06 121 ARG B C 1
ATOM 2563 O O . ARG B 1 121 ? -17.766 11.242 4.145 1 96.06 121 ARG B O 1
ATOM 2570 N N . PHE B 1 122 ? -17.375 9.508 2.713 1 94.75 122 PHE B N 1
ATOM 2571 C CA . PHE B 1 122 ? -18.766 9.43 2.252 1 94.75 122 PHE B CA 1
ATOM 2572 C C . PHE B 1 122 ? -19.219 7.98 2.145 1 94.75 122 PHE B C 1
ATOM 2574 O O . PHE B 1 122 ? -20.203 7.684 1.459 1 94.75 122 PHE B O 1
ATOM 2581 N N . ASN B 1 123 ? -18.422 7.055 2.74 1 91.25 123 ASN B N 1
ATOM 2582 C CA . ASN B 1 123 ? -18.797 5.645 2.734 1 91.25 123 ASN B CA 1
ATOM 2583 C C . ASN B 1 123 ? -19.953 5.371 3.684 1 91.25 123 ASN B C 1
ATOM 2585 O O . ASN B 1 123 ? -20.125 6.074 4.68 1 91.25 123 ASN B O 1
ATOM 2589 N N . ALA B 1 124 ? -20.719 4.355 3.414 1 87 124 ALA B N 1
ATOM 2590 C CA . ALA B 1 124 ? -21.938 4.047 4.145 1 87 124 ALA B CA 1
ATOM 2591 C C . ALA B 1 124 ? -21.625 3.582 5.566 1 87 124 ALA B C 1
ATOM 2593 O O . ALA B 1 124 ? -22.438 3.771 6.48 1 87 124 ALA B O 1
ATOM 2594 N N . ASN B 1 125 ? -20.484 3.029 5.789 1 87.12 125 ASN B N 1
ATOM 2595 C CA . ASN B 1 125 ? -20.188 2.398 7.07 1 87.12 125 ASN B CA 1
ATOM 2596 C C . ASN B 1 125 ? -19.5 3.369 8.031 1 87.12 125 ASN B C 1
ATOM 2598 O O . ASN B 1 125 ? -19.188 3.008 9.164 1 87.12 125 ASN B O 1
ATOM 2602 N N . ARG B 1 126 ? -19.312 4.629 7.613 1 89.62 126 ARG B N 1
ATOM 2603 C CA . ARG B 1 126 ? -18.656 5.578 8.508 1 89.62 126 ARG B CA 1
ATOM 2604 C C . ARG B 1 126 ? -19.594 6.004 9.633 1 89.62 126 ARG B C 1
ATOM 2606 O O . ARG B 1 126 ? -20.812 5.922 9.5 1 89.62 126 ARG B O 1
ATOM 2613 N N . PRO B 1 127 ? -19.016 6.473 10.82 1 94.38 127 PRO B N 1
ATOM 2614 C CA . PRO B 1 127 ? -19.891 7.086 11.828 1 94.38 127 PRO B CA 1
ATOM 2615 C C . PRO B 1 127 ? -20.734 8.219 11.266 1 94.38 127 PRO B C 1
ATOM 2617 O O . PRO B 1 127 ? -20.297 8.938 10.367 1 94.38 127 PRO B O 1
ATOM 2620 N N . TYR B 1 128 ? -21.922 8.352 11.766 1 94.81 128 TYR B N 1
ATOM 2621 C CA . TYR B 1 128 ? -22.875 9.344 11.266 1 94.81 128 TYR B CA 1
ATOM 2622 C C . TYR B 1 128 ? -22.297 10.75 11.336 1 94.81 128 TYR B C 1
ATOM 2624 O O . TYR B 1 128 ? -22.5 11.555 10.43 1 94.81 128 TYR B O 1
ATOM 2632 N N . ASN B 1 129 ? -21.578 11.07 12.367 1 96.81 129 ASN B N 1
ATOM 2633 C CA . ASN B 1 129 ? -21.031 12.406 12.547 1 96.81 129 ASN B CA 1
ATOM 2634 C C . ASN B 1 129 ? -19.562 12.461 12.156 1 96.81 129 ASN B C 1
ATOM 2636 O O . ASN B 1 129 ? -18.812 13.305 12.656 1 96.81 129 ASN B O 1
ATOM 2640 N N . TYR B 1 130 ? -19.062 11.531 11.328 1 97.5 130 TYR B N 1
ATOM 2641 C CA . TYR B 1 130 ? -17.656 11.438 10.953 1 97.5 130 TYR B CA 1
ATOM 2642 C C . TYR B 1 130 ? -17.141 12.781 10.469 1 97.5 130 TYR B C 1
ATOM 2644 O O . TYR B 1 130 ? -16.109 13.266 10.961 1 97.5 130 TYR B O 1
ATOM 2652 N N . ASN B 1 131 ? -17.828 13.406 9.492 1 96.69 131 ASN B N 1
ATOM 2653 C CA . ASN B 1 131 ? -17.312 14.617 8.859 1 96.69 131 ASN B CA 1
ATOM 2654 C C . ASN B 1 131 ? -17.375 15.812 9.812 1 96.69 131 ASN B C 1
ATOM 2656 O O . ASN B 1 131 ? -16.531 16.703 9.734 1 96.69 131 ASN B O 1
ATOM 2660 N N . GLU B 1 132 ? -18.312 15.82 10.703 1 97.5 132 GLU B N 1
ATOM 2661 C CA . GLU B 1 132 ? -18.328 16.844 11.75 1 97.5 132 GLU B CA 1
ATOM 2662 C C . GLU B 1 132 ? -17.125 16.688 12.672 1 97.5 132 GLU B C 1
ATOM 2664 O O . GLU B 1 132 ? -16.5 17.688 13.055 1 97.5 132 GLU B O 1
ATOM 2669 N N . ILE B 1 133 ? -16.828 15.43 13.047 1 98.44 133 ILE B N 1
ATOM 2670 C CA . ILE B 1 133 ? -15.664 15.156 13.891 1 98.44 133 ILE B CA 1
ATOM 2671 C C . ILE B 1 133 ? -14.391 15.578 13.164 1 98.44 133 ILE B C 1
ATOM 2673 O O . ILE B 1 133 ? -13.508 16.203 13.758 1 98.44 133 ILE B O 1
ATOM 2677 N N . VAL B 1 134 ? -14.32 15.273 11.852 1 97.88 134 VAL B N 1
ATOM 2678 C CA . VAL B 1 134 ? -13.18 15.656 11.031 1 97.88 134 VAL B CA 1
ATOM 2679 C C . VAL B 1 134 ? -12.977 17.172 11.109 1 97.88 134 VAL B C 1
ATOM 2681 O O . VAL B 1 134 ? -11.859 17.641 11.328 1 97.88 134 VAL B O 1
ATOM 2684 N N . ASN B 1 135 ? -14.062 17.938 10.914 1 97.5 135 ASN B N 1
ATOM 2685 C CA . ASN B 1 135 ? -13.984 19.391 10.969 1 97.5 135 ASN B CA 1
ATOM 2686 C C . ASN B 1 135 ? -13.461 19.859 12.32 1 97.5 135 ASN B C 1
ATOM 2688 O O . ASN B 1 135 ? -12.602 20.75 12.383 1 97.5 135 ASN B O 1
ATOM 2692 N N . GLU B 1 136 ? -13.961 19.266 13.328 1 98.69 136 GLU B N 1
ATOM 2693 C CA . GLU B 1 136 ? -13.555 19.672 14.672 1 98.69 136 GLU B CA 1
ATOM 2694 C C . GLU B 1 136 ? -12.102 19.297 14.938 1 98.69 136 GLU B C 1
ATOM 2696 O O . GLU B 1 136 ? -11.352 20.094 15.523 1 98.69 136 GLU B O 1
ATOM 2701 N N . VAL B 1 137 ? -11.688 18.094 14.57 1 98.75 137 VAL B N 1
ATOM 2702 C CA . VAL B 1 137 ? -10.297 17.672 14.734 1 98.75 137 VAL B CA 1
ATOM 2703 C C . VAL B 1 137 ? -9.375 18.656 14.016 1 98.75 137 VAL B C 1
ATOM 2705 O O . VAL B 1 137 ? -8.383 19.125 14.594 1 98.75 137 VAL B O 1
ATOM 2708 N N . ASN B 1 138 ? -9.727 18.984 12.75 1 98.31 138 ASN B N 1
ATOM 2709 C CA . ASN B 1 138 ? -8.914 19.938 11.984 1 98.31 138 ASN B CA 1
ATOM 2710 C C . ASN B 1 138 ? -8.797 21.281 12.695 1 98.31 138 ASN B C 1
ATOM 2712 O O . ASN B 1 138 ? -7.715 21.859 12.758 1 98.31 138 ASN B O 1
ATOM 2716 N N . THR B 1 139 ? -9.898 21.75 13.219 1 98.44 139 THR B N 1
ATOM 2717 C CA . THR B 1 139 ? -9.914 23.016 13.938 1 98.44 139 THR B CA 1
ATOM 2718 C C . THR B 1 139 ? -9 22.953 15.156 1 98.44 139 THR B C 1
ATOM 2720 O O . THR B 1 139 ? -8.188 23.859 15.375 1 98.44 139 THR B O 1
ATOM 2723 N N . HIS B 1 140 ? -9.125 21.906 15.93 1 98.69 140 HIS B N 1
ATOM 2724 C CA . HIS B 1 140 ? -8.352 21.766 17.156 1 98.69 140 HIS B CA 1
ATOM 2725 C C . HIS B 1 140 ? -6.871 21.562 16.859 1 98.69 140 HIS B C 1
ATOM 2727 O O . HIS B 1 140 ? -6.016 22.094 17.578 1 98.69 140 HIS B O 1
ATOM 2733 N N . VAL B 1 141 ? -6.516 20.75 15.828 1 98.62 141 VAL B N 1
ATOM 2734 C CA . VAL B 1 141 ? -5.117 20.578 15.461 1 98.62 141 VAL B CA 1
ATOM 2735 C C . VAL B 1 141 ? -4.5 21.938 15.117 1 98.62 141 VAL B C 1
ATOM 2737 O O . VAL B 1 141 ? -3.408 22.266 15.586 1 98.62 141 VAL B O 1
ATOM 2740 N N . LYS B 1 142 ? -5.219 22.734 14.281 1 97.69 142 LYS B N 1
ATOM 2741 C CA . LYS B 1 142 ? -4.746 24.062 13.891 1 97.69 142 LYS B CA 1
ATOM 2742 C C . LYS B 1 142 ? -4.484 24.938 15.109 1 97.69 142 LYS B C 1
ATOM 2744 O O . LYS B 1 142 ? -3.475 25.641 15.172 1 97.69 142 LYS B O 1
ATOM 2749 N N . LEU B 1 143 ? -5.34 24.875 16.047 1 97.69 143 LEU B N 1
ATOM 2750 C CA . LEU B 1 143 ? -5.223 25.688 17.25 1 97.69 143 LEU B CA 1
ATOM 2751 C C . LEU B 1 143 ? -4.02 25.266 18.078 1 97.69 143 LEU B C 1
ATOM 2753 O O . LEU B 1 143 ? -3.27 26.109 18.578 1 97.69 143 LEU B O 1
ATOM 2757 N N . ILE B 1 144 ? -3.859 24 18.25 1 97.69 144 ILE B N 1
ATOM 2758 C CA . ILE B 1 144 ? -2.787 23.469 19.094 1 97.69 144 ILE B CA 1
ATOM 2759 C C . ILE B 1 144 ? -1.435 23.781 18.453 1 97.69 144 ILE B C 1
ATOM 2761 O O . ILE B 1 144 ? -0.498 24.203 19.141 1 97.69 144 ILE B O 1
ATOM 2765 N N . ILE B 1 145 ? -1.363 23.609 17.156 1 96.31 145 ILE B N 1
ATOM 2766 C CA . ILE B 1 145 ? -0.094 23.672 16.438 1 96.31 145 ILE B CA 1
ATOM 2767 C C . ILE B 1 145 ? 0.383 25.125 16.375 1 96.31 145 ILE B C 1
ATOM 2769 O O . ILE B 1 145 ? 1.581 25.391 16.25 1 96.31 145 ILE B O 1
ATOM 2773 N N . LYS B 1 146 ? -0.546 26.078 16.469 1 93.31 146 LYS B N 1
ATOM 2774 C CA . LYS B 1 146 ? -0.216 27.5 16.391 1 93.31 146 LYS B CA 1
ATOM 2775 C C . LYS B 1 146 ? 0.832 27.875 17.422 1 93.31 146 LYS B C 1
ATOM 2777 O O . LYS B 1 146 ? 1.622 28.797 17.219 1 93.31 146 LYS B O 1
ATOM 2782 N N . ASN B 1 147 ? 0.98 27.125 18.453 1 89.81 147 ASN B N 1
ATOM 2783 C CA . ASN B 1 147 ? 1.859 27.469 19.578 1 89.81 147 ASN B CA 1
ATOM 2784 C C . ASN B 1 147 ? 3.129 26.625 19.562 1 89.81 147 ASN B C 1
ATOM 2786 O O . ASN B 1 147 ? 3.873 26.609 20.547 1 89.81 147 ASN B O 1
ATOM 2790 N N . ILE B 1 148 ? 3.322 25.906 18.469 1 93.25 148 ILE B N 1
ATOM 2791 C CA . ILE B 1 148 ? 4.488 25.031 18.391 1 93.25 148 ILE B CA 1
ATOM 2792 C C . ILE B 1 148 ? 5.32 25.391 17.156 1 93.25 148 ILE B C 1
ATOM 2794 O O . ILE B 1 148 ? 4.891 25.172 16.031 1 93.25 148 ILE B O 1
ATOM 2798 N N . ASP B 1 149 ? 6.508 25.922 17.297 1 91.62 149 ASP B N 1
ATOM 2799 C CA . ASP B 1 149 ? 7.332 26.516 16.25 1 91.62 149 ASP B CA 1
ATOM 2800 C C . ASP B 1 149 ? 7.68 25.469 15.172 1 91.62 149 ASP B C 1
ATOM 2802 O O . ASP B 1 149 ? 7.723 25.797 13.984 1 91.62 149 ASP B O 1
ATOM 2806 N N . LYS B 1 150 ? 7.898 24.234 15.484 1 95.5 150 LYS B N 1
ATOM 2807 C CA . LYS B 1 150 ? 8.391 23.234 14.539 1 95.5 150 LYS B CA 1
ATOM 2808 C C . LYS B 1 150 ? 7.242 22.5 13.852 1 95.5 150 LYS B C 1
ATOM 2810 O O . LYS B 1 150 ? 7.461 21.562 13.094 1 95.5 150 LYS B O 1
ATOM 2815 N N . LEU B 1 151 ? 6.004 22.969 14.109 1 97.25 151 LEU B N 1
ATOM 2816 C CA . LEU B 1 151 ? 4.836 22.359 13.492 1 97.25 151 LEU B CA 1
ATOM 2817 C C . LEU B 1 151 ? 4.047 23.375 12.68 1 97.25 151 LEU B C 1
ATOM 2819 O O . LEU B 1 151 ? 3.953 24.547 13.062 1 97.25 151 LEU B O 1
ATOM 2823 N N . SER B 1 152 ? 3.545 23 11.547 1 97.12 152 SER B N 1
ATOM 2824 C CA . SER B 1 152 ? 2.58 23.797 10.781 1 97.12 152 SER B CA 1
ATOM 2825 C C . SER B 1 152 ? 1.403 22.938 10.328 1 97.12 152 SER B C 1
ATOM 2827 O O . SER B 1 152 ? 1.534 21.719 10.188 1 97.12 152 SER B O 1
ATOM 2829 N N . PHE B 1 153 ? 0.29 23.562 10.211 1 97.88 153 PHE B N 1
ATOM 2830 C CA . PHE B 1 153 ? -0.908 22.938 9.672 1 97.88 153 PHE B CA 1
ATOM 2831 C C . PHE B 1 153 ? -1.081 23.281 8.195 1 97.88 153 PHE B C 1
ATOM 2833 O O . PHE B 1 153 ? -0.899 24.438 7.797 1 97.88 153 PHE B O 1
ATOM 2840 N N . TRP B 1 154 ? -1.377 22.297 7.387 1 97.69 154 TRP B N 1
ATOM 2841 C CA . TRP B 1 154 ? -1.545 22.531 5.957 1 97.69 154 TRP B CA 1
ATOM 2842 C C . TRP B 1 154 ? -2.992 22.297 5.531 1 97.69 154 TRP B C 1
ATOM 2844 O O . TRP B 1 154 ? -3.516 21.188 5.664 1 97.69 154 TRP B O 1
ATOM 2854 N N . HIS B 1 155 ? -3.557 23.328 5.008 1 96 155 HIS B N 1
ATOM 2855 C CA . HIS B 1 155 ? -4.887 23.25 4.418 1 96 155 HIS B CA 1
ATOM 2856 C C . HIS B 1 155 ? -4.82 22.812 2.957 1 96 155 HIS B C 1
ATOM 2858 O O . HIS B 1 155 ? -4.18 23.484 2.141 1 96 155 HIS B O 1
ATOM 2864 N N . HIS B 1 156 ? -5.449 21.656 2.709 1 96.94 156 HIS B N 1
ATOM 2865 C CA . HIS B 1 156 ? -5.547 21.266 1.311 1 96.94 156 HIS B CA 1
ATOM 2866 C C . HIS B 1 156 ? -6.566 22.109 0.56 1 96.94 156 HIS B C 1
ATOM 2868 O O . HIS B 1 156 ? -7.652 21.641 0.228 1 96.94 156 HIS B O 1
ATOM 2874 N N . ARG B 1 157 ? -6.043 23.219 0.19 1 90.88 157 ARG B N 1
ATOM 2875 C CA . ARG B 1 157 ? -6.938 24.188 -0.434 1 90.88 157 ARG B CA 1
ATOM 2876 C C . ARG B 1 157 ? -7.535 23.625 -1.721 1 90.88 157 ARG B C 1
ATOM 2878 O O . ARG B 1 157 ? -6.844 22.953 -2.496 1 90.88 157 ARG B O 1
ATOM 2885 N N . GLY B 1 158 ? -8.812 23.766 -2.02 1 86.31 158 GLY B N 1
ATOM 2886 C CA . GLY B 1 158 ? -9.477 23.312 -3.232 1 86.31 158 GLY B CA 1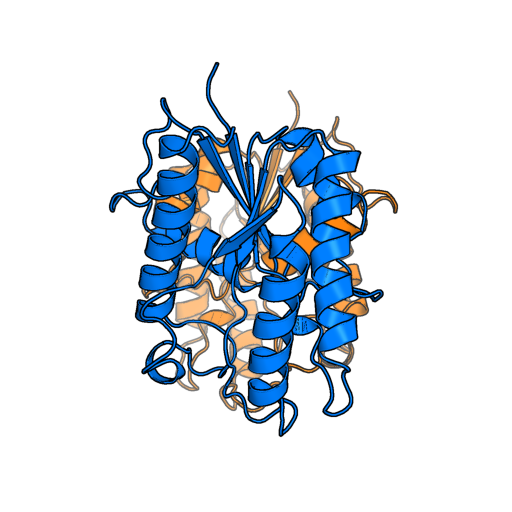
ATOM 2887 C C . GLY B 1 158 ? -10.062 21.922 -3.115 1 86.31 158 GLY B C 1
ATOM 2888 O O . GLY B 1 158 ? -10.703 21.438 -4.051 1 86.31 158 GLY B O 1
ATOM 2889 N N . MET B 1 159 ? -9.758 21.266 -1.98 1 90.5 159 MET B N 1
ATOM 2890 C CA . MET B 1 159 ? -10.25 19.906 -1.854 1 90.5 159 MET B CA 1
ATOM 2891 C C . MET B 1 159 ? -11.43 19.828 -0.89 1 90.5 159 MET B C 1
ATOM 2893 O O . MET B 1 159 ? -11.914 18.75 -0.576 1 90.5 159 MET B O 1
ATOM 2897 N N . TRP B 1 160 ? -11.992 20.969 -0.469 1 86.19 160 TRP B N 1
ATOM 2898 C CA . TRP B 1 160 ? -13.016 20.969 0.573 1 86.19 160 TRP B CA 1
ATOM 2899 C C . TRP B 1 160 ? -14.375 21.344 -0.001 1 86.19 160 TRP B C 1
ATOM 2901 O O . TRP B 1 160 ? -15.406 20.797 0.423 1 86.19 160 TRP B O 1
ATOM 2911 N N . SER B 1 161 ? -14.406 22.312 -0.9 1 79.31 161 SER B N 1
ATOM 2912 C CA . SER B 1 161 ? -15.688 22.766 -1.431 1 79.31 161 SER B CA 1
ATOM 2913 C C . SER B 1 161 ? -16.406 21.656 -2.197 1 79.31 161 SER B C 1
ATOM 2915 O O . SER B 1 161 ? -17.625 21.5 -2.072 1 79.31 161 SER B O 1
ATOM 2917 N N . ASP B 1 162 ? -15.812 20.844 -2.973 1 83.75 162 ASP B N 1
ATOM 2918 C CA . ASP B 1 162 ? -16.375 19.719 -3.725 1 83.75 162 ASP B CA 1
ATOM 2919 C C . ASP B 1 162 ? -15.672 18.406 -3.381 1 83.75 162 ASP B C 1
ATOM 2921 O O . ASP B 1 162 ? -15.234 17.688 -4.273 1 83.75 162 ASP B O 1
ATOM 2925 N N . SER B 1 163 ? -15.734 18.188 -2.041 1 87 163 SER B N 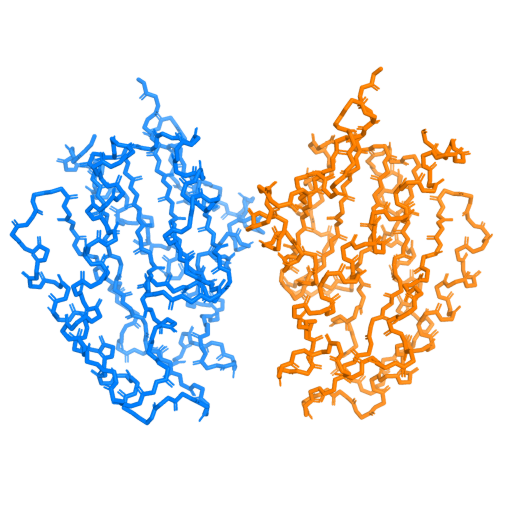1
ATOM 2926 C CA . SER B 1 163 ? -14.898 17.078 -1.56 1 87 163 SER B CA 1
ATOM 2927 C C . SER B 1 163 ? -15.43 15.734 -2.043 1 87 163 SER B C 1
ATOM 2929 O O . SER B 1 163 ? -14.656 14.844 -2.389 1 87 163 SER B O 1
ATOM 2931 N N . GLU B 1 164 ? -16.75 15.656 -2.17 1 90.75 164 GLU B N 1
ATOM 2932 C CA . GLU B 1 164 ? -17.328 14.367 -2.535 1 90.75 164 GLU B CA 1
ATOM 2933 C C . GLU B 1 164 ? -16.922 13.953 -3.945 1 90.75 164 GLU B C 1
ATOM 2935 O O . GLU B 1 164 ? -16.703 12.766 -4.215 1 90.75 164 GLU B O 1
ATOM 2940 N N . SER B 1 165 ? -16.781 14.945 -4.844 1 94.19 165 SER B N 1
ATOM 2941 C CA . SER B 1 165 ? -16.422 14.656 -6.23 1 94.19 165 SER B CA 1
ATOM 2942 C C . SER B 1 165 ? -14.992 14.148 -6.344 1 94.19 165 SER B C 1
ATOM 2944 O O . SER B 1 165 ? -14.594 13.617 -7.379 1 94.19 165 SER B O 1
ATOM 2946 N N . LEU B 1 166 ? -14.203 14.289 -5.27 1 96.5 166 LEU B N 1
ATOM 2947 C CA . LEU B 1 166 ? -12.789 13.906 -5.27 1 96.5 166 LEU B CA 1
ATOM 2948 C C . LEU B 1 166 ? -12.6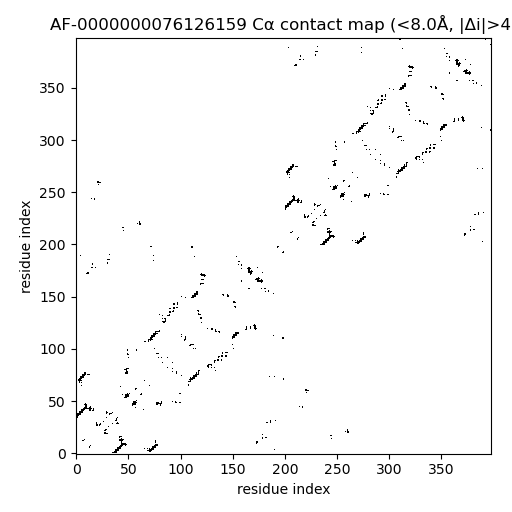02 12.531 -4.637 1 96.5 166 LEU B C 1
ATOM 2950 O O . LEU B 1 166 ? -11.484 12.008 -4.605 1 96.5 166 LEU B O 1
ATOM 2954 N N . ILE B 1 167 ? -13.695 11.945 -4.148 1 95.69 167 ILE B N 1
ATOM 2955 C CA . ILE B 1 167 ? -13.625 10.695 -3.4 1 95.69 167 ILE B CA 1
ATOM 2956 C C . ILE B 1 167 ? -14 9.523 -4.312 1 95.69 167 ILE B C 1
ATOM 2958 O O . ILE B 1 167 ? -14.922 9.633 -5.121 1 95.69 167 ILE B O 1
ATOM 2962 N N . ALA B 1 168 ? -13.289 8.438 -4.215 1 93.44 168 ALA B N 1
ATOM 2963 C CA . ALA B 1 168 ? -13.523 7.23 -5 1 93.44 168 ALA B CA 1
ATOM 2964 C C . ALA B 1 168 ? -14.812 6.539 -4.574 1 93.44 168 ALA B C 1
ATOM 2966 O O . ALA B 1 168 ? -15.492 6.992 -3.648 1 93.44 168 ALA B O 1
ATOM 2967 N N . ASN B 1 169 ? -15.172 5.488 -5.242 1 87.88 169 ASN B N 1
ATOM 2968 C CA . ASN B 1 169 ? -16.438 4.793 -5.051 1 87.88 169 ASN B CA 1
ATOM 2969 C C . ASN B 1 169 ? -16.547 4.188 -3.652 1 87.88 169 ASN B C 1
ATOM 2971 O O . ASN B 1 169 ? -17.641 3.992 -3.133 1 87.88 169 ASN B O 1
ATOM 2975 N N . ASP B 1 170 ? -15.422 3.934 -3.061 1 86.75 170 ASP B N 1
ATOM 2976 C CA . ASP B 1 170 ? -15.453 3.316 -1.738 1 86.75 170 ASP B CA 1
ATOM 2977 C C . ASP B 1 170 ? -15.867 4.328 -0.67 1 86.75 170 ASP B C 1
ATOM 2979 O O . ASP B 1 170 ? -16.109 3.961 0.482 1 86.75 170 ASP B O 1
ATOM 2983 N N . GLY B 1 171 ? -15.883 5.672 -1.01 1 93.88 171 GLY B N 1
ATOM 2984 C CA . GLY B 1 171 ? -16.328 6.723 -0.107 1 93.88 171 GLY B CA 1
ATOM 2985 C C . GLY B 1 171 ? -15.266 7.137 0.894 1 93.88 171 GLY B C 1
ATOM 2986 O O . GLY B 1 171 ? -15.531 7.938 1.793 1 93.88 171 GLY B O 1
ATOM 2987 N N . VAL B 1 172 ? -14.062 6.562 0.833 1 94.19 172 VAL B N 1
ATOM 2988 C CA . VAL B 1 172 ? -13.016 6.812 1.812 1 94.19 172 VAL B CA 1
ATOM 2989 C C . VAL B 1 172 ? -11.805 7.449 1.126 1 94.19 172 VAL B C 1
ATOM 2991 O O . VAL B 1 172 ? -11.383 8.547 1.496 1 94.19 172 VAL B O 1
ATOM 2994 N N . HIS B 1 173 ? -11.383 6.84 0.028 1 94.62 173 HIS B N 1
ATOM 2995 C CA . HIS B 1 173 ? -10.133 7.258 -0.607 1 94.62 173 HIS B CA 1
ATOM 2996 C C . HIS B 1 173 ? -10.398 8.258 -1.729 1 94.62 173 HIS B C 1
ATOM 2998 O O . HIS B 1 173 ? -11.531 8.383 -2.197 1 94.62 173 HIS B O 1
ATOM 3004 N N . LEU B 1 174 ? -9.375 8.906 -2.164 1 96 174 LEU B N 1
ATOM 3005 C CA . LEU B 1 174 ? -9.453 9.844 -3.275 1 96 174 LEU B CA 1
ATOM 3006 C C . LEU B 1 174 ? -9.508 9.109 -4.609 1 96 174 LEU B C 1
ATOM 3008 O O . LEU B 1 174 ? -8.883 8.055 -4.766 1 96 174 LEU B O 1
ATOM 3012 N N . ASN B 1 175 ? -10.297 9.641 -5.523 1 94.06 175 ASN B N 1
ATOM 3013 C CA . ASN B 1 175 ? -10.211 9.164 -6.898 1 94.06 175 ASN B CA 1
ATOM 3014 C C . ASN B 1 175 ? -9.016 9.766 -7.625 1 94.06 175 ASN B C 1
ATOM 3016 O O . ASN B 1 175 ? -8.164 10.414 -7.004 1 94.06 175 ASN B O 1
ATOM 3020 N N . GLU B 1 176 ? -8.898 9.555 -8.914 1 92.81 176 GLU B N 1
ATOM 3021 C CA . GLU B 1 176 ? -7.742 10.016 -9.68 1 92.81 176 GLU B CA 1
ATOM 3022 C C . GLU B 1 176 ? -7.605 11.531 -9.609 1 92.81 176 GLU B C 1
ATOM 3024 O O . GLU B 1 176 ? -6.512 12.047 -9.383 1 92.81 176 GLU B O 1
ATOM 3029 N N . LYS B 1 177 ? -8.742 12.219 -9.828 1 94.94 177 LYS B N 1
ATOM 3030 C CA . LYS B 1 177 ? -8.742 13.68 -9.75 1 94.94 177 LYS B CA 1
ATOM 3031 C C . LYS B 1 177 ? -8.32 14.148 -8.367 1 94.94 177 LYS B C 1
ATOM 3033 O O . LYS B 1 177 ? -7.516 15.078 -8.234 1 94.94 177 LYS B O 1
ATOM 3038 N N . GLY B 1 178 ? -8.891 13.523 -7.352 1 96.88 178 GLY B N 1
ATOM 3039 C CA . GLY B 1 178 ? -8.531 13.859 -5.98 1 96.88 178 GLY B CA 1
ATOM 3040 C C . GLY B 1 178 ? -7.078 13.586 -5.656 1 96.88 178 GLY B C 1
ATOM 3041 O O . GLY B 1 178 ? -6.422 14.391 -4.984 1 96.88 178 GLY B O 1
ATOM 3042 N N . THR B 1 179 ? -6.551 12.469 -6.141 1 96.44 179 THR B N 1
ATOM 3043 C CA . THR B 1 179 ? -5.16 12.109 -5.891 1 96.44 179 THR B CA 1
ATOM 3044 C C . THR B 1 179 ? -4.215 13.117 -6.543 1 96.44 179 THR B C 1
ATOM 3046 O O . THR B 1 179 ? -3.199 13.492 -5.957 1 96.44 179 THR B O 1
ATOM 3049 N N . LEU B 1 180 ? -4.566 13.539 -7.738 1 95.88 180 LEU B N 1
ATOM 3050 C CA . LEU B 1 180 ? -3.764 14.547 -8.422 1 95.88 180 LEU B CA 1
ATOM 3051 C C . LEU B 1 180 ? -3.742 15.852 -7.633 1 95.88 180 LEU B C 1
ATOM 3053 O O . LEU B 1 180 ? -2.684 16.453 -7.453 1 95.88 180 LEU B O 1
ATOM 3057 N N . LYS B 1 181 ? -4.875 16.281 -7.188 1 96.81 181 LYS B N 1
ATOM 3058 C CA . LYS B 1 181 ? -4.953 17.5 -6.379 1 96.81 181 LYS B CA 1
ATOM 3059 C C . LYS B 1 181 ? -4.168 17.344 -5.082 1 96.81 181 LYS B C 1
ATOM 3061 O O . LYS B 1 181 ? -3.5 18.281 -4.641 1 96.81 181 LYS B O 1
ATOM 3066 N N . PHE B 1 182 ? -4.297 16.203 -4.48 1 97.81 182 PHE B N 1
ATOM 3067 C CA . PHE B 1 182 ? -3.584 15.898 -3.244 1 97.81 182 PHE B CA 1
ATOM 3068 C C . PHE B 1 182 ? -2.076 15.961 -3.459 1 97.81 182 PHE B C 1
ATOM 3070 O O . PHE B 1 182 ? -1.353 16.547 -2.658 1 97.81 182 PHE B O 1
ATOM 3077 N N . ALA B 1 183 ? -1.617 15.344 -4.566 1 97.88 183 ALA B N 1
ATOM 3078 C CA . ALA B 1 183 ? -0.203 15.398 -4.926 1 97.88 183 ALA B CA 1
ATOM 3079 C C . ALA B 1 183 ? 0.274 16.844 -5.074 1 97.88 183 ALA B C 1
ATOM 3081 O O . ALA B 1 183 ? 1.315 17.219 -4.531 1 97.88 183 ALA B O 1
ATOM 3082 N N . ASN B 1 184 ? -0.504 17.641 -5.77 1 97.62 184 ASN B N 1
ATOM 3083 C CA . ASN B 1 184 ? -0.179 19.047 -5.945 1 97.62 184 ASN B CA 1
ATOM 3084 C C . ASN B 1 184 ? -0.139 19.797 -4.609 1 97.62 184 ASN B C 1
ATOM 3086 O O . ASN B 1 184 ? 0.714 20.656 -4.398 1 97.62 184 ASN B O 1
ATOM 3090 N N . SER B 1 185 ? -1.059 19.484 -3.832 1 97.69 185 SER B N 1
ATOM 3091 C CA . SER B 1 185 ? -1.142 20.125 -2.531 1 97.69 185 SER B CA 1
ATOM 3092 C C . SER B 1 185 ? 0.097 19.844 -1.688 1 97.69 185 SER B C 1
ATOM 3094 O O . SER B 1 185 ? 0.684 20.766 -1.107 1 97.69 185 SER B O 1
ATOM 3096 N N . ILE B 1 186 ? 0.491 18.594 -1.589 1 98.38 186 ILE B N 1
ATOM 3097 C CA . ILE B 1 186 ? 1.651 18.219 -0.789 1 98.38 186 ILE B CA 1
ATOM 3098 C C . ILE B 1 186 ? 2.914 18.812 -1.396 1 98.38 186 ILE B C 1
ATOM 3100 O O . ILE B 1 186 ? 3.791 19.297 -0.673 1 98.38 186 ILE B O 1
ATOM 3104 N N . ARG B 1 187 ? 2.971 18.797 -2.73 1 97.88 187 ARG B N 1
ATOM 3105 C CA . ARG B 1 187 ? 4.078 19.453 -3.408 1 97.88 187 ARG B CA 1
ATOM 3106 C C . ARG B 1 187 ? 4.184 20.922 -2.973 1 97.88 187 ARG B C 1
ATOM 3108 O O . ARG B 1 187 ? 5.277 21.406 -2.666 1 97.88 187 ARG B O 1
ATOM 3115 N N . SER B 1 188 ? 3.068 21.609 -2.975 1 97.75 188 SER B N 1
ATOM 3116 C CA . SER B 1 188 ? 3.031 23.016 -2.58 1 97.75 188 SER B CA 1
ATOM 3117 C C . SER B 1 188 ? 3.453 23.203 -1.125 1 97.75 188 SER B C 1
ATOM 3119 O O . SER B 1 188 ? 4.172 24.141 -0.792 1 97.75 188 SER B O 1
ATOM 3121 N N . ALA B 1 189 ? 3.002 22.328 -0.272 1 97.94 189 ALA B N 1
ATOM 3122 C CA . ALA B 1 189 ? 3.359 22.406 1.142 1 97.94 189 ALA B CA 1
ATOM 3123 C C . ALA B 1 189 ? 4.871 22.312 1.331 1 97.94 189 ALA B C 1
ATOM 3125 O O . ALA B 1 189 ? 5.465 23.141 2.037 1 97.94 189 ALA B O 1
ATOM 3126 N N . LEU B 1 190 ? 5.492 21.344 0.691 1 97.75 190 LEU B N 1
ATOM 3127 C CA . LEU B 1 190 ? 6.934 21.156 0.799 1 97.75 190 LEU B CA 1
ATOM 3128 C C . LEU B 1 190 ? 7.688 22.312 0.161 1 97.75 190 LEU B C 1
ATOM 3130 O O . LEU B 1 190 ? 8.688 22.781 0.706 1 97.75 190 LEU B O 1
ATOM 3134 N N . GLY B 1 191 ? 7.145 22.766 -0.993 1 95.31 191 GLY B N 1
ATOM 3135 C CA . GLY B 1 191 ? 7.75 23.906 -1.663 1 95.31 191 GLY B CA 1
ATOM 3136 C C . GLY B 1 191 ? 7.762 25.172 -0.813 1 95.31 191 GLY B C 1
ATOM 3137 O O . GLY B 1 191 ? 8.773 25.859 -0.742 1 95.31 191 GLY B O 1
ATOM 3138 N N . ILE B 1 192 ? 6.672 25.438 -0.184 1 93.19 192 ILE B N 1
ATOM 3139 C CA . ILE B 1 192 ? 6.539 26.625 0.644 1 93.19 192 ILE B CA 1
ATOM 3140 C C . ILE B 1 192 ? 7.473 26.531 1.847 1 93.19 192 ILE B C 1
ATOM 3142 O O . ILE B 1 192 ? 8.125 27.516 2.213 1 93.19 192 ILE B O 1
ATOM 3146 N N . CYS B 1 193 ? 7.562 25.344 2.43 1 91.06 193 CYS B N 1
ATOM 3147 C CA . CYS B 1 193 ? 8.445 25.156 3.574 1 91.06 193 CYS B CA 1
ATOM 3148 C C . CYS B 1 193 ? 9.898 25.406 3.188 1 91.06 193 CYS B C 1
ATOM 3150 O O . CYS B 1 193 ? 10.656 26 3.955 1 91.06 193 CYS B O 1
ATOM 3152 N N . MET B 1 194 ? 10.242 24.984 2.064 1 91 194 MET B N 1
ATOM 3153 C CA . MET B 1 194 ? 11.594 25.188 1.571 1 91 194 MET B CA 1
ATOM 3154 C C . MET B 1 194 ? 11.867 26.672 1.356 1 91 194 MET B C 1
ATOM 3156 O O . MET B 1 194 ? 12.914 27.188 1.765 1 91 194 MET B O 1
ATOM 3160 N N . ARG B 1 195 ? 10.93 27.359 0.788 1 90.38 195 ARG B N 1
ATOM 3161 C CA . ARG B 1 195 ? 11.086 28.781 0.476 1 90.38 195 ARG B CA 1
ATOM 3162 C C . ARG B 1 195 ? 11.172 29.609 1.749 1 90.38 195 ARG B C 1
ATOM 3164 O O . ARG B 1 195 ? 11.875 30.625 1.79 1 90.38 195 ARG B O 1
ATOM 3171 N N . ARG B 1 196 ? 10.492 29.188 2.75 1 91.06 196 ARG B N 1
ATOM 3172 C CA . ARG B 1 196 ? 10.453 29.922 4.012 1 91.06 196 ARG B CA 1
ATOM 3173 C C . ARG B 1 196 ? 11.656 29.578 4.879 1 91.06 196 ARG B C 1
ATOM 3175 O O . ARG B 1 196 ? 11.852 30.172 5.938 1 91.06 196 ARG B O 1
ATOM 3182 N N . GLY B 1 197 ? 12.453 28.578 4.453 1 88.69 197 GLY B N 1
ATOM 3183 C CA . GLY B 1 197 ? 13.656 28.203 5.188 1 88.69 197 GLY B CA 1
ATOM 3184 C C . GLY B 1 197 ? 13.359 27.531 6.516 1 88.69 197 GLY B C 1
ATOM 3185 O O . GLY B 1 197 ? 14.062 27.766 7.504 1 88.69 197 GLY B O 1
ATOM 3186 N N . LEU B 1 198 ? 12.312 26.797 6.512 1 85.94 198 LEU B N 1
ATOM 3187 C CA . LEU B 1 198 ? 11.891 26.188 7.762 1 85.94 198 LEU B CA 1
ATOM 3188 C C . LEU B 1 198 ? 12.758 24.969 8.086 1 85.94 198 LEU B C 1
ATOM 3190 O O . LEU B 1 198 ? 12.641 24.391 9.164 1 85.94 198 LEU B O 1
ATOM 3194 N N . PHE B 1 199 ? 13.562 24.609 7.215 1 80.25 199 PHE B N 1
ATOM 3195 C CA . PHE B 1 199 ? 14.523 23.531 7.414 1 80.25 199 PHE B CA 1
ATOM 3196 C C . PHE B 1 199 ? 15.711 23.688 6.461 1 80.25 199 PHE B C 1
ATOM 3198 O O . PHE B 1 199 ? 15.633 24.438 5.484 1 80.25 199 PHE B O 1
#

Radius of gyration: 21.65 Å; Cα contacts (8 Å, |Δi|>4): 723; chains: 2; bounding box: 50×57×44 Å